Protein AF-A0A9W5MYM7-F1 (afdb_monomer)

Solvent-accessible surface area (backbone atoms only — not comparable to full-atom values): 21883 Å² total; per-residue (Å²): 139,79,84,78,53,65,42,66,72,46,74,65,46,48,57,60,49,35,78,72,44,53,83,53,51,76,63,88,80,29,40,41,29,54,26,36,89,93,35,80,80,45,91,60,67,51,27,56,79,40,36,39,24,23,17,58,93,68,54,67,94,50,44,76,81,45,59,72,65,46,44,34,50,51,46,25,47,47,39,35,25,38,38,31,76,59,70,43,62,42,46,60,54,50,49,53,37,51,76,70,46,23,67,60,90,49,54,49,55,65,67,63,84,78,71,61,56,49,40,66,34,52,75,55,23,41,16,50,48,53,19,43,37,46,43,23,71,77,45,74,94,52,94,39,37,89,49,32,71,61,39,49,61,35,37,42,67,48,72,74,43,57,72,54,55,77,52,45,55,57,100,81,63,78,78,88,73,92,74,83,83,69,86,83,75,84,66,93,82,72,72,85,82,75,95,62,98,62,87,78,68,77,77,80,54,61,58,50,53,52,49,53,49,47,54,56,42,45,61,53,54,54,48,54,78,70,52,57,69,90,81,47,50,69,68,58,41,21,48,51,46,26,48,53,49,49,52,48,53,53,49,51,56,47,37,61,48,48,40,72,74,64,75,68,72,53,62,66,46,66,57,44,46,72,48,44,56,55,48,50,54,48,51,51,42,52,48,35,35,75,64,62,40,44,61,61,68,46,45,50,52,51,50,52,45,56,54,51,54,49,54,52,52,53,54,34,52,76,70,72,53,82,81,69,78,78,59,59,58,63,55,47,56,27,48,54,34,34,55,52,13,53,41,32,34,36,55,30,52,69,49,91,87,33,66,35,23,53,54,13,46,54,30,36,50,53,20,35,53,47,47,51,55,53,46,54,52,53,50,58,56,53,54,68,72,77,108

Secondary structure (DSSP, 8-state):
-----EEPPPHHHHHHHHHHHTTSS-GGG--EEESBTTBTT-SS-B-SSSSEEE-GGG--S-TTTS-HHHHHHHHHHHHHHHHHHTT--HHHHHHHHHHTTTTGGGTTT---SSPPPGGGS-HHHHHHHHHHHHHHHHSSS-TTGGGHHHHHHHTHHHHH-TT-GGGSPPTT----------S-------SS-------------HHHHHHHHHHHHHHHHHHHTTS-TTTS-HHHHHHHHHHHHHHHHHHHHHHHHHHHHH----HHHHHHHHHHHHHHHHHHHHHHHHTTSS-HHHHHHHHHHHHHHHHHHHHHHHTT----TTHHHHHHHHHHHHHHHHHHHHHS-S-TT-HHHHHHHHHHHHHHHHHHHHHHHHHHHHHHHH-

Foldseek 3Di:
DDPFDKDAADPVLVVLLCVQLPPLAPRVPEIETQADVLGQADCDWAQQALYIYHHNVLDDPHLVPDDLVSSLNSQLRVLLSSLVSLPHRNNVLVVVCVVVVCPPVVVLCDADPVHAAQQLHGSNVNSNLSSLLSCLPPNPDDPSVVVNVSSCVNCVVCRVPVNDSSSHHDSDRDPPDDDDDDPDPPDDDDPDDDPDDDDPPPPPLVLLVLLVVLLVLLVVLVVLCVDDCVVPPLLRSLVVSLVSLVSNVVSLVVSVVCCVVPVDDDSVSVVSSLVSVLSSLLSLLVVLVVQLLEDPVLSCLQNVLSVVVVVLCVVCVVVVDDDDPPLVVLVVLLVVLSSQLSSLSSNFHNDPPTPSSVSSHVSSVVSSVSSVVSSVVSVVVVVVVVD

InterPro domains:
  IPR000462 CDP-alcohol phosphatidyltransferase [PF01066] (204-373)
  IPR004570 CDP-diacylglycerol--glycerol-3-phosphate 3-phosphatidyltransferase [TIGR00560] (205-386)
  IPR043130 CDP-alcohol phosphatidyltransferase, transmembrane domain [G3DSA:1.20.120.1760] (201-386)
  IPR048254 CDP-alcohol phosphatidyltransferase, conserved site [PS00379] (255-277)
  IPR050324 CDP-alcohol phosphatidyltransferase class-I [PTHR14269] (189-381)

Radius of gyration: 26.71 Å; Cα contacts (8 Å, |Δi|>4): 403; chains: 1; bounding box: 62×50×68 Å

Sequence (387 aa):
MIFSDWRRLTENEVRMAKQVFADSIDFHHIKIYRGIPLIPNANTAIAPNGNIYFPRKHCPDDFTQAGIAYKIWLIHELTHVWQHQRGHKVWLSGLFIMLKGGYRKRKAYAYPIPLPHINQLNIEQQADLIAHYFAATFLPKNIYTPQQPIFQTALADFLHNPHDKNLCPRYLSAKKQHFKKQSEQISYNEQPDTSSKRSQTMPWNIPILLTWMRVLLIPVFTILFYLPNTWIQPQTVNWTAAIIFALAAITDWFDGFLARRWKQTSDFGAFLDPVADKLMVAVALLLLVSLGRTYAIFAMIIIGREITISALREWMAQMGKRGSVAVATIGKFKTTAQMIAIFLLLIGTDKYNDPFYLIGNILMFIASVLTIWSMCYYLKMAWKEFK

Organism: NCBI:txid546268

Structure (mmCIF, N/CA/C/O backbone):
data_AF-A0A9W5MYM7-F1
#
_entry.id   AF-A0A9W5MYM7-F1
#
loop_
_atom_site.group_PDB
_atom_site.id
_atom_site.type_symbol
_atom_site.label_atom_id
_atom_site.label_alt_id
_atom_site.label_comp_id
_atom_site.label_asym_id
_atom_site.label_entity_id
_atom_site.label_seq_id
_atom_site.pdbx_PDB_ins_code
_atom_site.Cartn_x
_atom_site.Cartn_y
_atom_site.Cartn_z
_atom_site.occupancy
_a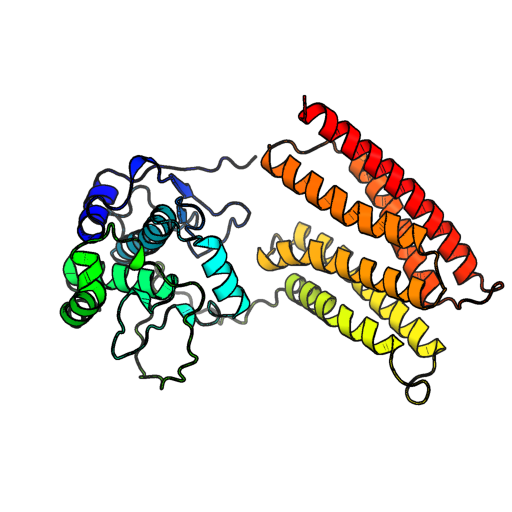tom_site.B_iso_or_equiv
_atom_site.auth_seq_id
_atom_site.auth_comp_id
_atom_site.auth_asym_id
_atom_site.auth_atom_id
_atom_site.pdbx_PDB_model_num
ATOM 1 N N . MET A 1 1 ? -5.716 20.806 7.466 1.00 34.16 1 MET A N 1
ATOM 2 C CA . MET A 1 1 ? -5.906 20.913 8.924 1.00 34.16 1 MET A CA 1
ATOM 3 C C . MET A 1 1 ? -7.094 20.022 9.269 1.00 34.16 1 MET A C 1
ATOM 5 O O . MET A 1 1 ? -8.195 20.335 8.846 1.00 34.16 1 MET A O 1
ATOM 9 N N . ILE A 1 2 ? -6.873 18.842 9.856 1.00 39.00 2 ILE A N 1
ATOM 10 C CA . ILE A 1 2 ? -7.953 17.935 10.280 1.00 39.00 2 ILE A CA 1
ATOM 11 C C . ILE A 1 2 ? -7.723 17.717 11.769 1.00 39.00 2 ILE A C 1
ATOM 13 O O . ILE A 1 2 ? -6.851 16.939 12.141 1.00 39.00 2 ILE A O 1
ATOM 17 N N . PHE A 1 3 ? -8.438 18.459 12.609 1.00 42.66 3 PHE A N 1
ATOM 18 C CA . PHE A 1 3 ? -8.528 18.121 14.023 1.00 42.66 3 PHE A CA 1
ATOM 19 C C . PHE A 1 3 ? -9.206 16.749 14.109 1.00 42.66 3 PHE A C 1
ATOM 21 O O . PHE A 1 3 ? -10.318 16.570 13.611 1.00 42.66 3 PHE A O 1
ATOM 28 N N . SER A 1 4 ? -8.505 15.750 14.643 1.00 54.34 4 SER A N 1
ATOM 29 C CA . SER A 1 4 ? -9.115 14.475 15.005 1.00 54.34 4 SER A CA 1
ATOM 30 C C . SER A 1 4 ? -9.908 14.706 16.286 1.00 54.34 4 SER A C 1
ATOM 32 O O . SER A 1 4 ? -9.319 14.748 17.364 1.00 54.34 4 SER A O 1
ATOM 34 N N . ASP A 1 5 ? -11.212 14.925 16.148 1.00 78.19 5 ASP A N 1
ATOM 35 C CA . ASP A 1 5 ? -12.147 14.988 17.269 1.00 78.19 5 ASP A CA 1
ATOM 36 C C . ASP A 1 5 ? -12.181 13.606 17.942 1.00 78.19 5 ASP A C 1
ATOM 38 O O . ASP A 1 5 ? -12.496 12.595 17.299 1.00 78.19 5 ASP A O 1
ATOM 42 N N . TRP A 1 6 ? -11.737 13.538 19.196 1.00 88.88 6 TRP A N 1
ATOM 43 C CA . TRP A 1 6 ? -11.677 12.304 19.975 1.00 88.88 6 TRP A CA 1
ATOM 44 C C . TRP A 1 6 ? -12.263 12.527 21.361 1.00 88.88 6 TRP A C 1
ATOM 46 O O . TRP A 1 6 ? -12.131 13.604 21.939 1.00 88.88 6 TRP A O 1
ATOM 56 N N . ARG A 1 7 ? -12.875 11.478 21.910 1.00 92.88 7 ARG A N 1
ATOM 57 C CA . ARG A 1 7 ? -13.427 11.460 23.266 1.00 92.88 7 ARG A CA 1
ATOM 58 C C . ARG A 1 7 ? -13.026 10.195 24.013 1.00 92.88 7 ARG A C 1
ATOM 60 O O . ARG A 1 7 ? -12.589 9.216 23.410 1.00 92.88 7 ARG A O 1
ATOM 67 N N . ARG A 1 8 ? -13.180 10.213 25.334 1.00 93.88 8 ARG A N 1
ATOM 68 C CA . ARG A 1 8 ? -13.121 9.002 26.164 1.00 93.88 8 ARG A CA 1
ATOM 69 C C . ARG A 1 8 ? -14.478 8.298 26.172 1.00 93.88 8 ARG A C 1
ATOM 71 O O . ARG A 1 8 ? -15.487 8.891 25.778 1.00 93.88 8 ARG A O 1
ATOM 78 N N . LEU A 1 9 ? -14.480 7.047 26.626 1.00 93.88 9 LEU A N 1
ATOM 79 C CA . LEU A 1 9 ? -15.715 6.361 26.998 1.00 93.88 9 LEU A CA 1
ATOM 80 C C . LEU A 1 9 ? -16.422 7.142 28.113 1.00 93.88 9 LEU A C 1
ATOM 82 O O . LEU A 1 9 ? -15.763 7.642 29.030 1.00 93.88 9 LEU A O 1
ATOM 86 N N . THR A 1 10 ? -17.745 7.245 28.038 1.00 95.56 10 THR A N 1
ATOM 87 C CA . THR A 1 10 ? -18.556 7.799 29.130 1.00 95.56 10 THR A CA 1
ATOM 88 C C . THR A 1 10 ? -18.623 6.805 30.290 1.00 95.56 10 THR A C 1
ATOM 90 O O . THR A 1 10 ? -18.412 5.604 30.114 1.00 95.56 10 THR A O 1
ATOM 93 N N . GLU A 1 11 ? -18.957 7.268 31.495 1.00 94.88 11 GLU A N 1
ATOM 94 C CA . GLU A 1 11 ? -19.130 6.371 32.649 1.00 94.88 11 GLU A CA 1
ATOM 95 C C . GLU A 1 11 ? -20.202 5.298 32.404 1.00 94.88 11 GLU A C 1
ATOM 97 O O . GLU A 1 11 ? -20.064 4.162 32.860 1.00 94.88 11 GLU A O 1
ATOM 102 N N . ASN A 1 12 ? -21.248 5.631 31.641 1.00 95.69 12 ASN A N 1
ATOM 103 C CA . ASN A 1 12 ? -22.295 4.684 31.264 1.00 95.69 12 ASN A CA 1
ATOM 104 C C . ASN A 1 12 ? -21.773 3.627 30.288 1.00 95.69 12 ASN A C 1
ATOM 106 O O . ASN A 1 12 ? -22.063 2.444 30.462 1.00 95.69 12 ASN A O 1
ATOM 110 N N . GLU A 1 13 ? -20.978 4.029 29.293 1.00 96.31 13 GLU A N 1
ATOM 111 C CA . GLU A 1 13 ? -20.344 3.104 28.347 1.00 96.31 13 GLU A CA 1
ATOM 112 C C . GLU A 1 13 ? -19.381 2.154 29.060 1.00 96.31 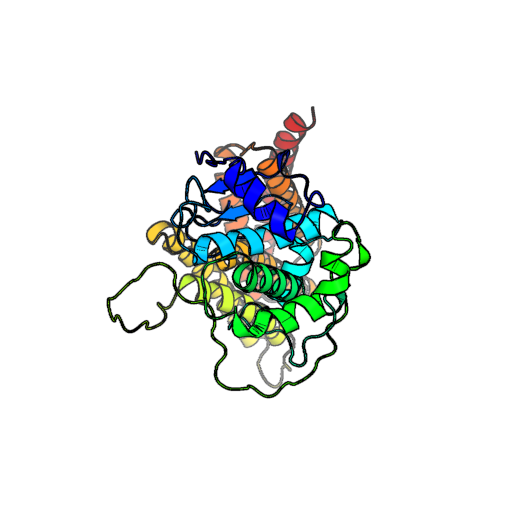13 GLU A C 1
ATOM 114 O O . GLU A 1 13 ? -19.397 0.952 28.793 1.00 96.31 13 GLU A O 1
ATOM 119 N N . VAL A 1 14 ? -18.599 2.666 30.018 1.00 96.19 14 VAL A N 1
ATOM 120 C CA . VAL A 1 14 ? -17.733 1.840 30.869 1.00 96.19 14 VAL A CA 1
ATOM 121 C C . VAL A 1 14 ? -18.570 0.864 31.693 1.00 96.19 14 VAL A C 1
ATOM 123 O O . VAL A 1 14 ? -18.284 -0.330 31.686 1.00 96.19 14 VAL A O 1
ATOM 126 N N . ARG A 1 15 ? -19.635 1.325 32.364 1.00 95.88 15 ARG A N 1
ATOM 127 C CA . ARG A 1 15 ? -20.513 0.455 33.166 1.00 95.88 15 ARG A CA 1
ATOM 128 C C . ARG A 1 15 ? -21.140 -0.658 32.322 1.00 95.88 15 ARG A C 1
ATOM 130 O O . ARG A 1 15 ? -21.176 -1.799 32.769 1.00 95.88 15 ARG A O 1
ATOM 137 N N . MET A 1 16 ? -21.591 -0.336 31.110 1.00 96.06 16 MET A N 1
ATOM 138 C CA . MET A 1 16 ? -22.130 -1.305 30.152 1.00 96.06 16 MET A CA 1
ATOM 139 C C . MET A 1 16 ? -21.065 -2.324 29.729 1.00 96.06 16 MET A C 1
ATOM 141 O O . MET A 1 16 ? -21.308 -3.524 29.776 1.00 96.06 16 MET A O 1
ATOM 145 N N . ALA A 1 17 ? -19.862 -1.869 29.374 1.00 95.56 17 ALA A N 1
ATOM 146 C CA . ALA A 1 17 ? -18.772 -2.755 28.976 1.00 95.56 17 ALA A CA 1
ATOM 147 C C . ALA A 1 17 ? -18.316 -3.690 30.110 1.00 95.56 17 ALA A C 1
ATOM 149 O O . ALA A 1 17 ? -18.042 -4.869 29.873 1.00 95.56 17 ALA A O 1
ATOM 150 N N . LYS A 1 18 ? -18.291 -3.200 31.357 1.00 95.94 18 LYS A N 1
ATOM 151 C CA . LYS A 1 18 ? -17.929 -3.998 32.538 1.00 95.94 18 LYS A CA 1
ATOM 152 C C . LYS A 1 18 ? -18.863 -5.186 32.790 1.00 95.94 18 LYS A C 1
ATOM 154 O O . LYS A 1 18 ? -18.426 -6.149 33.409 1.00 95.94 18 LYS A O 1
ATOM 159 N N . GLN A 1 19 ? -20.095 -5.175 32.272 1.00 94.81 19 GLN A N 1
ATOM 160 C CA . GLN A 1 19 ? -21.006 -6.329 32.365 1.00 94.81 19 GLN A CA 1
ATOM 161 C C . GLN A 1 19 ? -20.466 -7.575 31.647 1.00 94.81 19 GLN A C 1
ATOM 163 O O . GLN A 1 19 ? -20.861 -8.691 31.972 1.00 94.81 19 GLN A O 1
ATOM 168 N N . VAL A 1 20 ? -19.571 -7.385 30.674 1.00 93.50 20 VAL A N 1
ATOM 169 C CA . VAL A 1 20 ? -19.010 -8.456 29.840 1.00 93.50 20 VAL A CA 1
ATOM 170 C C . VAL A 1 20 ? -17.528 -8.649 30.119 1.00 93.50 20 VAL A C 1
ATOM 172 O O . VAL A 1 20 ? -17.067 -9.772 30.280 1.00 93.50 20 VAL A O 1
ATOM 175 N N . PHE A 1 21 ? -16.776 -7.550 30.177 1.00 95.19 21 PHE A N 1
ATOM 176 C CA . PHE A 1 21 ? -15.321 -7.590 30.287 1.00 95.19 21 PHE A CA 1
ATOM 177 C C . PHE A 1 21 ? -14.814 -7.506 31.730 1.00 95.19 21 PHE A C 1
ATOM 179 O O . PHE A 1 21 ? -13.605 -7.621 31.935 1.00 95.19 21 PHE A O 1
ATOM 186 N N . ALA A 1 22 ? -15.689 -7.289 32.720 1.00 92.62 22 ALA A N 1
ATOM 187 C CA . ALA A 1 22 ? -15.294 -6.968 34.093 1.00 92.62 22 ALA A CA 1
ATOM 188 C C . ALA A 1 22 ? -14.197 -5.877 34.098 1.00 92.62 22 ALA A C 1
ATOM 190 O O . ALA A 1 22 ? -14.321 -4.880 33.385 1.00 92.62 22 ALA A O 1
ATOM 191 N N . ASP A 1 23 ? -13.103 -6.079 34.832 1.00 91.75 23 ASP A N 1
ATOM 192 C CA . ASP A 1 23 ? -11.947 -5.172 34.865 1.00 91.75 23 ASP A CA 1
ATOM 193 C C . ASP A 1 23 ? -10.790 -5.626 33.944 1.00 91.75 23 ASP A C 1
ATOM 195 O O . ASP A 1 23 ? -9.646 -5.196 34.093 1.00 91.75 23 ASP A O 1
ATOM 199 N N . SER A 1 24 ? -11.063 -6.494 32.961 1.00 91.75 24 SER A N 1
ATOM 200 C CA . SER A 1 24 ? -10.033 -7.012 32.037 1.00 91.75 24 SER A CA 1
ATOM 201 C C . SER A 1 24 ? -9.533 -6.004 31.001 1.00 91.75 24 SER A C 1
ATOM 203 O O . SER A 1 24 ? -8.465 -6.213 30.405 1.00 91.75 24 SER A O 1
ATOM 205 N N . ILE A 1 25 ? -10.278 -4.913 30.816 1.00 93.69 25 ILE A N 1
ATOM 206 C CA . ILE A 1 25 ? -9.935 -3.788 29.954 1.00 93.69 25 ILE A CA 1
ATOM 207 C C . ILE A 1 25 ? -9.585 -2.577 30.824 1.00 93.69 25 ILE A C 1
ATOM 209 O O . ILE A 1 25 ? -10.361 -2.155 31.678 1.00 93.69 25 ILE A O 1
ATOM 213 N N . ASP A 1 26 ? -8.446 -1.954 30.543 1.00 92.88 26 ASP A N 1
ATOM 214 C CA . ASP A 1 26 ? -8.134 -0.612 31.017 1.00 92.88 26 ASP A CA 1
ATOM 215 C C . ASP A 1 26 ? -8.878 0.421 30.160 1.00 92.88 26 ASP A C 1
ATOM 217 O O . ASP A 1 26 ? -8.439 0.790 29.065 1.00 92.88 26 ASP A O 1
ATOM 221 N N . PHE A 1 27 ? -10.042 0.850 30.648 1.00 92.50 27 PHE A N 1
ATOM 222 C CA . PHE A 1 27 ? -10.930 1.771 29.941 1.00 92.50 27 PHE A CA 1
ATOM 223 C C . PHE A 1 27 ? -10.423 3.222 29.912 1.00 92.50 27 PHE A C 1
ATOM 225 O O . PHE A 1 27 ? -10.822 3.986 29.032 1.00 92.50 27 PHE A O 1
ATOM 232 N N . HIS A 1 28 ? -9.536 3.624 30.832 1.00 89.25 28 HIS A N 1
ATOM 233 C CA . HIS A 1 28 ? -9.092 5.020 30.958 1.00 89.25 28 HIS A CA 1
ATOM 234 C C . HIS A 1 28 ? -8.198 5.475 29.800 1.00 89.25 28 HIS A C 1
ATOM 236 O O . HIS A 1 28 ? -8.163 6.665 29.459 1.00 89.25 28 HIS A O 1
ATOM 242 N N . HIS A 1 29 ? -7.493 4.527 29.184 1.00 87.94 29 HIS A N 1
ATOM 243 C CA . HIS A 1 29 ? -6.564 4.781 28.087 1.00 87.94 29 HIS A CA 1
ATOM 244 C C . HIS A 1 29 ? -7.208 4.677 26.697 1.00 87.94 29 HIS A C 1
ATOM 246 O O . HIS A 1 29 ? -6.557 5.011 25.706 1.00 87.94 29 HIS A O 1
ATOM 252 N N . ILE A 1 30 ? -8.481 4.276 26.611 1.00 93.25 30 ILE A N 1
ATOM 253 C CA . ILE A 1 30 ? -9.193 4.122 25.338 1.00 93.25 30 ILE A CA 1
ATOM 254 C C . ILE A 1 30 ? -9.628 5.487 24.815 1.00 93.25 30 ILE A C 1
ATOM 256 O O . ILE A 1 30 ? -10.337 6.243 25.486 1.00 93.25 30 ILE A O 1
ATOM 260 N N . LYS A 1 31 ? -9.249 5.782 23.571 1.00 93.56 31 LYS A N 1
ATOM 261 C CA . LYS A 1 31 ? -9.763 6.930 22.823 1.00 93.56 31 LYS A CA 1
ATOM 262 C C . LYS A 1 31 ? -10.730 6.461 21.745 1.00 93.56 31 LYS A C 1
ATOM 264 O O . LYS A 1 31 ? -10.431 5.533 20.993 1.00 93.56 31 LYS A O 1
ATOM 269 N N . ILE A 1 32 ? -11.866 7.140 21.660 1.00 92.06 32 ILE A N 1
ATOM 270 C CA . ILE A 1 32 ? -12.852 7.000 20.594 1.00 92.06 32 ILE A CA 1
ATOM 271 C C . ILE A 1 32 ? -12.673 8.172 19.638 1.00 92.06 32 ILE A C 1
ATOM 273 O O . ILE A 1 32 ? -12.848 9.327 20.021 1.00 92.06 32 ILE A O 1
ATOM 277 N N . TYR A 1 33 ? -12.328 7.876 18.393 1.00 89.69 33 TYR A N 1
ATOM 278 C CA . TYR A 1 33 ? -12.119 8.859 17.340 1.00 89.69 33 TYR A CA 1
ATOM 279 C C . TYR A 1 33 ? -13.339 8.959 16.427 1.00 89.69 33 TYR A C 1
ATOM 281 O O . TYR A 1 33 ? -13.876 7.950 15.960 1.00 89.69 33 TYR A O 1
ATOM 289 N N . ARG A 1 34 ? -13.732 10.199 16.118 1.00 87.25 34 ARG A N 1
ATOM 290 C CA . ARG A 1 34 ? -14.772 10.513 15.134 1.00 87.25 34 ARG A CA 1
ATOM 291 C C . ARG A 1 34 ? -14.184 10.596 13.734 1.00 87.25 34 ARG A C 1
ATOM 293 O O . ARG A 1 34 ? -13.727 11.639 13.259 1.00 87.25 34 ARG A O 1
ATOM 300 N N . GLY A 1 35 ? -14.269 9.478 13.036 1.00 79.44 35 GLY A N 1
ATOM 301 C CA . GLY A 1 35 ? -13.691 9.269 11.721 1.00 79.44 35 GLY A CA 1
ATOM 302 C C . GLY A 1 35 ? -12.383 8.498 11.800 1.00 79.44 35 GLY A C 1
ATOM 303 O O . GLY A 1 35 ? -11.630 8.575 12.771 1.00 79.44 35 GLY A O 1
ATOM 304 N N . ILE A 1 36 ? -12.107 7.769 10.728 1.00 75.56 36 ILE A N 1
ATOM 305 C CA . ILE A 1 36 ? -10.883 6.996 10.587 1.00 75.56 36 ILE A CA 1
ATOM 306 C C . ILE A 1 36 ? -9.829 7.900 9.924 1.00 75.56 36 ILE A C 1
ATOM 308 O O . ILE A 1 36 ? -10.099 8.476 8.862 1.00 75.56 36 ILE A O 1
ATOM 312 N N . PRO A 1 37 ? -8.636 8.080 10.523 1.00 59.78 37 PRO A N 1
ATOM 313 C CA . PRO A 1 37 ? -7.534 8.782 9.876 1.00 59.78 37 PRO A CA 1
ATOM 314 C C . PRO A 1 37 ? -7.262 8.174 8.499 1.00 59.78 37 PRO A C 1
ATOM 316 O O . PRO A 1 37 ? -7.216 6.957 8.370 1.00 59.78 37 PRO A O 1
ATOM 319 N N . LEU A 1 38 ? -7.095 9.021 7.479 1.00 58.34 38 LEU A N 1
ATOM 320 C CA . LEU A 1 38 ? -6.927 8.640 6.064 1.00 58.34 38 LEU A CA 1
ATOM 321 C C . LEU A 1 38 ? -8.193 8.105 5.361 1.00 58.34 38 LEU A C 1
ATOM 323 O O . LEU A 1 38 ? -8.171 8.046 4.139 1.00 58.34 38 LEU A O 1
ATOM 327 N N . ILE A 1 39 ? -9.291 7.830 6.086 1.00 65.50 39 ILE A N 1
ATOM 328 C CA . ILE A 1 39 ? -10.551 7.288 5.543 1.00 65.50 39 ILE A CA 1
ATOM 329 C C . ILE A 1 39 ? -11.775 8.075 6.067 1.00 65.50 39 ILE A C 1
ATOM 331 O O . ILE A 1 39 ? -12.484 7.647 6.984 1.00 65.50 39 ILE A O 1
ATOM 335 N N . PRO A 1 40 ? -12.077 9.263 5.515 1.00 54.91 40 PRO A N 1
ATOM 336 C CA . PRO A 1 40 ? -13.143 10.119 6.041 1.00 54.91 40 PRO A CA 1
ATOM 337 C C . PRO A 1 40 ? -14.569 9.588 5.794 1.00 54.91 40 PRO A C 1
ATOM 339 O O . PRO A 1 40 ? -15.491 10.027 6.480 1.00 54.91 40 PRO A O 1
ATOM 342 N N . ASN A 1 41 ? -14.748 8.655 4.847 1.00 61.56 41 ASN A N 1
ATOM 343 C CA . ASN A 1 41 ? -16.049 8.131 4.401 1.00 61.56 41 ASN A CA 1
ATOM 344 C C . ASN A 1 41 ? -16.241 6.627 4.682 1.00 61.56 41 ASN A C 1
ATOM 346 O O . ASN A 1 41 ? -17.076 5.989 4.041 1.00 61.56 41 ASN A O 1
ATOM 350 N N . ALA A 1 42 ? -15.474 6.039 5.604 1.00 66.94 42 ALA A N 1
ATOM 351 C CA . ALA A 1 42 ? -15.730 4.664 6.025 1.00 66.94 42 ALA A CA 1
ATOM 352 C C . ALA A 1 42 ? -17.120 4.553 6.655 1.00 66.94 42 ALA A C 1
ATOM 354 O O . ALA A 1 42 ? -17.497 5.396 7.464 1.00 66.94 42 ALA A O 1
ATOM 355 N N . ASN A 1 43 ? -17.836 3.477 6.329 1.00 72.69 43 ASN A N 1
ATOM 356 C CA . ASN A 1 4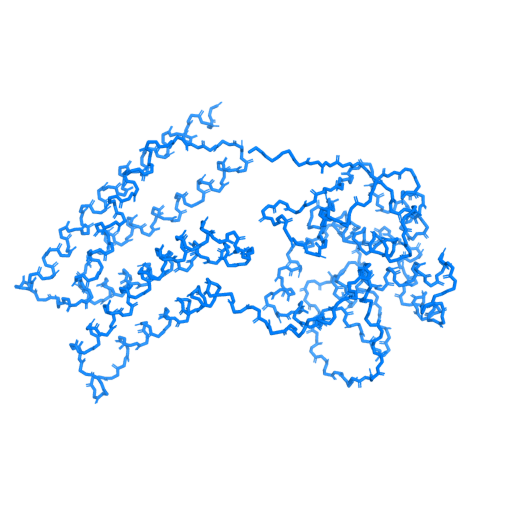3 ? -19.063 3.067 7.019 1.00 72.69 43 ASN A CA 1
ATOM 357 C C . ASN A 1 43 ? -18.805 1.973 8.072 1.00 72.69 43 ASN A C 1
ATOM 359 O O . ASN A 1 43 ? -19.748 1.465 8.668 1.00 72.69 43 ASN A O 1
ATOM 363 N N . THR A 1 44 ? -17.540 1.625 8.309 1.00 78.56 44 THR A N 1
ATOM 364 C CA . THR A 1 44 ? -17.107 0.576 9.241 1.00 78.56 44 THR A CA 1
ATOM 365 C C . THR A 1 44 ? -16.245 1.196 10.334 1.00 78.5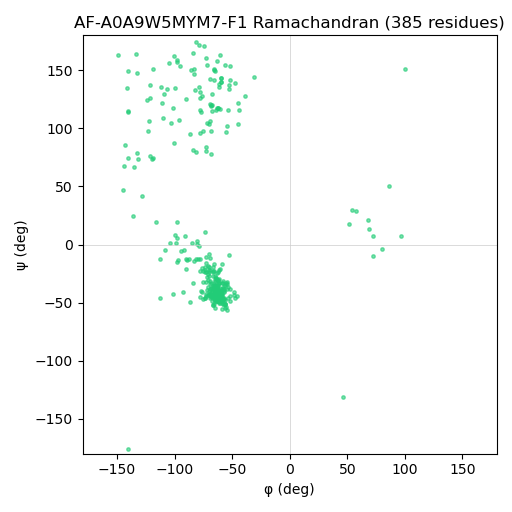6 44 THR A C 1
ATOM 367 O O . THR A 1 44 ? -15.600 2.215 10.087 1.00 78.56 44 THR A O 1
ATOM 370 N N . ALA A 1 45 ? -16.239 0.603 11.525 1.00 84.44 45 ALA A N 1
ATOM 371 C CA . ALA A 1 45 ? -15.354 0.982 12.616 1.00 84.44 45 ALA A CA 1
ATOM 372 C C . ALA A 1 45 ? -14.141 0.047 12.656 1.00 84.44 45 ALA A C 1
ATOM 374 O O . ALA A 1 45 ? -14.174 -1.041 12.084 1.00 84.44 45 ALA A O 1
ATOM 375 N N . ILE A 1 46 ? -13.048 0.512 13.256 1.00 85.06 46 ILE A N 1
ATOM 376 C CA . ILE A 1 46 ? -11.839 -0.291 13.450 1.00 85.06 46 ILE A CA 1
ATOM 377 C C . ILE A 1 46 ? -11.237 -0.020 14.827 1.00 85.06 46 ILE A C 1
ATOM 379 O O . ILE A 1 46 ? -11.274 1.115 15.310 1.00 85.06 46 ILE A O 1
ATOM 383 N N . ALA A 1 47 ? -10.583 -1.027 15.405 1.00 89.00 47 ALA A N 1
ATOM 384 C CA . ALA A 1 47 ? -9.847 -0.900 16.662 1.00 89.00 47 ALA A CA 1
ATOM 385 C C . ALA A 1 47 ? -8.455 -1.579 16.618 1.00 89.00 47 ALA A C 1
ATOM 387 O O . ALA A 1 47 ? -8.207 -2.577 17.296 1.00 89.00 47 ALA A O 1
ATOM 388 N N . PRO A 1 48 ? -7.507 -1.072 15.801 1.00 83.81 48 PRO A N 1
ATOM 389 C CA . PRO A 1 48 ? -6.254 -1.775 15.504 1.00 83.81 48 PRO A CA 1
ATOM 390 C C . PRO A 1 48 ? -5.188 -1.704 16.612 1.00 83.81 48 PRO A C 1
ATOM 392 O O . PRO A 1 48 ? -4.281 -2.538 16.636 1.00 83.81 48 PRO A O 1
ATOM 395 N N . ASN A 1 49 ? -5.253 -0.692 17.483 1.00 84.81 49 ASN A N 1
ATOM 396 C CA . ASN A 1 49 ? -4.165 -0.286 18.387 1.00 84.81 49 ASN A CA 1
ATOM 397 C C . ASN A 1 49 ? -4.646 0.026 19.819 1.00 84.81 49 ASN A C 1
ATOM 399 O O . ASN A 1 49 ? -4.036 0.832 20.520 1.00 84.81 49 ASN A O 1
ATOM 403 N N . GLY A 1 50 ? -5.782 -0.544 20.229 1.00 87.06 50 GLY A N 1
ATOM 404 C CA . GLY A 1 50 ? -6.401 -0.272 21.531 1.00 87.06 50 GLY A CA 1
ATOM 405 C C . GLY A 1 50 ? -7.222 1.023 21.600 1.00 87.06 50 GLY A C 1
ATOM 406 O O . GLY A 1 50 ? -7.867 1.270 22.614 1.00 87.06 50 GLY A O 1
ATOM 407 N N . ASN A 1 51 ? -7.249 1.820 20.528 1.00 92.94 51 ASN A N 1
ATOM 408 C CA . ASN A 1 51 ? -8.215 2.902 20.335 1.00 92.94 51 ASN A CA 1
ATOM 409 C C . ASN A 1 51 ? -9.261 2.494 19.302 1.00 92.94 51 ASN A C 1
ATOM 411 O O . ASN A 1 51 ? -8.976 1.663 18.440 1.00 92.94 51 ASN A O 1
ATOM 415 N N . ILE A 1 52 ? -10.438 3.113 19.362 1.00 91.81 52 ILE A N 1
ATOM 416 C CA . ILE A 1 52 ? -11.565 2.806 18.480 1.00 91.81 52 ILE A CA 1
ATOM 417 C C . ILE A 1 52 ? -11.806 3.985 17.542 1.00 91.81 52 ILE A C 1
ATOM 419 O O . ILE A 1 52 ? -11.824 5.140 17.966 1.00 91.81 52 ILE A O 1
ATOM 423 N N . TYR A 1 53 ? -12.017 3.699 16.264 1.00 90.75 53 TYR A N 1
ATOM 424 C CA . TYR A 1 53 ? -12.274 4.698 15.236 1.00 90.75 53 TYR A CA 1
ATOM 425 C C . TYR A 1 53 ? -13.618 4.396 14.580 1.00 90.75 53 TYR A C 1
ATOM 427 O O . TYR A 1 53 ? -13.726 3.452 13.800 1.00 90.75 53 TYR A O 1
ATOM 435 N N . PHE A 1 54 ? -14.640 5.198 14.883 1.00 87.56 54 PHE A N 1
ATOM 436 C CA . PHE A 1 54 ? -15.969 5.053 14.286 1.00 87.56 54 PHE A CA 1
ATOM 437 C C . PHE A 1 54 ? -16.139 5.971 13.071 1.00 87.56 54 PHE A C 1
ATOM 439 O O . PHE A 1 54 ? -15.533 7.044 13.015 1.00 87.56 54 PHE A O 1
ATOM 446 N N . PRO A 1 55 ? -17.014 5.628 12.111 1.00 84.44 55 PRO A N 1
ATOM 447 C CA . PRO A 1 55 ? -17.475 6.568 11.094 1.00 84.44 55 PRO A CA 1
ATOM 448 C C . PRO A 1 55 ? -18.011 7.860 11.712 1.00 84.44 55 PRO A C 1
ATOM 450 O O . PRO A 1 55 ? -18.749 7.823 12.694 1.00 84.44 55 PRO A O 1
ATOM 453 N N . ARG A 1 56 ? -17.739 9.014 11.090 1.00 79.38 56 ARG A N 1
ATOM 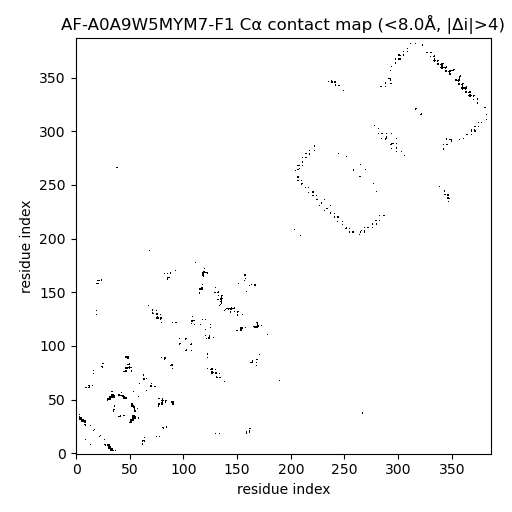454 C CA . ARG A 1 56 ? -18.204 10.321 11.605 1.00 79.38 56 ARG A CA 1
ATOM 455 C C . ARG A 1 56 ? -19.714 10.380 11.834 1.00 79.38 56 ARG A C 1
ATOM 457 O O . ARG A 1 56 ? -20.161 10.971 12.806 1.00 79.38 56 ARG A O 1
ATOM 464 N N . LYS A 1 57 ? -20.489 9.761 10.940 1.00 80.88 57 LYS A N 1
ATOM 465 C CA . LYS A 1 57 ? -21.958 9.720 11.014 1.00 80.88 57 LYS A CA 1
ATOM 466 C C . LYS A 1 57 ? -22.492 8.707 12.035 1.00 80.88 57 LYS A C 1
ATOM 468 O O . LYS A 1 57 ? -23.676 8.742 12.341 1.00 80.88 57 LYS A O 1
ATOM 473 N N . HIS A 1 58 ? -21.640 7.819 12.548 1.00 84.12 58 HIS A N 1
ATOM 474 C CA . HIS A 1 58 ? -22.013 6.708 13.424 1.00 84.12 58 HIS A CA 1
ATOM 475 C C . HIS A 1 58 ? -21.162 6.680 14.700 1.00 84.12 58 HIS A C 1
ATOM 477 O O . HIS A 1 58 ? -20.715 5.625 15.136 1.00 84.12 58 HIS A O 1
ATOM 483 N N . CYS A 1 59 ? -20.925 7.853 15.291 1.00 86.31 59 CYS A N 1
ATOM 484 C CA . CYS A 1 59 ? -20.168 7.995 16.532 1.00 86.31 59 CYS A CA 1
ATOM 485 C C . CYS A 1 59 ? -20.922 8.898 17.528 1.00 86.31 59 CYS A C 1
ATOM 487 O O . CYS A 1 59 ? -20.532 10.062 17.714 1.00 86.31 59 CYS A O 1
ATOM 489 N N . PRO A 1 60 ? -22.013 8.394 18.142 1.00 88.69 60 PRO A N 1
ATOM 490 C CA . PRO A 1 60 ? -22.775 9.144 19.139 1.00 88.69 60 PRO A CA 1
ATOM 491 C C . PRO A 1 60 ? -21.889 9.605 20.308 1.00 88.69 60 PRO A C 1
ATOM 493 O O . PRO A 1 60 ? -20.844 9.008 20.597 1.00 88.69 60 PRO A O 1
ATOM 496 N N . ASP A 1 61 ? -22.295 10.689 20.973 1.00 89.94 61 ASP A N 1
ATOM 497 C CA . ASP A 1 61 ? -21.631 11.179 22.191 1.00 89.94 61 ASP A CA 1
ATOM 498 C C . ASP A 1 61 ? -21.692 10.151 23.329 1.00 89.94 61 ASP A C 1
ATOM 500 O O . ASP A 1 61 ? -20.723 10.016 24.071 1.00 89.94 61 ASP A O 1
ATOM 504 N N . ASP A 1 62 ? -22.777 9.371 23.398 1.00 91.38 62 ASP A N 1
ATOM 505 C CA . ASP A 1 62 ? -22.932 8.229 24.301 1.00 91.38 62 ASP A CA 1
ATOM 506 C C . ASP A 1 62 ? -23.660 7.069 23.584 1.00 91.38 62 ASP A C 1
ATOM 508 O O . ASP A 1 62 ? -24.830 7.176 23.206 1.00 91.38 62 ASP A O 1
ATOM 512 N N . PHE A 1 63 ? -22.973 5.941 23.383 1.00 92.19 63 PHE A N 1
ATOM 513 C CA . PHE A 1 63 ? -23.528 4.741 22.742 1.00 92.19 63 PHE A CA 1
ATOM 514 C C . PHE A 1 63 ? -24.628 4.075 23.584 1.00 92.19 63 PHE A C 1
ATOM 516 O O . PHE A 1 63 ? -25.476 3.376 23.028 1.00 92.19 63 PHE A O 1
ATOM 523 N N . THR A 1 64 ? -24.668 4.293 24.903 1.00 91.56 64 THR A N 1
ATOM 524 C CA . THR A 1 64 ? -25.712 3.731 25.780 1.00 91.56 64 THR A CA 1
ATOM 525 C C . THR A 1 64 ? -27.068 4.410 25.600 1.00 91.56 64 THR A C 1
ATOM 527 O O . THR A 1 64 ? -28.103 3.784 25.852 1.00 91.56 64 THR A O 1
ATOM 530 N N . GLN A 1 65 ? -27.072 5.653 25.114 1.00 90.19 65 GLN A N 1
ATOM 531 C CA . GLN A 1 65 ? -28.280 6.409 24.775 1.00 90.19 65 GLN A CA 1
ATOM 532 C C . GLN A 1 65 ? -28.732 6.173 23.327 1.00 90.19 65 GLN A C 1
ATOM 534 O O . GLN A 1 65 ? -29.852 6.515 22.957 1.00 90.19 65 GLN A O 1
ATOM 539 N N . ALA A 1 66 ? -27.874 5.565 22.507 1.00 89.25 66 ALA A N 1
ATOM 540 C CA . ALA A 1 66 ? -28.193 5.194 21.139 1.00 89.25 66 ALA A CA 1
ATOM 541 C C . ALA A 1 66 ? -28.976 3.865 21.065 1.00 89.25 66 ALA A C 1
ATOM 543 O O . ALA A 1 66 ? -29.198 3.168 22.061 1.00 89.25 66 ALA A O 1
ATOM 544 N N . GLY A 1 67 ? -29.410 3.507 19.853 1.00 86.50 67 GLY A N 1
ATOM 545 C CA . GLY A 1 67 ? -30.150 2.269 19.601 1.00 86.50 67 GLY A CA 1
ATOM 546 C C . GLY A 1 67 ? -29.368 0.998 19.962 1.00 86.50 67 GLY A C 1
ATOM 547 O O . GLY A 1 67 ? -28.143 1.007 20.067 1.00 86.50 67 GLY A O 1
ATOM 548 N N . ILE A 1 68 ? -30.084 -0.125 20.095 1.00 86.56 68 ILE A N 1
ATOM 549 C CA . ILE A 1 68 ? -29.526 -1.452 20.430 1.00 86.56 68 ILE A CA 1
ATOM 550 C C . ILE A 1 68 ? -28.310 -1.798 19.557 1.00 86.56 68 ILE A C 1
ATOM 552 O O . ILE A 1 68 ? -27.282 -2.217 20.083 1.00 86.56 68 ILE A O 1
ATOM 556 N N . ALA A 1 69 ? -28.387 -1.536 18.250 1.00 82.44 69 ALA A N 1
ATOM 557 C CA . ALA A 1 69 ? -27.300 -1.802 17.308 1.00 82.44 69 ALA A CA 1
ATOM 558 C C . ALA A 1 69 ? -25.989 -1.079 17.670 1.00 82.44 69 ALA A C 1
ATOM 560 O O . ALA A 1 69 ? -24.917 -1.669 17.575 1.00 82.44 69 ALA A O 1
ATOM 561 N N . TYR A 1 70 ? -26.062 0.168 18.146 1.00 87.50 70 TYR A N 1
ATOM 562 C CA . TYR A 1 70 ? -24.884 0.931 18.564 1.00 87.50 70 TYR A CA 1
ATOM 563 C C . TYR A 1 70 ? -24.242 0.335 19.819 1.00 87.50 70 TYR A C 1
ATOM 565 O O . TYR A 1 70 ? -23.020 0.236 19.891 1.00 87.50 70 TYR A O 1
ATOM 573 N N . LYS A 1 71 ? -25.050 -0.130 20.779 1.00 91.62 71 LYS A N 1
ATOM 574 C CA . LYS A 1 71 ? -24.547 -0.788 21.997 1.00 91.62 71 LYS A CA 1
ATOM 575 C C . LYS A 1 71 ? -23.778 -2.062 21.658 1.00 91.62 71 LYS A C 1
ATOM 577 O O . LYS A 1 71 ? -22.670 -2.255 22.143 1.00 91.62 71 LYS A O 1
ATOM 582 N N . ILE A 1 72 ? -24.343 -2.890 20.779 1.00 90.25 72 ILE A N 1
ATOM 583 C CA . ILE A 1 72 ? -23.713 -4.129 20.299 1.00 90.25 72 ILE A CA 1
ATOM 584 C C . ILE A 1 72 ? -22.414 -3.814 19.556 1.00 90.25 72 ILE A C 1
ATOM 586 O O . ILE A 1 72 ? -21.388 -4.436 19.819 1.00 90.25 72 ILE A O 1
ATOM 590 N N . TRP A 1 73 ? -22.437 -2.812 18.676 1.00 91.38 73 TRP A N 1
ATOM 591 C CA . TRP A 1 73 ? -21.262 -2.415 17.910 1.00 91.38 73 TRP A CA 1
ATOM 592 C C . TRP A 1 73 ? -20.128 -1.901 18.804 1.00 91.38 73 TRP A C 1
ATOM 594 O O . TRP A 1 73 ? -18.973 -2.258 18.595 1.00 91.38 73 TRP A O 1
ATOM 604 N N . LEU A 1 74 ? -20.437 -1.137 19.855 1.00 94.44 74 LEU A N 1
ATOM 605 C CA . LEU A 1 74 ? -19.418 -0.720 20.815 1.00 94.44 74 LEU A CA 1
ATOM 606 C C . LEU A 1 74 ? -18.766 -1.923 21.518 1.00 94.44 74 LEU A C 1
ATOM 608 O O . LEU A 1 74 ? -17.546 -1.952 21.657 1.00 94.44 74 LEU A O 1
ATOM 612 N N . ILE A 1 75 ? -19.549 -2.927 21.928 1.00 96.06 75 ILE A N 1
ATOM 613 C CA . ILE A 1 75 ? -19.017 -4.150 22.558 1.00 96.06 75 ILE A CA 1
ATOM 614 C C . ILE A 1 75 ? -18.151 -4.961 21.585 1.00 96.06 75 ILE A C 1
ATOM 616 O O . ILE A 1 75 ? -17.106 -5.483 21.984 1.00 96.06 75 ILE A O 1
ATOM 620 N N . HIS A 1 76 ? -18.530 -5.014 20.305 1.00 94.56 76 HIS A N 1
ATOM 621 C CA . HIS A 1 76 ? -17.703 -5.607 19.251 1.00 94.56 76 HIS A CA 1
ATOM 622 C C . HIS A 1 76 ? -16.323 -4.943 19.194 1.00 94.56 76 HIS A C 1
ATOM 624 O O . HIS A 1 76 ? -15.303 -5.610 19.361 1.00 94.56 76 HIS A O 1
ATOM 630 N N . GLU A 1 77 ? -16.274 -3.616 19.054 1.00 94.44 77 GLU A N 1
ATOM 631 C CA . GLU A 1 77 ? -15.003 -2.885 18.959 1.00 94.44 77 GLU A CA 1
ATOM 632 C C . GLU A 1 77 ? -14.179 -2.960 20.255 1.00 94.44 77 GLU A C 1
ATOM 634 O O . GLU A 1 77 ? -12.951 -3.065 20.219 1.00 94.44 77 GLU A O 1
ATOM 639 N N . LEU A 1 78 ? -14.831 -2.976 21.422 1.00 95.81 78 LEU A N 1
ATOM 640 C CA . LEU A 1 78 ? -14.153 -3.179 22.705 1.00 95.81 78 LEU A CA 1
ATOM 641 C C . LEU A 1 78 ? -13.531 -4.572 22.829 1.00 95.81 78 LEU A C 1
ATOM 643 O O . LEU A 1 78 ? -12.507 -4.712 23.497 1.00 95.81 78 LEU A O 1
ATOM 647 N N . THR A 1 79 ? -14.064 -5.582 22.136 1.00 95.50 79 THR A N 1
ATOM 648 C CA . THR A 1 79 ? -13.432 -6.908 22.080 1.00 95.50 79 THR A CA 1
ATOM 649 C C . THR A 1 79 ? -12.060 -6.839 21.411 1.00 95.50 79 THR A C 1
ATOM 651 O O . THR A 1 79 ? -11.106 -7.464 21.875 1.00 95.50 79 THR A O 1
ATOM 654 N N . HIS A 1 80 ? -11.911 -6.035 20.360 1.00 93.50 80 HIS A N 1
ATOM 655 C CA . HIS A 1 80 ? -10.611 -5.805 19.733 1.00 93.50 80 HIS A CA 1
ATOM 656 C C . HIS A 1 80 ? -9.657 -5.037 20.653 1.00 93.50 80 HIS A C 1
ATOM 658 O O . HIS A 1 80 ? -8.469 -5.360 20.725 1.00 93.50 80 HIS A O 1
ATOM 664 N N . VAL A 1 81 ? -10.160 -4.072 21.427 1.00 93.88 81 VAL A N 1
ATOM 665 C CA . VAL A 1 81 ? -9.347 -3.405 22.455 1.00 93.88 81 VAL A CA 1
ATOM 666 C C . VAL A 1 81 ? -8.879 -4.400 23.520 1.00 93.88 81 VAL A C 1
ATOM 668 O O . VAL A 1 81 ? -7.698 -4.405 23.868 1.00 93.88 81 VAL A O 1
ATOM 671 N N . TRP A 1 82 ? -9.761 -5.286 23.986 1.00 94.69 82 TRP A N 1
ATOM 672 C CA . TRP A 1 82 ? -9.417 -6.368 24.908 1.00 94.69 82 TRP A CA 1
ATOM 673 C C . TRP A 1 82 ? -8.328 -7.283 24.329 1.00 94.69 82 TRP A C 1
ATOM 675 O O . TRP A 1 82 ? -7.284 -7.461 24.960 1.00 94.69 82 TRP A O 1
ATOM 685 N N . GLN A 1 83 ? -8.501 -7.774 23.095 1.00 92.88 83 GLN A N 1
ATOM 686 C CA . GLN A 1 83 ? -7.497 -8.578 22.381 1.00 92.88 83 GLN A CA 1
ATOM 687 C C . GLN A 1 83 ? -6.140 -7.854 22.337 1.00 92.88 83 GLN A C 1
ATOM 689 O O . GLN A 1 83 ? -5.100 -8.440 22.653 1.00 92.88 83 GLN A O 1
ATOM 694 N N . HIS A 1 84 ? -6.146 -6.561 22.000 1.00 90.81 84 HIS A N 1
ATOM 695 C CA . HIS A 1 84 ? -4.944 -5.734 21.955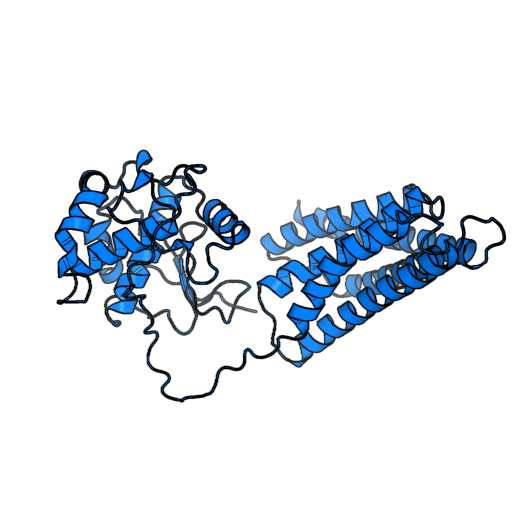 1.00 90.81 84 HIS A CA 1
ATOM 696 C C . HIS A 1 84 ? -4.253 -5.630 23.322 1.00 90.81 84 HIS A C 1
ATOM 698 O O . HIS A 1 84 ? -3.048 -5.864 23.425 1.00 90.81 84 HIS A O 1
ATOM 704 N N . GLN A 1 85 ? -5.000 -5.342 24.392 1.00 91.88 85 GLN A N 1
ATOM 705 C CA . GLN A 1 85 ? -4.450 -5.228 25.748 1.00 91.88 85 GLN A CA 1
ATOM 706 C C . GLN A 1 85 ? -3.932 -6.564 26.308 1.00 91.88 85 GLN A C 1
ATOM 708 O O . GLN A 1 85 ? -3.035 -6.574 27.151 1.00 91.88 85 GLN A O 1
ATOM 713 N N . ARG A 1 86 ? -4.427 -7.706 25.812 1.00 90.69 86 ARG A N 1
ATOM 714 C CA . ARG A 1 86 ? -3.875 -9.037 26.124 1.00 90.69 86 ARG A CA 1
ATOM 715 C C . ARG A 1 86 ? -2.605 -9.380 25.324 1.00 90.69 86 ARG A C 1
ATOM 717 O O . ARG A 1 86 ? -2.005 -10.429 25.562 1.00 90.69 86 ARG A O 1
ATOM 724 N N . GLY A 1 87 ? -2.151 -8.493 24.434 1.00 84.00 87 GLY A N 1
ATOM 725 C CA . GLY A 1 87 ? -0.926 -8.640 23.640 1.00 84.00 87 GLY A CA 1
ATOM 726 C C . GLY A 1 87 ? -1.144 -9.187 22.225 1.00 84.00 87 GLY A C 1
ATOM 727 O O . GLY A 1 87 ? -0.172 -9.468 21.519 1.00 84.00 87 GLY A O 1
ATOM 728 N N . HIS A 1 88 ? -2.396 -9.339 21.781 1.00 86.25 88 HIS A N 1
ATOM 729 C CA . HIS A 1 88 ? -2.700 -9.735 20.409 1.00 86.25 88 HIS A CA 1
ATOM 730 C C . HIS A 1 88 ? -2.548 -8.536 19.457 1.00 86.25 88 HIS A C 1
ATOM 732 O O . HIS A 1 88 ? -3.083 -7.455 19.689 1.00 86.25 88 HIS A O 1
ATOM 738 N N . LYS A 1 89 ? -1.843 -8.706 18.336 1.00 87.06 89 LYS A N 1
ATOM 739 C CA . LYS A 1 89 ? -1.657 -7.657 17.323 1.00 87.06 89 LYS A CA 1
ATOM 740 C C . LYS A 1 89 ? -2.868 -7.670 16.393 1.00 87.06 89 LYS A C 1
ATOM 742 O O . LYS A 1 89 ? -2.823 -8.246 15.308 1.00 87.06 89 LYS A O 1
ATOM 747 N N . VAL A 1 90 ? -3.954 -7.037 16.832 1.00 84.88 90 VAL A N 1
ATOM 748 C CA . VAL A 1 90 ? -5.237 -6.981 16.108 1.00 84.88 90 VAL A CA 1
ATOM 749 C C . VAL A 1 90 ? -5.056 -6.506 14.668 1.00 84.88 90 VAL A C 1
ATOM 751 O O . VAL A 1 90 ? -5.567 -7.140 13.749 1.00 84.88 90 VAL A O 1
ATOM 754 N N . TRP A 1 91 ? -4.253 -5.460 14.448 1.00 82.31 91 TRP A N 1
ATOM 755 C CA . TRP A 1 91 ? -3.964 -4.952 13.103 1.00 82.31 91 TRP A CA 1
ATOM 756 C C . TRP A 1 91 ? -3.349 -6.015 12.173 1.00 82.31 91 TRP A C 1
ATOM 758 O O . TRP A 1 91 ? -3.685 -6.067 10.992 1.00 82.31 91 TRP A O 1
ATOM 768 N N . LEU A 1 92 ? -2.482 -6.889 12.700 1.00 78.06 92 LEU A N 1
ATOM 769 C CA . LEU A 1 92 ? -1.817 -7.939 11.929 1.00 78.06 92 LEU A CA 1
ATOM 770 C C . LEU A 1 92 ? -2.805 -9.058 11.577 1.00 78.06 92 LEU A C 1
ATOM 772 O O . LEU A 1 92 ? -2.833 -9.527 10.442 1.00 78.06 92 LEU A O 1
ATOM 776 N N . SER A 1 93 ? -3.651 -9.456 12.527 1.00 77.44 93 SER A N 1
ATOM 777 C CA . SER A 1 93 ? -4.713 -10.441 12.289 1.00 77.44 93 SER A CA 1
ATOM 778 C C . SER A 1 93 ? -5.767 -9.927 11.307 1.00 77.44 93 SER A C 1
ATOM 780 O O . SER A 1 93 ? -6.142 -10.654 10.385 1.00 77.44 93 SER A O 1
ATOM 782 N N . GLY A 1 94 ? -6.171 -8.659 11.425 1.00 75.88 94 GLY A N 1
ATOM 783 C CA . GLY A 1 94 ? -7.048 -7.997 10.458 1.00 75.88 94 GLY A CA 1
ATOM 784 C C . GLY A 1 94 ? -6.423 -7.948 9.062 1.00 75.88 94 GLY A C 1
ATOM 785 O O . GLY A 1 94 ? -7.070 -8.307 8.078 1.00 75.88 94 GLY A O 1
ATOM 786 N N . LEU A 1 95 ? -5.126 -7.635 8.965 1.00 74.62 95 LEU A N 1
ATOM 787 C CA . LEU A 1 95 ? -4.382 -7.685 7.703 1.00 74.62 95 LEU A CA 1
ATOM 788 C C . LEU A 1 95 ? -4.404 -9.092 7.082 1.00 74.62 95 LEU A C 1
ATOM 790 O O . LEU A 1 95 ? -4.679 -9.230 5.892 1.00 74.62 95 LEU A O 1
ATOM 794 N N . PHE A 1 96 ? -4.185 -10.153 7.865 1.00 73.88 96 PHE A N 1
ATOM 795 C CA . PHE A 1 96 ? -4.261 -11.529 7.360 1.00 73.88 96 PHE A CA 1
ATOM 796 C C . PHE A 1 96 ? -5.666 -11.921 6.885 1.00 73.88 96 PHE A C 1
ATOM 798 O O . PHE A 1 96 ? -5.797 -12.598 5.860 1.00 73.88 96 PHE A O 1
ATOM 805 N N . ILE A 1 97 ? -6.720 -11.500 7.591 1.00 70.88 97 ILE A N 1
ATOM 806 C CA . ILE A 1 97 ? -8.110 -11.711 7.159 1.00 70.88 97 ILE A CA 1
ATOM 807 C C . ILE A 1 97 ? -8.366 -10.975 5.841 1.00 70.88 97 ILE A C 1
ATOM 809 O O . ILE A 1 97 ? -8.943 -11.555 4.917 1.00 70.88 97 ILE A O 1
ATOM 813 N N . MET A 1 98 ? -7.888 -9.737 5.719 1.00 68.56 98 MET A N 1
ATOM 814 C CA . MET A 1 98 ? -7.994 -8.938 4.501 1.00 68.56 98 MET A CA 1
ATOM 815 C C . MET A 1 98 ? -7.280 -9.601 3.321 1.00 68.56 98 MET A C 1
ATOM 817 O O . MET A 1 98 ? -7.894 -9.772 2.268 1.00 68.56 98 MET A O 1
ATOM 821 N N . LEU A 1 99 ? -6.035 -10.052 3.504 1.00 66.56 99 LEU A N 1
ATOM 822 C CA . LEU A 1 99 ? -5.251 -10.741 2.471 1.00 66.56 99 LEU A CA 1
ATOM 823 C C . LEU A 1 99 ? -5.912 -12.047 2.007 1.00 66.56 99 LEU A C 1
ATOM 825 O O . LEU A 1 99 ? -5.840 -12.398 0.832 1.00 66.56 99 LEU A O 1
ATOM 829 N N . LYS A 1 100 ? -6.619 -12.749 2.901 1.00 68.56 100 LYS A N 1
ATOM 830 C CA . LYS A 1 100 ? -7.417 -13.942 2.565 1.00 68.56 100 LYS A CA 1
ATOM 831 C C . LYS A 1 100 ? -8.796 -13.613 1.973 1.00 68.56 100 LYS A C 1
ATOM 833 O O . LYS A 1 100 ? -9.571 -14.525 1.680 1.00 68.56 100 LYS A O 1
ATOM 838 N N . GLY A 1 101 ? -9.135 -12.332 1.818 1.00 65.88 101 GLY A N 1
ATOM 839 C CA . GLY A 1 101 ? -10.439 -11.874 1.341 1.00 65.88 101 GLY A CA 1
ATOM 840 C C . GLY A 1 101 ? -11.590 -12.152 2.314 1.00 65.88 101 GLY A C 1
ATOM 841 O O . GLY A 1 101 ? -12.744 -12.195 1.889 1.00 65.88 101 GLY A O 1
ATOM 842 N N . GLY A 1 102 ? -11.306 -12.355 3.604 1.00 60.22 102 GLY A N 1
ATOM 843 C CA . GLY A 1 102 ? -12.291 -12.727 4.625 1.00 60.22 102 GLY A CA 1
ATOM 844 C C . GLY A 1 102 ? -13.361 -11.659 4.875 1.00 60.22 102 GLY A C 1
ATOM 845 O O . GLY A 1 102 ? -14.508 -11.997 5.162 1.00 60.22 102 GLY A O 1
ATOM 846 N N . TYR A 1 103 ? -13.041 -10.381 4.662 1.00 67.62 103 TYR A N 1
ATOM 847 C CA . TYR A 1 103 ? -14.019 -9.290 4.743 1.00 67.62 103 TYR A CA 1
ATOM 848 C C . TYR A 1 103 ? -14.992 -9.260 3.549 1.00 67.62 103 TYR A C 1
ATOM 850 O O . TYR A 1 103 ? -16.095 -8.717 3.647 1.00 67.62 103 TYR A O 1
ATOM 858 N N . ARG A 1 104 ? -14.653 -9.904 2.419 1.00 61.09 104 ARG A N 1
ATOM 859 C CA . ARG A 1 104 ? -15.531 -9.965 1.241 1.00 61.09 104 ARG A CA 1
ATOM 860 C C . ARG A 1 104 ? -16.744 -10.843 1.552 1.00 61.09 104 ARG A C 1
ATOM 862 O O . ARG A 1 104 ? -16.601 -12.029 1.843 1.00 61.09 104 ARG A O 1
ATOM 869 N N . LYS A 1 105 ? -17.948 -10.268 1.445 1.00 57.75 105 LYS A N 1
ATOM 870 C CA . LYS A 1 105 ? -19.222 -10.911 1.833 1.00 57.75 105 LYS A CA 1
ATOM 871 C C . LYS A 1 105 ? -19.260 -11.363 3.308 1.00 57.75 105 LYS A C 1
ATOM 873 O O . LYS A 1 105 ? -19.918 -12.353 3.605 1.00 57.75 105 LYS A O 1
ATOM 878 N N . ARG A 1 106 ? -18.533 -10.682 4.208 1.00 64.00 106 ARG A N 1
ATOM 879 C CA . ARG A 1 106 ? -18.494 -10.977 5.657 1.00 64.00 106 ARG A CA 1
ATOM 880 C C . ARG A 1 106 ? -18.142 -12.435 6.011 1.00 64.00 106 ARG A C 1
ATOM 882 O O . ARG A 1 106 ? -18.548 -12.936 7.054 1.00 64.00 106 ARG A O 1
ATOM 889 N N . LYS A 1 107 ? -17.357 -13.129 5.180 1.00 66.50 107 LYS A N 1
ATOM 890 C CA . LYS A 1 107 ? -16.966 -14.531 5.430 1.00 66.50 107 LYS A CA 1
ATOM 891 C C . LYS A 1 107 ? -16.231 -14.725 6.759 1.00 66.50 107 LYS A C 1
ATOM 893 O O . LYS A 1 107 ? -16.359 -15.783 7.359 1.00 66.50 107 LYS A O 1
ATOM 898 N N . ALA A 1 108 ? -15.479 -13.721 7.203 1.00 66.69 108 ALA A N 1
ATOM 899 C CA . ALA A 1 108 ? -14.743 -13.747 8.461 1.00 66.69 108 ALA A CA 1
ATOM 900 C C . ALA A 1 108 ? -15.639 -13.692 9.705 1.00 66.69 108 ALA A C 1
ATOM 902 O O . ALA A 1 108 ? -15.169 -14.104 10.751 1.00 66.69 108 ALA A O 1
ATOM 903 N N . TYR A 1 109 ? -16.893 -13.243 9.584 1.00 67.69 109 TYR A N 1
ATOM 904 C CA . TYR A 1 109 ? -17.847 -13.087 10.693 1.00 67.69 109 TYR A CA 1
ATOM 905 C C . TYR A 1 109 ? -18.689 -14.348 10.932 1.00 67.69 109 TYR A C 1
ATOM 907 O O . TYR A 1 109 ? -19.224 -14.567 12.012 1.00 67.69 109 TYR A O 1
ATOM 915 N N . ALA A 1 110 ? -18.795 -15.226 9.931 1.00 72.12 110 ALA A N 1
ATOM 916 C CA . ALA A 1 110 ? -19.531 -16.476 10.070 1.00 72.12 110 ALA A CA 1
ATOM 917 C C . ALA A 1 110 ? -18.757 -17.447 10.978 1.00 72.12 110 ALA A C 1
ATOM 919 O O . ALA A 1 110 ? -17.754 -18.021 10.549 1.00 72.12 110 ALA A O 1
ATOM 920 N N . TYR A 1 111 ? -19.196 -17.627 12.225 1.00 72.19 111 TYR A N 1
ATOM 921 C CA . TYR A 1 111 ? -18.659 -18.649 13.129 1.00 72.19 111 TYR A CA 1
ATOM 922 C C . TYR A 1 111 ? -19.317 -20.022 12.882 1.00 72.19 111 TYR A C 1
ATOM 924 O O . TYR A 1 111 ? -20.476 -20.085 12.460 1.00 72.19 111 TYR A O 1
ATOM 932 N N . PRO A 1 112 ? -18.571 -21.130 13.066 1.00 70.06 112 PRO A N 1
ATOM 933 C CA . PRO A 1 112 ? -19.071 -22.467 12.772 1.00 70.06 112 PRO A CA 1
ATOM 934 C C . PRO A 1 112 ? -20.112 -22.924 13.800 1.00 70.06 112 PRO A C 1
ATOM 936 O O . PRO A 1 112 ? -20.125 -22.465 14.940 1.00 70.06 112 PRO A O 1
ATOM 939 N N . ILE A 1 113 ? -20.981 -23.838 13.366 1.00 70.31 113 ILE A N 1
ATOM 940 C CA . ILE A 1 113 ? -21.980 -24.516 14.196 1.00 70.31 113 ILE A CA 1
ATOM 941 C C . ILE A 1 113 ? -21.683 -26.025 14.093 1.00 70.31 113 ILE A C 1
ATOM 943 O O . ILE A 1 113 ? -21.596 -26.523 12.966 1.00 70.31 113 ILE A O 1
ATOM 947 N N . PRO A 1 114 ? -21.508 -26.762 15.207 1.00 78.06 114 PRO A N 1
ATOM 948 C CA . PRO A 1 114 ? -21.604 -26.310 16.597 1.00 78.06 114 PRO A CA 1
ATOM 949 C C . PRO A 1 114 ? -20.515 -25.292 16.961 1.00 78.06 114 PRO A C 1
ATOM 951 O O . PRO A 1 114 ? -19.425 -25.305 16.388 1.00 78.06 114 PRO A O 1
ATOM 954 N N . LEU A 1 115 ? -20.852 -24.389 17.884 1.00 79.06 115 LEU A N 1
ATOM 955 C CA . LEU A 1 115 ? -19.994 -23.271 18.253 1.00 79.06 115 LEU A CA 1
ATOM 956 C C . LEU A 1 115 ? -18.743 -23.797 18.982 1.00 79.06 115 LEU A C 1
ATOM 958 O O . LEU A 1 115 ? -18.882 -24.458 20.013 1.00 79.06 115 LEU A O 1
ATOM 962 N N . PRO A 1 116 ? -17.532 -23.560 18.450 1.00 79.25 116 PRO A N 1
ATOM 963 C CA . PRO A 1 116 ? -16.307 -24.056 19.047 1.00 79.25 116 PRO A CA 1
ATOM 964 C C . PRO A 1 116 ? -15.898 -23.178 20.229 1.00 79.25 116 PRO A C 1
ATOM 966 O O . PRO A 1 116 ? -16.431 -22.089 20.447 1.00 79.25 116 PRO A O 1
ATOM 969 N N . HIS A 1 117 ? -14.886 -23.638 20.956 1.00 80.31 117 HIS A N 1
ATOM 970 C CA . HIS A 1 117 ? -14.277 -22.861 22.023 1.00 80.31 117 HIS A CA 1
ATOM 971 C C . HIS A 1 117 ? -13.700 -21.530 21.501 1.00 80.31 117 HIS A C 1
ATOM 973 O O . HIS A 1 117 ? -13.134 -21.486 20.403 1.00 80.31 117 HIS A O 1
ATOM 979 N N . ILE A 1 118 ? -13.800 -20.454 22.292 1.00 84.06 118 ILE A N 1
ATOM 980 C CA . ILE A 1 118 ? -13.466 -19.081 21.869 1.00 84.06 118 ILE A CA 1
ATOM 981 C C . ILE A 1 118 ? -12.065 -18.955 21.241 1.00 84.06 118 ILE A C 1
ATOM 983 O O . ILE A 1 118 ? -11.896 -18.274 20.232 1.00 84.06 118 ILE A O 1
ATOM 987 N N . ASN A 1 119 ? -11.060 -19.662 21.762 1.00 82.12 119 ASN A N 1
ATOM 988 C CA . ASN A 1 119 ? -9.673 -19.602 21.272 1.00 82.12 119 ASN A CA 1
ATOM 989 C C . ASN A 1 119 ? -9.455 -20.217 19.870 1.00 82.12 119 ASN A C 1
ATOM 991 O O . ASN A 1 119 ? -8.389 -20.032 19.276 1.00 82.12 119 ASN A O 1
ATOM 995 N N . GLN A 1 120 ? -10.443 -20.945 19.337 1.00 80.75 120 GLN A N 1
ATOM 996 C CA . GLN A 1 120 ? -10.429 -21.504 17.981 1.00 80.75 120 GLN A CA 1
ATOM 997 C C . GLN A 1 120 ? -11.025 -20.543 16.946 1.00 80.75 120 GLN A C 1
ATOM 999 O O . GLN A 1 120 ? -10.889 -20.772 15.743 1.00 80.75 120 GLN A O 1
ATOM 1004 N N . LEU A 1 121 ? -11.688 -19.480 17.401 1.00 84.31 121 LEU A N 1
ATOM 1005 C CA . LEU A 1 121 ? -12.292 -18.466 16.552 1.00 84.31 121 LEU A CA 1
ATOM 1006 C C . LEU A 1 121 ? -11.259 -17.419 16.125 1.00 84.31 121 LEU A C 1
ATOM 1008 O O . LEU A 1 121 ? -10.286 -17.137 16.826 1.00 84.31 121 LEU A O 1
ATOM 1012 N N . ASN A 1 122 ? -11.480 -16.822 14.954 1.00 85.81 122 ASN A N 1
ATOM 1013 C CA . ASN A 1 122 ? -10.693 -15.675 14.507 1.00 85.81 122 ASN A CA 1
ATOM 1014 C C . ASN A 1 122 ? -11.085 -14.389 15.269 1.00 85.81 122 ASN A C 1
ATOM 1016 O O . ASN A 1 122 ? -12.088 -14.368 15.981 1.00 85.81 122 ASN A O 1
ATOM 1020 N N . ILE A 1 123 ? -10.315 -13.306 15.094 1.00 88.06 123 ILE A N 1
ATOM 1021 C CA . ILE A 1 123 ? -10.538 -12.049 15.832 1.00 88.06 123 ILE A CA 1
ATOM 1022 C C . ILE A 1 123 ? -11.951 -11.461 15.659 1.00 88.06 123 ILE A C 1
ATOM 1024 O O . ILE A 1 123 ? -12.500 -10.964 16.637 1.00 88.06 123 ILE A O 1
ATOM 1028 N N . GLU A 1 124 ? -12.541 -11.544 14.461 1.00 86.38 124 GLU A N 1
ATOM 1029 C CA . GLU A 1 124 ? -13.878 -11.013 14.144 1.00 86.38 124 GLU A CA 1
ATOM 1030 C C . GLU A 1 124 ? -14.976 -11.925 14.693 1.00 86.38 124 GLU A C 1
ATOM 1032 O O . GLU A 1 124 ? -15.957 -11.449 15.247 1.00 86.38 124 GLU A O 1
ATOM 1037 N N . GLN A 1 125 ? -14.794 -13.246 14.593 1.00 87.75 125 GLN A N 1
ATOM 1038 C CA . GLN A 1 125 ? -15.728 -14.225 15.162 1.00 87.75 125 GLN A CA 1
ATOM 1039 C C . GLN A 1 125 ? -15.805 -14.120 16.685 1.00 87.75 125 GLN A C 1
ATOM 1041 O O . GLN A 1 125 ? -16.888 -14.255 17.243 1.00 87.75 125 GLN A O 1
ATOM 1046 N N . GLN A 1 126 ? -14.671 -13.898 17.359 1.00 91.31 126 GLN A N 1
ATOM 1047 C CA . GLN A 1 126 ? -14.661 -13.663 18.804 1.00 91.31 126 GLN A CA 1
ATOM 1048 C C . GLN A 1 126 ? -15.421 -12.385 19.170 1.00 91.31 126 GLN A C 1
ATOM 1050 O O . GLN A 1 126 ? -16.211 -12.403 20.111 1.00 91.31 126 GLN A O 1
ATOM 1055 N N . ALA A 1 127 ? -15.198 -11.300 18.423 1.00 90.50 127 ALA A N 1
ATOM 1056 C CA . ALA A 1 127 ? -15.872 -10.023 18.640 1.00 90.50 127 ALA A CA 1
ATOM 1057 C C . ALA A 1 127 ? -17.391 -10.127 18.439 1.00 90.50 127 ALA A C 1
ATOM 1059 O O . ALA A 1 127 ? -18.142 -9.742 19.336 1.00 90.50 127 ALA A O 1
ATOM 1060 N N . ASP A 1 128 ? -17.837 -10.763 17.352 1.00 89.25 128 ASP A N 1
ATOM 1061 C CA . ASP A 1 128 ? -19.257 -11.043 17.115 1.00 89.25 128 ASP A CA 1
ATOM 1062 C C . ASP A 1 128 ? -19.841 -11.919 18.231 1.00 89.25 128 ASP A C 1
ATOM 1064 O O . ASP A 1 128 ? -20.908 -11.622 18.760 1.00 89.25 128 ASP A O 1
ATOM 1068 N N . LEU A 1 129 ? -19.150 -12.995 18.626 1.00 90.50 129 LEU A N 1
ATOM 1069 C CA . LEU A 1 129 ? -19.635 -13.904 19.665 1.00 90.50 129 LEU A CA 1
ATOM 1070 C C . LEU A 1 129 ? -19.852 -13.182 21.005 1.00 90.50 129 LEU A C 1
ATOM 1072 O O . LEU A 1 129 ? -20.904 -13.340 21.628 1.00 90.50 129 LEU A O 1
ATOM 1076 N N . ILE A 1 130 ? -18.887 -12.366 21.431 1.00 94.38 130 ILE A N 1
ATOM 1077 C CA . ILE A 1 130 ? -18.977 -11.590 22.674 1.00 94.38 130 ILE A CA 1
ATOM 1078 C C . ILE A 1 130 ? -20.087 -10.529 22.575 1.00 94.38 130 ILE A C 1
ATOM 1080 O O . ILE A 1 130 ? -20.885 -10.379 23.505 1.00 94.38 130 ILE A O 1
ATOM 1084 N N . ALA A 1 131 ? -20.203 -9.836 21.440 1.00 92.31 131 ALA A N 1
ATOM 1085 C CA . ALA A 1 131 ? -21.249 -8.841 21.215 1.00 92.31 131 ALA A CA 1
ATOM 1086 C C . ALA A 1 131 ? -22.661 -9.459 21.177 1.00 92.31 131 ALA A C 1
ATOM 1088 O O . ALA A 1 131 ? -23.611 -8.884 21.716 1.00 92.31 131 ALA A O 1
ATOM 1089 N N . HIS A 1 132 ? -22.812 -10.652 20.596 1.00 92.19 132 HIS A N 1
ATOM 1090 C CA . HIS A 1 132 ? -24.077 -11.389 20.575 1.00 92.19 132 HIS A CA 1
ATOM 1091 C C . HIS A 1 132 ? -24.452 -11.922 21.960 1.00 92.19 132 HIS A C 1
ATOM 1093 O O . HIS A 1 132 ? -25.615 -11.817 22.345 1.00 92.19 132 HIS A O 1
ATOM 1099 N N . TYR A 1 133 ? -23.487 -12.420 22.742 1.00 93.69 133 TYR A N 1
ATOM 1100 C CA . TYR A 1 133 ? -23.715 -12.794 24.141 1.00 93.69 133 TYR A CA 1
ATOM 1101 C C . TYR A 1 133 ? -24.203 -11.605 24.975 1.00 93.69 133 TYR A C 1
ATOM 1103 O O . TYR A 1 133 ? -25.190 -11.722 25.707 1.00 93.69 133 TYR A O 1
ATOM 1111 N N . PHE A 1 134 ? -23.548 -10.448 24.826 1.00 95.50 134 PHE A N 1
ATOM 1112 C CA . PHE A 1 134 ? -23.955 -9.211 25.488 1.00 95.50 134 PHE A CA 1
ATOM 1113 C C . PHE A 1 134 ? -25.401 -8.847 25.155 1.00 95.50 134 PHE A C 1
ATOM 1115 O O . PHE A 1 134 ? -26.218 -8.624 26.049 1.00 95.50 134 PHE A O 1
ATOM 1122 N N . ALA A 1 135 ? -25.729 -8.835 23.864 1.00 91.44 135 ALA A N 1
ATOM 1123 C CA . ALA A 1 135 ? -27.068 -8.536 23.393 1.00 91.44 135 ALA A CA 1
ATOM 1124 C C . ALA A 1 135 ? -28.103 -9.525 23.941 1.00 91.44 135 ALA A C 1
ATOM 1126 O O . ALA A 1 135 ? -29.152 -9.109 24.423 1.00 91.44 135 ALA A O 1
ATOM 1127 N N . ALA A 1 136 ? -27.803 -10.823 23.903 1.00 91.31 136 ALA A N 1
ATOM 1128 C CA . ALA A 1 136 ? -28.704 -11.870 24.361 1.00 91.31 136 ALA A CA 1
ATOM 1129 C C . ALA A 1 136 ? -29.014 -11.784 25.865 1.00 91.31 136 ALA A C 1
ATOM 1131 O O . ALA A 1 136 ? -30.104 -12.179 26.276 1.00 91.31 136 ALA A O 1
ATOM 1132 N N . THR A 1 137 ? -28.064 -11.272 26.657 1.00 94.06 137 THR A N 1
ATOM 1133 C CA . THR A 1 137 ? -28.098 -11.312 28.127 1.00 94.06 137 THR A CA 1
ATOM 1134 C C . THR A 1 137 ? -28.543 -9.991 28.758 1.00 94.06 137 THR A C 1
ATOM 1136 O O . THR A 1 137 ? -29.326 -10.002 29.704 1.00 94.06 137 THR A O 1
ATOM 1139 N N . PHE A 1 138 ? -28.054 -8.850 28.261 1.00 93.88 138 PHE A N 1
ATOM 1140 C CA . PHE A 1 138 ? -28.177 -7.556 28.952 1.00 93.88 138 PHE A CA 1
ATOM 1141 C C . PHE A 1 138 ? -29.086 -6.544 28.251 1.00 93.88 138 PHE A C 1
ATOM 1143 O O . PHE A 1 138 ? -29.432 -5.520 28.841 1.00 93.88 138 PHE A O 1
ATOM 1150 N N . LEU A 1 139 ? -29.470 -6.793 26.998 1.00 91.69 139 LEU A N 1
ATOM 1151 C CA . LEU A 1 139 ? -30.373 -5.911 26.260 1.00 91.69 139 LEU A CA 1
ATOM 1152 C C . LEU A 1 139 ? -31.815 -6.438 26.304 1.00 91.69 139 LEU A C 1
ATOM 1154 O O . LEU A 1 139 ? -32.029 -7.634 26.511 1.00 91.69 139 LEU A O 1
ATOM 1158 N N . PRO A 1 140 ? -32.824 -5.571 26.075 1.00 88.50 140 PRO A N 1
ATOM 1159 C CA . PRO A 1 140 ? -34.205 -6.012 25.903 1.00 88.50 140 PRO A CA 1
ATOM 1160 C C . PRO A 1 140 ? -34.314 -7.113 24.844 1.00 88.50 140 PRO A C 1
ATOM 1162 O O . PRO A 1 140 ? -33.487 -7.180 23.928 1.00 88.50 140 PRO A O 1
ATOM 1165 N N . LYS A 1 141 ? -35.347 -7.958 24.968 1.00 84.94 141 LYS A N 1
ATOM 1166 C CA . LYS A 1 141 ? -35.550 -9.148 24.129 1.00 84.94 141 LYS A CA 1
ATOM 1167 C C . LYS A 1 141 ? -35.303 -8.838 22.650 1.00 84.94 141 LYS A C 1
ATOM 1169 O O . LYS A 1 141 ? -35.951 -7.971 22.068 1.00 84.94 141 LYS A O 1
ATOM 1174 N N . ASN A 1 142 ? -34.362 -9.564 22.062 1.00 86.81 142 ASN A N 1
ATOM 1175 C CA . ASN A 1 142 ? -33.882 -9.365 20.701 1.00 86.81 142 ASN A CA 1
ATOM 1176 C C . ASN A 1 142 ? -33.637 -10.717 20.016 1.00 86.81 142 ASN A C 1
ATOM 1178 O O . ASN A 1 142 ? -33.918 -11.780 20.571 1.00 86.81 142 ASN A O 1
ATOM 1182 N N . ILE A 1 143 ? -33.111 -10.668 18.793 1.00 82.50 143 ILE A N 1
ATOM 1183 C CA . ILE A 1 143 ? -32.887 -11.844 17.944 1.00 82.50 143 ILE A CA 1
ATOM 1184 C C . ILE A 1 143 ? -31.926 -12.882 18.548 1.00 82.50 143 ILE A C 1
ATOM 1186 O O . ILE A 1 143 ? -31.986 -14.046 18.164 1.00 82.50 143 ILE A O 1
ATOM 1190 N N . TYR A 1 144 ? -31.072 -12.493 19.498 1.00 84.88 144 TYR A N 1
ATOM 1191 C CA . TYR A 1 144 ? -30.083 -13.382 20.113 1.00 84.88 144 TYR A CA 1
ATOM 1192 C C . TYR A 1 144 ? -30.496 -13.961 21.448 1.00 84.88 144 TYR A C 1
ATOM 1194 O O . TYR A 1 144 ? -29.895 -14.936 21.891 1.00 84.88 144 TYR A O 1
ATOM 1202 N N . THR A 1 145 ? -31.524 -13.401 22.083 1.00 84.56 145 THR A N 1
ATOM 1203 C CA . THR A 1 145 ? -32.038 -13.895 23.363 1.00 84.56 145 THR A CA 1
ATOM 1204 C C . THR A 1 145 ? -32.272 -15.418 23.367 1.00 84.56 145 THR A C 1
ATOM 1206 O O . THR A 1 145 ? -31.877 -16.057 24.338 1.00 84.56 145 THR A O 1
ATOM 1209 N N . PRO A 1 146 ? -32.804 -16.058 22.299 1.00 85.56 146 PRO A N 1
ATOM 1210 C CA . PRO A 1 146 ? -32.977 -17.517 22.274 1.00 85.56 146 PRO A CA 1
ATOM 1211 C C . PRO A 1 146 ? -31.668 -18.326 22.281 1.00 85.56 146 PRO A C 1
ATOM 1213 O O . PRO A 1 146 ? -31.671 -19.497 22.643 1.00 85.56 146 PRO A O 1
ATOM 1216 N N . GLN A 1 147 ? -30.554 -17.729 21.853 1.00 86.19 147 GLN A N 1
ATOM 1217 C CA . GLN A 1 147 ? -29.253 -18.392 21.682 1.00 86.19 147 GLN A CA 1
ATOM 1218 C C . GLN A 1 147 ? -28.314 -18.157 22.875 1.00 86.19 147 GLN A C 1
ATOM 1220 O O . GLN A 1 147 ? -27.191 -18.665 22.880 1.00 86.19 147 GLN A O 1
ATOM 1225 N N . GLN A 1 148 ? -28.775 -17.429 23.899 1.00 90.12 148 GLN A N 1
ATOM 1226 C CA . GLN A 1 148 ? -28.000 -17.084 25.092 1.00 90.12 148 GLN A CA 1
ATOM 1227 C C . GLN A 1 148 ? -27.265 -18.292 25.719 1.00 90.12 148 GLN A C 1
ATOM 1229 O O . GLN A 1 148 ? -26.058 -18.162 25.943 1.00 90.12 148 GLN A O 1
ATOM 1234 N N . PRO A 1 149 ? -27.887 -19.479 25.907 1.00 89.31 149 PRO A N 1
ATOM 1235 C CA . PRO A 1 149 ? -27.208 -20.610 26.550 1.00 89.31 149 PRO A CA 1
ATOM 1236 C C . PRO A 1 149 ? -26.030 -21.159 25.732 1.00 89.31 149 PRO A C 1
ATOM 1238 O O . PRO A 1 149 ? -25.021 -21.609 26.279 1.00 89.31 149 PRO A O 1
ATOM 1241 N N . ILE A 1 150 ? -26.139 -21.101 24.401 1.00 87.69 150 ILE A N 1
ATOM 1242 C CA . ILE A 1 150 ? -25.093 -21.554 23.475 1.00 87.69 150 ILE A CA 1
ATOM 1243 C C . ILE A 1 150 ? -23.890 -20.613 23.566 1.00 87.69 150 ILE A C 1
ATOM 1245 O O . ILE A 1 150 ? -22.753 -21.069 23.689 1.00 87.69 150 ILE A O 1
ATOM 1249 N N . PHE A 1 151 ? -24.140 -19.300 23.556 1.00 90.06 151 PHE A N 1
ATOM 1250 C CA . PHE A 1 151 ? -23.083 -18.303 23.703 1.00 90.06 151 PHE A CA 1
ATOM 1251 C C . PHE A 1 151 ? -22.404 -18.387 25.069 1.00 90.06 151 PHE A C 1
ATOM 1253 O O . PHE A 1 151 ? -21.178 -18.353 25.137 1.00 90.06 151 PHE A O 1
ATOM 1260 N N . GLN A 1 152 ? -23.182 -18.564 26.141 1.00 90.12 152 GLN A N 1
ATOM 1261 C CA . GLN A 1 152 ? -22.653 -18.712 27.496 1.00 90.12 152 GLN A CA 1
ATOM 1262 C C . GLN A 1 152 ? -21.717 -19.919 27.611 1.00 90.12 152 GLN A C 1
ATOM 1264 O O . GLN A 1 152 ? -20.667 -19.825 28.239 1.00 90.12 152 GLN A O 1
ATOM 1269 N N . THR A 1 153 ? -22.065 -21.031 26.961 1.00 88.06 153 THR A N 1
ATOM 1270 C CA . THR A 1 153 ? -21.248 -22.250 26.967 1.00 88.06 153 THR A CA 1
ATOM 1271 C C . THR A 1 153 ? -19.932 -22.047 26.212 1.00 88.06 153 THR A C 1
ATOM 1273 O O . THR A 1 153 ? -18.871 -22.410 26.711 1.00 88.06 153 THR A O 1
ATOM 1276 N N . ALA A 1 154 ? -19.964 -21.429 25.028 1.00 87.56 154 ALA A N 1
ATOM 1277 C CA . ALA A 1 154 ? -18.750 -21.179 24.244 1.00 87.56 154 ALA A CA 1
ATOM 1278 C C . ALA A 1 154 ? -17.825 -20.112 24.855 1.00 87.56 154 ALA A C 1
ATOM 1280 O O . ALA A 1 154 ? -16.624 -20.108 24.574 1.00 87.56 154 ALA A O 1
ATOM 1281 N N . LEU A 1 155 ? -18.380 -19.216 25.676 1.00 91.12 155 LEU A N 1
ATOM 1282 C CA . LEU A 1 155 ? -17.654 -18.171 26.396 1.00 91.12 155 LEU A CA 1
ATOM 1283 C C . LEU A 1 155 ? -17.365 -18.532 27.859 1.00 91.12 155 LEU A C 1
ATOM 1285 O O . LEU A 1 155 ? -16.892 -17.664 28.583 1.00 91.12 155 LEU A O 1
ATOM 1289 N N . ALA A 1 156 ? -17.616 -19.765 28.312 1.00 90.12 156 ALA A N 1
ATOM 1290 C CA . ALA A 1 156 ? -17.509 -20.134 29.727 1.00 90.12 156 ALA A CA 1
ATOM 1291 C C . ALA A 1 156 ? -16.156 -19.736 30.352 1.00 90.12 156 ALA A C 1
ATOM 1293 O O . ALA A 1 156 ? -16.133 -19.046 31.371 1.00 90.12 156 ALA A O 1
ATOM 1294 N N . ASP A 1 157 ? -15.042 -20.063 29.690 1.00 88.31 157 ASP A N 1
ATOM 1295 C CA . ASP A 1 157 ? -13.692 -19.715 30.157 1.00 88.31 157 ASP A CA 1
ATOM 1296 C C . ASP A 1 157 ? -13.448 -18.198 30.171 1.00 88.31 157 ASP A C 1
ATOM 1298 O O . ASP A 1 157 ? -12.820 -17.668 31.090 1.00 88.31 157 ASP A O 1
ATOM 1302 N N . PHE A 1 158 ? -13.984 -17.481 29.178 1.00 91.94 158 PHE A N 1
ATOM 1303 C CA . PHE A 1 158 ? -13.907 -16.021 29.107 1.00 91.94 158 PHE A CA 1
ATOM 1304 C C . PHE A 1 158 ? -14.709 -15.353 30.225 1.00 91.94 158 PHE A C 1
ATOM 1306 O O . PHE A 1 158 ? -14.218 -14.422 30.854 1.00 91.94 158 PHE A O 1
ATOM 1313 N N . LEU A 1 159 ? -15.918 -15.841 30.501 1.00 91.50 159 LEU A N 1
ATOM 1314 C CA . LEU A 1 159 ? -16.776 -15.320 31.564 1.00 91.50 159 LEU A CA 1
ATOM 1315 C C . LEU A 1 159 ? -16.213 -15.638 32.953 1.00 91.50 159 LEU A C 1
ATOM 1317 O O . LEU A 1 159 ? -16.400 -14.851 33.877 1.00 91.50 159 LEU A O 1
ATOM 1321 N N . HIS A 1 160 ? -15.507 -16.761 33.098 1.00 91.19 160 HIS A N 1
ATOM 1322 C CA . HIS A 1 160 ? -14.828 -17.125 34.337 1.00 91.19 160 HIS A CA 1
ATOM 1323 C C . HIS A 1 160 ? -13.563 -16.285 34.577 1.00 91.19 160 HIS A C 1
ATOM 1325 O O . HIS A 1 160 ? -13.346 -15.797 35.684 1.00 91.19 160 HIS A O 1
ATOM 1331 N N . ASN A 1 161 ? -12.711 -16.113 33.560 1.00 91.31 161 ASN A N 1
ATOM 1332 C CA . ASN A 1 161 ? -11.479 -15.334 33.677 1.00 91.31 161 ASN A CA 1
ATOM 1333 C C . ASN A 1 161 ? -11.172 -14.530 32.399 1.00 91.31 161 ASN A C 1
ATOM 1335 O O . ASN A 1 161 ? -10.338 -14.941 31.584 1.00 91.31 161 ASN A O 1
ATOM 1339 N N . PRO A 1 162 ? -11.741 -13.320 32.253 1.00 90.19 162 PRO A N 1
ATOM 1340 C CA . PRO A 1 162 ? -11.509 -12.493 31.072 1.00 90.19 162 PRO A CA 1
ATOM 1341 C C . PRO A 1 162 ? -10.076 -11.933 31.004 1.00 90.19 162 PRO A C 1
ATOM 1343 O O . PRO A 1 162 ? -9.682 -11.356 29.991 1.00 90.19 162 PRO A O 1
ATOM 1346 N N . HIS A 1 163 ? -9.253 -12.094 32.049 1.00 89.06 163 HIS A N 1
ATOM 1347 C CA . HIS A 1 163 ? -7.846 -11.683 32.026 1.00 89.06 163 HIS A CA 1
ATOM 1348 C C . HIS A 1 163 ? -6.921 -12.700 31.339 1.00 89.06 163 HIS A C 1
ATOM 1350 O O . HIS A 1 163 ? -5.770 -12.342 31.048 1.00 89.06 163 HIS A O 1
ATOM 1356 N N . ASP A 1 164 ? -7.393 -13.925 31.069 1.00 87.44 164 ASP A N 1
ATOM 1357 C CA . ASP A 1 164 ? -6.583 -14.988 30.473 1.00 87.44 164 ASP A CA 1
ATOM 1358 C C . ASP A 1 164 ? -6.185 -14.662 29.023 1.00 87.44 164 ASP A C 1
ATOM 1360 O O . ASP A 1 164 ? -7.005 -14.505 28.116 1.00 87.44 164 ASP A O 1
ATOM 1364 N N . LYS A 1 165 ? -4.871 -14.588 28.790 1.00 84.62 165 LYS A N 1
ATOM 1365 C CA . LYS A 1 165 ? -4.284 -14.304 27.476 1.00 84.62 165 LYS A CA 1
ATOM 1366 C C . LYS A 1 165 ? -4.456 -15.467 26.494 1.00 84.62 165 LYS A C 1
ATOM 1368 O O . LYS A 1 165 ? -4.418 -15.239 25.286 1.00 84.62 165 LYS A O 1
ATOM 1373 N N . ASN A 1 166 ? -4.661 -16.693 26.979 1.00 84.19 166 ASN A N 1
ATOM 1374 C CA . ASN A 1 166 ? -4.809 -17.885 26.138 1.00 84.19 166 ASN A CA 1
ATOM 1375 C C . ASN A 1 166 ? -6.148 -17.941 25.387 1.00 84.19 166 ASN A C 1
ATOM 1377 O O . ASN A 1 166 ? -6.307 -18.752 24.473 1.00 84.19 166 ASN A O 1
ATOM 1381 N N . LEU A 1 167 ? -7.088 -17.063 25.745 1.00 85.56 167 LEU A N 1
ATOM 1382 C CA . LEU A 1 167 ? -8.374 -16.907 25.070 1.00 85.56 167 LEU A CA 1
ATOM 1383 C C . LEU A 1 167 ? -8.251 -16.149 23.740 1.00 85.56 167 LEU A C 1
ATOM 1385 O O . LEU A 1 167 ? -9.121 -16.273 22.877 1.00 85.56 167 LEU A O 1
ATOM 1389 N N . CYS A 1 168 ? -7.170 -15.386 23.542 1.00 82.50 168 CYS A N 1
ATOM 1390 C CA . CYS A 1 168 ? -6.916 -14.695 22.281 1.00 82.50 168 CYS A CA 1
ATOM 1391 C C . CYS A 1 168 ? -6.660 -15.690 21.131 1.00 82.50 168 CYS A C 1
ATOM 1393 O O . CYS A 1 168 ? -6.100 -16.768 21.355 1.00 82.50 168 CYS A O 1
ATOM 1395 N N . PRO A 1 169 ? -6.983 -15.330 19.875 1.00 77.56 169 PRO A N 1
ATOM 1396 C CA . PRO A 1 169 ? -6.793 -16.224 18.740 1.00 77.56 169 PRO A CA 1
ATOM 1397 C C . PRO A 1 169 ? -5.321 -16.595 18.561 1.00 77.56 169 PRO A C 1
ATOM 1399 O O . PRO A 1 169 ? -4.435 -15.731 18.566 1.00 77.56 169 PRO A O 1
ATOM 1402 N N . ARG A 1 170 ? -5.044 -17.878 18.315 1.00 70.31 170 ARG A N 1
ATOM 1403 C CA . ARG A 1 170 ? -3.717 -18.314 17.859 1.00 70.31 170 ARG A CA 1
ATOM 1404 C C . ARG A 1 170 ? -3.560 -17.965 16.378 1.00 70.31 170 ARG A C 1
ATOM 1406 O O . ARG A 1 170 ? -4.385 -18.365 15.562 1.00 70.31 170 ARG A O 1
ATOM 1413 N N . TYR A 1 171 ? -2.474 -17.268 16.024 1.00 53.06 171 TYR A N 1
ATOM 1414 C CA . TYR A 1 171 ? -2.195 -16.697 14.688 1.00 53.06 171 TYR A CA 1
ATOM 1415 C C . TYR A 1 171 ? -2.290 -17.665 13.491 1.00 53.06 171 TYR A C 1
ATOM 1417 O O . TYR A 1 171 ? -2.254 -17.224 12.344 1.00 53.06 171 TYR A O 1
ATOM 1425 N N . LEU A 1 172 ? -2.424 -18.974 13.718 1.00 44.19 172 LEU A N 1
ATOM 1426 C CA . LEU A 1 172 ? -2.388 -20.007 12.687 1.00 44.19 172 LEU A CA 1
ATOM 1427 C C . LEU A 1 172 ? -3.337 -21.185 12.973 1.00 44.19 172 LEU A C 1
ATOM 1429 O O . LEU A 1 172 ? -2.950 -22.336 12.812 1.00 44.19 172 LEU A O 1
ATOM 1433 N N . SER A 1 173 ? -4.594 -20.937 13.349 1.00 38.19 173 SER A N 1
ATOM 1434 C CA . SER A 1 173 ? -5.612 -22.001 13.313 1.00 38.19 173 SER A CA 1
ATOM 1435 C C . SER A 1 173 ? -6.780 -21.622 12.413 1.00 38.19 173 SER A C 1
ATOM 1437 O O . SER A 1 173 ? -7.853 -21.245 12.855 1.00 38.19 173 SER A O 1
ATOM 1439 N N . ALA A 1 174 ? -6.563 -21.711 11.104 1.00 38.38 174 ALA A N 1
ATOM 1440 C CA . ALA A 1 174 ? -7.661 -21.801 10.150 1.00 38.38 174 ALA A CA 1
ATOM 1441 C C . ALA A 1 174 ? -7.521 -23.132 9.414 1.00 38.38 174 ALA A C 1
ATOM 1443 O O . ALA A 1 174 ? -7.082 -23.181 8.263 1.00 38.38 174 ALA A O 1
ATOM 1444 N N . LYS A 1 175 ? -7.857 -24.233 10.099 1.00 34.47 175 LYS A N 1
ATOM 1445 C CA . LYS A 1 175 ? -8.110 -25.501 9.416 1.00 34.47 175 LYS A CA 1
ATOM 1446 C C . LYS A 1 175 ? -9.324 -25.259 8.516 1.00 34.47 175 LYS A C 1
ATOM 1448 O O . LYS A 1 175 ? -10.388 -24.857 8.978 1.00 34.47 175 LYS A O 1
ATOM 1453 N N . LYS A 1 176 ? -9.118 -25.386 7.207 1.00 35.84 176 LYS A N 1
ATOM 1454 C CA . LYS A 1 176 ? -10.104 -25.081 6.167 1.00 35.84 176 LYS A CA 1
ATOM 1455 C C . LYS A 1 176 ? -11.230 -26.108 6.259 1.00 35.84 176 LYS A C 1
ATOM 1457 O O . LYS A 1 176 ? -11.089 -27.225 5.776 1.00 35.84 176 LYS A O 1
ATOM 1462 N N . GLN A 1 177 ? -12.321 -25.747 6.914 1.00 34.22 177 GLN A N 1
ATOM 1463 C CA . GLN A 1 177 ? -13.469 -26.623 7.074 1.00 34.22 177 GLN A CA 1
ATOM 1464 C C . GLN A 1 177 ? -14.607 -26.050 6.220 1.00 34.22 177 GLN A C 1
ATOM 1466 O O . GLN A 1 177 ? -15.110 -24.951 6.453 1.00 34.22 177 GLN A O 1
ATOM 1471 N N . HIS A 1 178 ? -14.909 -26.748 5.123 1.00 32.22 178 HIS A N 1
ATOM 1472 C CA . HIS A 1 178 ? -16.033 -26.437 4.246 1.00 32.22 178 HIS A CA 1
ATOM 1473 C C . HIS A 1 178 ? -17.325 -26.714 5.013 1.00 32.22 178 HIS A C 1
ATOM 1475 O O . HIS A 1 178 ? -17.598 -27.868 5.331 1.00 32.22 178 HIS A O 1
ATOM 1481 N N . PHE A 1 179 ? -18.121 -25.680 5.288 1.00 36.00 179 PHE A N 1
ATOM 1482 C CA . PHE A 1 179 ? -19.390 -25.849 5.989 1.00 36.00 179 PHE A CA 1
ATOM 1483 C C . PHE A 1 179 ? -20.587 -25.356 5.186 1.00 36.00 179 PHE A C 1
ATOM 1485 O O . PHE A 1 179 ? -20.558 -24.332 4.499 1.00 36.00 179 PHE A O 1
ATOM 1492 N N . LYS A 1 180 ? -21.627 -26.186 5.262 1.00 26.56 180 LYS A N 1
ATOM 1493 C CA . LYS A 1 180 ? -22.902 -26.092 4.567 1.00 26.56 180 LYS A CA 1
ATOM 1494 C C . LYS A 1 180 ? -23.669 -24.883 5.103 1.00 26.56 180 LYS A C 1
ATOM 1496 O O . LYS A 1 180 ? -23.804 -24.702 6.307 1.00 26.56 180 LYS A O 1
ATOM 1501 N N . LYS A 1 181 ? -24.144 -24.049 4.184 1.00 29.73 181 LYS A N 1
ATOM 1502 C CA . LYS A 1 181 ? -24.913 -22.839 4.468 1.00 29.73 181 LYS A CA 1
ATOM 1503 C C . LYS A 1 181 ? -26.287 -23.254 4.999 1.00 29.73 181 LYS A C 1
ATOM 1505 O O . LYS A 1 181 ? -27.109 -23.718 4.213 1.00 29.73 181 LYS A O 1
ATOM 1510 N N . GLN A 1 182 ? -26.532 -23.106 6.298 1.00 27.30 182 GLN A N 1
ATOM 1511 C CA . GLN A 1 182 ? -27.902 -23.054 6.792 1.00 27.30 182 GLN A CA 1
ATOM 1512 C C . GLN A 1 182 ? -28.425 -21.653 6.464 1.00 27.30 182 GLN A C 1
ATOM 1514 O O . GLN A 1 182 ? -27.855 -20.635 6.859 1.00 27.30 182 GLN A O 1
ATOM 1519 N N . SER A 1 183 ? -29.415 -21.632 5.576 1.00 32.53 183 SER A N 1
ATOM 1520 C CA . SER A 1 183 ? -30.275 -20.494 5.277 1.00 32.53 183 SER A CA 1
ATOM 1521 C C . SER A 1 183 ? -30.781 -19.870 6.578 1.00 32.53 183 SER A C 1
ATOM 1523 O O . SER A 1 183 ? -31.129 -20.610 7.489 1.00 32.53 183 SER A O 1
ATOM 1525 N N . GLU A 1 184 ? -30.811 -18.533 6.611 1.00 31.52 184 GLU A N 1
ATOM 1526 C CA . GLU A 1 184 ? -31.123 -17.660 7.762 1.00 31.52 184 GLU A CA 1
ATOM 1527 C C . GLU A 1 184 ? -29.942 -17.315 8.689 1.00 31.52 184 GLU A C 1
ATOM 1529 O O . GLU A 1 184 ? -30.024 -17.340 9.912 1.00 31.52 184 GLU A O 1
ATOM 1534 N N . GLN A 1 185 ? -28.831 -16.860 8.099 1.00 29.48 185 GLN A N 1
ATOM 1535 C CA . GLN A 1 185 ? -27.947 -15.920 8.796 1.00 29.48 185 GLN A CA 1
ATOM 1536 C C . GLN A 1 185 ? -28.650 -14.560 8.898 1.00 29.48 185 GLN A C 1
ATOM 1538 O O . GLN A 1 185 ? -28.684 -13.808 7.920 1.00 29.48 185 GLN A O 1
ATOM 1543 N N . ILE A 1 186 ? -29.170 -14.222 10.079 1.00 32.53 186 ILE A N 1
ATOM 1544 C CA . ILE A 1 186 ? -29.549 -12.844 10.413 1.00 32.53 186 ILE A CA 1
ATOM 1545 C C . ILE A 1 186 ? -28.249 -12.058 10.625 1.00 32.53 186 ILE A C 1
ATOM 1547 O O . ILE A 1 186 ? -27.710 -11.942 11.721 1.00 32.53 186 ILE A O 1
ATOM 1551 N N . SER A 1 187 ? -27.696 -11.585 9.511 1.00 31.88 187 SER A N 1
ATOM 1552 C CA . SER A 1 187 ? -26.655 -10.565 9.477 1.00 31.88 187 SER A CA 1
ATOM 1553 C C . SER A 1 187 ? -27.281 -9.253 9.933 1.00 31.88 187 SER A C 1
ATOM 1555 O O . SER A 1 187 ? -28.176 -8.759 9.250 1.00 31.88 187 SER A O 1
ATOM 1557 N N . TYR A 1 188 ? -26.788 -8.648 11.017 1.00 36.38 188 TYR A N 1
ATOM 1558 C CA . TYR A 1 188 ? -27.122 -7.258 11.323 1.00 36.38 188 TYR A CA 1
ATOM 1559 C C . TYR A 1 188 ? -26.820 -6.374 10.126 1.00 36.38 188 TYR A C 1
ATOM 1561 O O . TYR A 1 188 ? -25.667 -6.244 9.703 1.00 36.38 188 TYR A O 1
ATOM 1569 N N . ASN A 1 189 ? -27.884 -5.801 9.586 1.00 31.22 189 ASN A N 1
ATOM 1570 C CA . ASN A 1 189 ? -27.858 -4.829 8.520 1.00 31.22 189 ASN A CA 1
ATOM 1571 C C . ASN A 1 189 ? -28.981 -3.826 8.797 1.00 31.22 189 ASN A C 1
ATOM 1573 O O . ASN A 1 189 ? -29.973 -3.790 8.089 1.00 31.22 189 ASN A O 1
ATOM 1577 N N . GLU A 1 190 ? -28.828 -3.050 9.866 1.00 32.41 190 GLU A N 1
ATOM 1578 C CA . GLU A 1 190 ? -29.629 -1.850 10.114 1.00 32.41 190 GLU A CA 1
ATOM 1579 C C . GLU A 1 190 ? -28.701 -0.769 10.690 1.00 32.41 190 GLU A C 1
ATOM 1581 O O . GLU A 1 190 ? -28.673 -0.461 11.880 1.00 32.41 190 GLU A O 1
ATOM 1586 N N . GLN A 1 191 ? -27.879 -0.198 9.801 1.00 38.91 191 GLN A N 1
ATOM 1587 C CA . GLN A 1 191 ? -27.642 1.245 9.859 1.00 38.91 191 GLN A CA 1
ATOM 1588 C C . GLN A 1 191 ? -29.014 1.932 9.681 1.00 38.91 191 GLN A C 1
ATOM 1590 O O . GLN A 1 191 ? -29.830 1.402 8.925 1.00 38.91 191 GLN A O 1
ATOM 1595 N N . PRO A 1 192 ? -29.299 3.062 10.358 1.00 29.88 192 PRO A N 1
ATOM 1596 C CA . PRO A 1 192 ? -30.614 3.700 10.300 1.00 29.88 192 PRO A CA 1
ATOM 1597 C C . PRO A 1 192 ? -31.073 3.959 8.855 1.00 29.88 192 PRO A C 1
ATOM 1599 O O . PRO A 1 192 ? -30.280 4.366 8.004 1.00 29.88 192 PRO A O 1
ATOM 1602 N N . ASP A 1 193 ? -32.357 3.666 8.637 1.00 27.42 193 ASP A N 1
ATOM 1603 C CA . ASP A 1 193 ? -33.091 3.521 7.378 1.00 27.42 193 ASP A CA 1
ATOM 1604 C C . ASP A 1 193 ? -32.712 4.520 6.266 1.00 27.42 193 ASP A C 1
ATOM 1606 O O . ASP A 1 193 ? -32.746 5.740 6.433 1.00 27.42 193 ASP A O 1
ATOM 1610 N N . THR A 1 194 ? -32.399 3.978 5.086 1.00 31.05 194 THR A N 1
ATOM 1611 C CA . THR A 1 194 ? -32.420 4.714 3.815 1.00 31.05 194 THR A CA 1
ATOM 1612 C C . THR A 1 194 ? -33.423 4.040 2.891 1.00 31.05 194 THR A C 1
ATOM 1614 O O . THR A 1 194 ? -33.077 3.376 1.913 1.00 31.05 194 THR A O 1
ATOM 1617 N N . SER A 1 195 ? -34.703 4.238 3.183 1.00 32.41 195 SER A N 1
ATOM 1618 C CA . SER A 1 195 ? -35.797 3.967 2.265 1.00 32.41 195 SER A CA 1
ATOM 1619 C C . SER A 1 195 ? -35.749 4.955 1.090 1.00 32.41 195 SER A C 1
ATOM 1621 O O . SER A 1 195 ? -36.511 5.904 0.967 1.00 32.41 195 SER A O 1
ATOM 1623 N N . SER A 1 196 ? -34.843 4.691 0.149 1.00 29.55 196 SER A N 1
ATOM 1624 C CA . SER A 1 196 ? -35.106 4.947 -1.263 1.00 29.55 196 SER A CA 1
ATOM 1625 C C . SER A 1 196 ? -34.517 3.794 -2.068 1.00 29.55 196 SER A C 1
ATOM 1627 O O . SER A 1 196 ? -33.303 3.581 -2.100 1.00 29.55 196 SER A O 1
ATOM 1629 N N . LYS A 1 197 ? -35.395 3.019 -2.712 1.00 40.19 197 LYS A N 1
ATOM 1630 C CA . LYS A 1 197 ? -35.018 2.094 -3.780 1.00 40.19 197 LYS A CA 1
ATOM 1631 C C . LYS A 1 197 ? -34.270 2.892 -4.853 1.00 40.19 197 LYS A C 1
ATOM 1633 O O . LYS A 1 197 ? -34.885 3.491 -5.729 1.00 40.19 197 LYS A O 1
ATOM 1638 N N . ARG A 1 198 ? -32.942 2.872 -4.818 1.00 31.59 198 ARG A N 1
ATOM 1639 C CA . ARG A 1 198 ? -32.121 3.022 -6.018 1.00 31.59 198 ARG A CA 1
ATOM 1640 C C . ARG A 1 198 ? -31.452 1.690 -6.265 1.00 31.59 198 ARG A C 1
ATOM 1642 O O . ARG A 1 198 ? -30.732 1.185 -5.409 1.00 31.59 198 ARG A O 1
ATOM 1649 N N . SER A 1 199 ? -31.706 1.135 -7.443 1.00 32.41 199 SER A N 1
ATOM 1650 C CA . SER A 1 199 ? -30.891 0.088 -8.040 1.00 32.41 199 SER A CA 1
ATOM 1651 C C . SER A 1 199 ? -29.416 0.466 -7.883 1.00 32.41 199 SER A C 1
ATOM 1653 O O . SER A 1 199 ? -28.925 1.357 -8.577 1.00 32.41 199 SER A O 1
ATOM 1655 N N . GLN A 1 200 ? -28.712 -0.172 -6.947 1.00 33.81 200 GLN A N 1
ATOM 1656 C CA . GLN A 1 200 ? -27.262 -0.065 -6.862 1.00 33.81 200 GLN A CA 1
ATOM 1657 C C . GLN A 1 200 ? -26.669 -0.872 -8.016 1.00 33.81 200 GLN A C 1
ATOM 1659 O O . GLN A 1 200 ? -26.227 -2.006 -7.864 1.00 33.81 200 GLN A O 1
ATOM 1664 N N . THR A 1 201 ? -26.649 -0.271 -9.201 1.00 33.69 201 THR A N 1
ATOM 1665 C CA . THR A 1 201 ? -25.542 -0.514 -10.117 1.00 33.69 201 THR A CA 1
ATOM 1666 C C . THR A 1 201 ? -24.293 -0.052 -9.377 1.00 33.69 201 THR A C 1
ATOM 1668 O O . THR A 1 201 ? -24.214 1.123 -9.011 1.00 33.69 201 THR A O 1
ATOM 1671 N N . MET A 1 202 ? -23.362 -0.968 -9.089 1.00 34.06 202 MET A N 1
ATOM 1672 C CA . MET A 1 202 ? -22.041 -0.626 -8.552 1.00 34.06 202 MET A CA 1
ATOM 1673 C C . MET A 1 202 ? -21.518 0.571 -9.358 1.00 34.06 202 MET A C 1
ATOM 1675 O O . MET A 1 202 ? -21.375 0.420 -10.576 1.00 34.06 202 MET A O 1
ATOM 1679 N N . PRO A 1 203 ? -21.300 1.761 -8.763 1.00 37.81 203 PRO A N 1
ATOM 1680 C CA . PRO A 1 203 ? -20.738 2.857 -9.524 1.00 37.81 203 PRO A CA 1
ATOM 1681 C C . PRO A 1 203 ? -19.360 2.372 -9.952 1.00 37.81 203 PRO A C 1
ATOM 1683 O O . PRO A 1 203 ? -18.533 2.009 -9.113 1.00 37.81 203 PRO A O 1
ATOM 1686 N N . TRP A 1 204 ? -19.161 2.256 -11.260 1.00 46.66 204 TRP A N 1
ATOM 1687 C CA . TRP A 1 204 ? -17.876 1.922 -11.843 1.00 46.66 204 TRP A CA 1
ATOM 1688 C C . TRP A 1 204 ? -16.864 2.936 -11.320 1.00 46.66 204 TRP A C 1
ATOM 1690 O O . TRP A 1 204 ? -16.848 4.087 -11.748 1.00 46.66 204 TRP A O 1
ATOM 1700 N N . ASN A 1 205 ? -16.059 2.531 -10.339 1.00 62.22 205 ASN A N 1
ATOM 1701 C CA . ASN A 1 205 ? -15.018 3.381 -9.793 1.00 62.22 205 ASN A CA 1
ATOM 1702 C C . ASN A 1 205 ? -13.827 3.282 -10.746 1.00 62.22 205 ASN A C 1
ATOM 1704 O O . ASN A 1 205 ? -12.913 2.484 -10.540 1.00 62.22 205 ASN A O 1
ATOM 1708 N N . ILE A 1 206 ? -13.927 4.031 -11.846 1.00 64.50 206 ILE A N 1
ATOM 1709 C CA . ILE A 1 206 ? -12.960 4.075 -12.948 1.00 64.50 206 ILE A CA 1
ATOM 1710 C C . ILE A 1 206 ? -11.512 4.182 -12.423 1.00 64.50 206 ILE A C 1
ATOM 1712 O O . ILE A 1 206 ? -10.700 3.371 -12.862 1.00 64.50 206 ILE A O 1
ATOM 1716 N N . PRO A 1 207 ? -11.193 5.036 -11.423 1.00 58.78 207 PRO A N 1
ATOM 1717 C CA . PRO A 1 207 ? -9.854 5.083 -10.826 1.00 58.78 207 PRO A CA 1
ATOM 1718 C C . PRO A 1 207 ? -9.373 3.743 -10.251 1.00 58.78 207 PRO A C 1
ATOM 1720 O O . PRO A 1 207 ? -8.271 3.299 -10.541 1.00 58.78 207 PRO A O 1
ATOM 1723 N N . ILE A 1 208 ? -10.215 3.036 -9.487 1.00 65.19 208 ILE A N 1
ATOM 1724 C CA . ILE A 1 208 ? -9.844 1.734 -8.900 1.00 65.19 208 ILE A CA 1
ATOM 1725 C C . ILE A 1 208 ? -9.582 0.702 -9.996 1.00 65.19 208 ILE A C 1
ATOM 1727 O O . ILE A 1 208 ? -8.643 -0.086 -9.897 1.00 65.19 208 ILE A O 1
ATOM 1731 N N . LEU A 1 209 ? -10.430 0.680 -11.026 1.00 69.81 209 LEU A N 1
ATOM 1732 C CA . LEU A 1 209 ? -10.268 -0.237 -12.148 1.00 69.81 209 LEU A CA 1
ATOM 1733 C C . LEU A 1 209 ? -8.928 -0.007 -12.861 1.00 69.81 209 LEU A C 1
ATOM 1735 O O . LEU A 1 209 ? -8.255 -0.978 -13.199 1.00 69.81 209 LEU A O 1
ATOM 1739 N N . LEU A 1 210 ? -8.533 1.255 -13.040 1.00 68.25 210 LEU A N 1
ATOM 1740 C CA . LEU A 1 210 ? -7.271 1.632 -13.673 1.00 68.25 210 LEU A CA 1
ATOM 1741 C C . LEU A 1 210 ? -6.058 1.229 -12.819 1.00 68.25 210 LEU A C 1
ATOM 1743 O O . LEU A 1 210 ? -5.122 0.633 -13.360 1.00 68.25 210 LEU A O 1
ATOM 1747 N N . THR A 1 211 ? -6.106 1.396 -11.491 1.00 69.00 211 THR A N 1
ATOM 1748 C CA . THR A 1 211 ? -5.056 0.881 -10.590 1.00 69.00 211 THR A CA 1
ATOM 1749 C C . THR A 1 211 ? -4.918 -0.643 -10.683 1.00 69.00 211 THR A C 1
ATOM 1751 O O . THR A 1 211 ? -3.810 -1.168 -10.816 1.00 69.00 211 THR A O 1
ATOM 1754 N N . TRP A 1 212 ? -6.030 -1.387 -10.651 1.00 73.38 212 TRP A N 1
ATOM 1755 C CA . TRP A 1 212 ? -6.006 -2.853 -10.766 1.00 73.38 212 TRP A CA 1
ATOM 1756 C C . TRP A 1 212 ? -5.503 -3.326 -12.127 1.00 73.38 212 TRP A C 1
ATOM 1758 O O . TRP A 1 212 ? -4.744 -4.295 -12.195 1.00 73.38 212 TRP A O 1
ATOM 1768 N N . MET A 1 213 ? -5.882 -2.627 -13.198 1.00 78.38 213 MET A N 1
ATOM 1769 C CA . MET A 1 213 ? -5.348 -2.874 -14.531 1.00 78.38 213 MET A CA 1
ATOM 1770 C C . MET A 1 213 ? -3.828 -2.687 -14.539 1.00 78.38 213 MET A C 1
ATOM 1772 O O . MET A 1 213 ? -3.125 -3.552 -15.048 1.00 78.38 213 MET A O 1
ATOM 1776 N N . ARG A 1 214 ? -3.300 -1.623 -13.915 1.00 76.12 214 ARG A N 1
ATOM 1777 C CA . ARG A 1 214 ? -1.852 -1.358 -13.836 1.00 76.12 214 ARG A CA 1
ATOM 1778 C C . ARG A 1 214 ? -1.105 -2.467 -13.097 1.00 76.12 214 ARG A C 1
ATOM 1780 O O . ARG A 1 214 ? -0.076 -2.927 -13.581 1.00 76.12 214 ARG A O 1
ATOM 1787 N N . VAL A 1 215 ? -1.645 -2.951 -11.978 1.00 78.38 215 VAL A N 1
ATOM 1788 C CA . VAL A 1 215 ? -1.058 -4.081 -11.235 1.00 78.38 215 VAL A CA 1
ATOM 1789 C C . VAL A 1 215 ? -1.067 -5.366 -12.066 1.00 78.38 215 VAL A C 1
ATOM 1791 O O . VAL A 1 215 ? -0.080 -6.097 -12.057 1.00 78.38 215 VAL A O 1
ATOM 1794 N N . LEU A 1 216 ? -2.141 -5.630 -12.817 1.00 82.06 216 LEU A N 1
ATOM 1795 C CA . LEU A 1 216 ? -2.231 -6.788 -13.712 1.00 82.06 216 LEU A CA 1
ATOM 1796 C C . LEU A 1 216 ? -1.317 -6.658 -14.941 1.00 82.06 216 LEU A C 1
ATOM 1798 O O . LEU A 1 216 ? -0.822 -7.663 -15.446 1.00 82.06 216 LEU A O 1
ATOM 1802 N N . LEU A 1 217 ? -1.057 -5.436 -15.411 1.00 81.56 217 LEU A N 1
ATOM 1803 C CA . LEU A 1 217 ? -0.158 -5.187 -16.534 1.00 81.56 217 LEU A CA 1
ATOM 1804 C C . LEU A 1 217 ? 1.298 -5.521 -16.210 1.00 81.56 217 LEU A C 1
ATOM 1806 O O . LEU A 1 217 ? 2.023 -5.878 -17.127 1.00 81.56 217 LEU A O 1
ATOM 1810 N N . ILE A 1 218 ? 1.732 -5.451 -14.948 1.00 83.62 218 ILE A N 1
ATOM 1811 C CA . ILE A 1 218 ? 3.117 -5.766 -14.556 1.00 83.62 218 ILE A CA 1
ATOM 1812 C C . ILE A 1 218 ? 3.516 -7.206 -14.941 1.00 83.62 218 ILE A C 1
ATOM 1814 O O . ILE A 1 218 ? 4.498 -7.366 -15.663 1.00 83.62 218 ILE A O 1
ATOM 1818 N N . PRO A 1 219 ? 2.797 -8.273 -14.526 1.00 83.88 219 PRO A N 1
ATOM 1819 C CA . PRO A 1 219 ? 3.146 -9.631 -14.937 1.00 83.88 219 PRO A CA 1
ATOM 1820 C C . PRO A 1 219 ? 2.984 -9.847 -16.445 1.00 83.88 219 PRO A C 1
ATOM 1822 O O . PRO A 1 219 ? 3.802 -10.548 -17.030 1.00 83.88 219 PRO A O 1
ATOM 1825 N N . VAL A 1 220 ? 1.990 -9.224 -17.089 1.00 84.81 220 VAL A N 1
ATOM 1826 C CA . VAL A 1 220 ? 1.817 -9.297 -18.554 1.00 84.81 220 VAL A CA 1
ATOM 1827 C C . VAL A 1 220 ? 3.025 -8.696 -19.277 1.00 84.81 220 VAL A C 1
ATOM 1829 O O . VAL A 1 220 ? 3.578 -9.320 -20.178 1.00 84.81 220 VAL A O 1
ATOM 1832 N N . PHE A 1 221 ? 3.463 -7.517 -18.839 1.00 84.81 221 PHE A N 1
ATOM 1833 C CA . PHE A 1 221 ? 4.636 -6.812 -19.344 1.00 84.81 221 PHE A CA 1
ATOM 1834 C C . PHE A 1 221 ? 5.906 -7.651 -19.185 1.00 84.81 221 PHE A C 1
ATOM 1836 O O . PHE A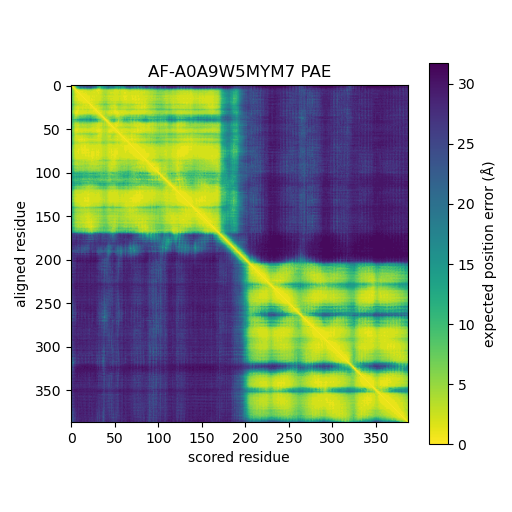 1 221 ? 6.681 -7.760 -20.128 1.00 84.81 221 PHE A O 1
ATOM 1843 N N . THR A 1 222 ? 6.091 -8.302 -18.034 1.00 85.50 222 THR A N 1
ATOM 1844 C CA . THR A 1 222 ? 7.234 -9.191 -17.805 1.00 85.50 222 THR A CA 1
ATOM 1845 C C . THR A 1 222 ? 7.180 -10.423 -18.701 1.00 85.50 222 THR A C 1
ATOM 1847 O O . THR A 1 222 ? 8.152 -10.698 -19.395 1.00 85.50 222 THR A O 1
ATOM 1850 N N . ILE A 1 223 ? 6.055 -11.148 -18.727 1.00 87.75 223 ILE A N 1
ATOM 1851 C CA . ILE A 1 223 ? 5.897 -12.390 -19.505 1.00 87.75 223 ILE A CA 1
ATOM 1852 C C . ILE A 1 223 ? 6.171 -12.153 -20.990 1.00 87.75 223 ILE A C 1
ATOM 1854 O O . ILE A 1 223 ? 6.771 -13.009 -21.633 1.00 87.75 223 ILE A O 1
ATOM 1858 N N . LEU A 1 224 ? 5.794 -10.986 -21.518 1.00 88.62 224 LEU A N 1
ATOM 1859 C CA . LEU A 1 224 ? 6.012 -10.617 -22.914 1.00 88.62 224 LEU A CA 1
ATOM 1860 C C . LEU A 1 224 ? 7.484 -10.758 -23.352 1.00 88.62 224 LEU A C 1
ATOM 1862 O O . LEU A 1 224 ? 7.735 -11.199 -24.469 1.00 88.62 224 LEU A O 1
ATOM 1866 N N . PHE A 1 225 ? 8.447 -10.450 -22.476 1.00 85.50 225 PHE A N 1
ATOM 1867 C CA . PHE A 1 225 ? 9.885 -10.584 -22.762 1.00 85.50 225 PHE A CA 1
ATOM 1868 C C . PHE A 1 225 ? 10.424 -12.016 -22.638 1.00 85.50 225 PHE A C 1
ATOM 1870 O O . PHE A 1 225 ? 11.535 -12.282 -23.086 1.00 85.50 225 PHE A O 1
ATOM 1877 N N . TYR A 1 226 ? 9.649 -12.935 -22.057 1.00 86.25 226 TYR A N 1
ATOM 1878 C CA . TYR A 1 226 ? 9.998 -14.354 -21.931 1.00 86.25 226 TYR A CA 1
ATOM 1879 C C . TYR A 1 226 ? 9.243 -15.242 -22.931 1.00 86.25 226 TYR A C 1
ATOM 1881 O O . TYR A 1 226 ? 9.405 -16.464 -22.909 1.00 86.25 226 TYR A O 1
ATOM 1889 N N . LEU A 1 227 ? 8.409 -14.661 -23.801 1.00 86.69 227 LEU A N 1
ATOM 1890 C CA . LEU A 1 227 ? 7.728 -15.419 -24.845 1.00 86.69 227 LEU A CA 1
ATOM 1891 C C . LEU A 1 227 ? 8.727 -15.911 -25.907 1.00 86.69 227 LEU A C 1
ATOM 1893 O O . LEU A 1 227 ? 9.651 -15.179 -26.266 1.00 86.69 227 LEU A O 1
ATOM 1897 N N . PRO A 1 228 ? 8.541 -17.127 -26.452 1.00 82.50 228 PRO A N 1
ATOM 1898 C CA . PRO A 1 228 ? 9.399 -17.640 -27.510 1.00 82.50 228 PRO A CA 1
ATOM 1899 C C . PRO A 1 228 ? 9.375 -16.744 -28.754 1.00 82.50 228 PRO A C 1
ATOM 1901 O O . PRO A 1 228 ? 8.306 -16.338 -29.214 1.00 82.50 228 PRO A O 1
ATOM 1904 N N . ASN A 1 229 ? 10.541 -16.541 -29.375 1.00 82.62 229 ASN A N 1
ATOM 1905 C CA . ASN A 1 229 ? 10.681 -15.772 -30.623 1.00 82.62 229 ASN A CA 1
ATOM 1906 C C . ASN A 1 229 ? 9.856 -16.342 -31.795 1.00 82.62 229 ASN A C 1
ATOM 1908 O O . ASN A 1 229 ? 9.641 -15.662 -32.794 1.00 82.62 229 ASN A O 1
ATOM 1912 N N . THR A 1 230 ? 9.407 -17.596 -31.691 1.00 82.94 230 THR A N 1
ATOM 1913 C CA . THR A 1 230 ? 8.514 -18.241 -32.662 1.00 82.94 230 THR A CA 1
ATOM 1914 C C . THR A 1 230 ? 7.076 -17.733 -32.583 1.00 82.94 230 THR A C 1
ATOM 1916 O O . THR A 1 230 ? 6.344 -17.857 -33.559 1.00 82.94 230 THR A O 1
ATOM 1919 N N . TRP A 1 231 ? 6.653 -17.191 -31.437 1.00 85.81 231 TRP A N 1
ATOM 1920 C CA . TRP A 1 231 ? 5.287 -16.712 -31.221 1.00 85.81 231 TRP A CA 1
ATOM 1921 C C . TRP A 1 231 ? 5.165 -15.225 -31.537 1.00 85.81 231 TRP A C 1
ATOM 1923 O O . TRP A 1 231 ? 4.176 -14.800 -32.129 1.00 85.81 231 TRP A O 1
ATOM 1933 N N . ILE A 1 232 ? 6.161 -14.430 -31.141 1.00 86.19 232 ILE A N 1
ATOM 1934 C CA . ILE A 1 232 ? 6.185 -12.983 -31.358 1.00 86.19 232 ILE A CA 1
ATOM 1935 C C . ILE A 1 232 ? 7.611 -12.563 -31.711 1.00 86.19 232 ILE A C 1
ATOM 1937 O O . ILE A 1 232 ? 8.574 -12.962 -31.058 1.00 86.19 232 ILE A O 1
ATOM 1941 N N . GLN A 1 233 ? 7.746 -11.720 -32.735 1.00 87.56 233 GLN A N 1
ATOM 1942 C CA . GLN A 1 233 ? 9.041 -11.166 -33.114 1.00 87.56 233 GLN A CA 1
ATOM 1943 C C . GLN A 1 233 ? 9.585 -10.232 -32.011 1.00 87.56 233 GLN A C 1
ATOM 1945 O O . GLN A 1 233 ? 8.821 -9.428 -31.468 1.00 87.56 233 GLN A O 1
ATOM 1950 N N . PRO A 1 234 ? 10.902 -10.235 -31.724 1.00 84.12 234 PRO A N 1
ATOM 1951 C CA . PRO A 1 234 ? 11.497 -9.398 -30.673 1.00 84.12 234 PRO A CA 1
ATOM 1952 C C . PRO A 1 234 ? 11.188 -7.901 -30.807 1.00 84.12 234 PRO A C 1
ATOM 1954 O O . PRO A 1 234 ? 10.997 -7.195 -29.818 1.00 84.12 234 PRO A O 1
ATOM 1957 N N . GLN A 1 235 ? 11.082 -7.403 -32.039 1.00 85.25 235 GLN A N 1
ATOM 1958 C CA . GLN A 1 235 ? 10.752 -6.002 -32.285 1.00 85.25 235 GLN A CA 1
ATOM 1959 C C . GLN A 1 235 ? 9.288 -5.687 -31.948 1.00 85.25 235 GLN A C 1
ATOM 1961 O O . GLN A 1 235 ? 8.996 -4.633 -31.386 1.00 85.25 235 GLN A O 1
ATOM 1966 N N . THR A 1 236 ? 8.373 -6.622 -32.208 1.00 87.56 236 THR A N 1
ATOM 1967 C CA . THR A 1 236 ? 6.971 -6.519 -31.786 1.00 87.56 236 THR A CA 1
ATOM 1968 C C . THR A 1 236 ? 6.849 -6.558 -30.263 1.00 87.56 236 THR A C 1
ATOM 1970 O O . THR A 1 236 ? 6.063 -5.790 -29.712 1.00 87.56 236 THR A O 1
ATOM 1973 N N . VAL A 1 237 ? 7.655 -7.380 -29.575 1.00 89.50 237 VAL A N 1
ATOM 1974 C CA . VAL A 1 237 ? 7.754 -7.384 -28.103 1.00 89.50 237 VAL A CA 1
ATOM 1975 C C . VAL A 1 237 ? 8.164 -6.005 -27.585 1.00 89.50 237 VAL A C 1
ATOM 1977 O O . VAL A 1 237 ? 7.457 -5.446 -26.752 1.00 89.50 237 VAL A O 1
ATOM 1980 N N . ASN A 1 238 ? 9.239 -5.419 -28.123 1.00 90.94 238 ASN A N 1
ATOM 1981 C CA . ASN A 1 238 ? 9.729 -4.093 -27.727 1.00 90.94 238 ASN A CA 1
ATOM 1982 C C . ASN A 1 238 ? 8.657 -3.000 -27.860 1.00 90.94 238 ASN A C 1
ATOM 1984 O O . ASN A 1 238 ? 8.387 -2.265 -26.909 1.00 90.94 238 ASN A O 1
ATOM 1988 N N . TRP A 1 239 ? 8.012 -2.913 -29.027 1.00 90.12 239 TRP A N 1
ATOM 1989 C CA . TRP A 1 239 ? 6.957 -1.928 -29.275 1.00 90.12 239 TRP A CA 1
ATOM 1990 C C . TRP A 1 239 ? 5.740 -2.146 -28.378 1.00 90.12 239 TRP A C 1
ATOM 1992 O O . TRP A 1 239 ? 5.216 -1.193 -27.802 1.00 90.12 239 TRP A O 1
ATOM 2002 N N . THR A 1 240 ? 5.315 -3.397 -28.209 1.00 90.19 240 THR A N 1
ATOM 2003 C CA . THR A 1 240 ? 4.173 -3.740 -27.352 1.00 90.19 240 THR A CA 1
ATOM 2004 C C . THR A 1 240 ? 4.470 -3.403 -25.890 1.00 90.19 240 THR A C 1
ATOM 2006 O O . THR A 1 240 ? 3.639 -2.792 -25.221 1.00 90.19 240 THR A O 1
ATOM 2009 N N . ALA A 1 241 ? 5.674 -3.716 -25.405 1.00 90.38 241 ALA A N 1
ATOM 2010 C CA . ALA A 1 241 ? 6.127 -3.362 -24.065 1.00 90.38 241 ALA A CA 1
ATOM 2011 C C . ALA A 1 241 ? 6.141 -1.842 -23.854 1.00 90.38 241 ALA A C 1
ATOM 2013 O O . ALA A 1 241 ? 5.612 -1.351 -22.856 1.00 90.38 241 ALA A O 1
ATOM 2014 N N . ALA A 1 242 ? 6.689 -1.086 -24.808 1.00 91.00 242 ALA A N 1
ATOM 2015 C CA . ALA A 1 242 ? 6.724 0.371 -24.746 1.00 91.00 242 ALA A CA 1
ATOM 2016 C C . ALA A 1 242 ? 5.315 0.987 -24.719 1.00 91.00 242 ALA A C 1
ATOM 2018 O O . ALA A 1 242 ? 5.063 1.901 -23.935 1.00 91.00 242 ALA A O 1
ATOM 2019 N N . ILE A 1 243 ? 4.379 0.456 -25.514 1.00 90.56 243 ILE A N 1
ATOM 2020 C CA . ILE A 1 243 ? 2.973 0.889 -25.518 1.00 90.56 243 ILE A CA 1
ATOM 2021 C C . ILE A 1 243 ? 2.306 0.580 -24.176 1.00 90.56 243 ILE A C 1
ATOM 2023 O O . ILE A 1 243 ? 1.669 1.461 -23.602 1.00 90.56 243 ILE A O 1
ATOM 2027 N N . ILE A 1 244 ? 2.473 -0.635 -23.644 1.00 90.06 244 ILE A N 1
ATOM 2028 C CA . ILE A 1 244 ? 1.930 -1.016 -22.330 1.00 90.06 244 ILE A CA 1
ATOM 2029 C C . ILE A 1 244 ? 2.461 -0.078 -21.241 1.00 90.06 244 ILE A C 1
ATOM 2031 O O . ILE A 1 244 ? 1.683 0.436 -20.437 1.00 90.06 244 ILE A O 1
ATOM 2035 N N . PHE A 1 245 ? 3.769 0.186 -21.240 1.00 90.75 245 PHE A N 1
ATOM 2036 C CA . PHE A 1 245 ? 4.400 1.094 -20.290 1.00 90.75 245 PHE A CA 1
ATOM 2037 C C . PHE A 1 245 ? 3.871 2.531 -20.428 1.00 90.75 245 PHE A C 1
ATOM 2039 O O . PHE A 1 245 ? 3.511 3.156 -19.431 1.00 90.75 245 PHE A O 1
ATOM 2046 N N . ALA A 1 246 ? 3.753 3.047 -21.655 1.00 89.94 246 ALA A N 1
ATOM 2047 C CA . ALA A 1 246 ? 3.210 4.379 -21.914 1.00 89.94 246 ALA A CA 1
ATOM 2048 C C . ALA A 1 246 ? 1.746 4.508 -21.471 1.00 89.94 246 ALA A C 1
ATOM 2050 O O . ALA A 1 246 ? 1.389 5.483 -20.812 1.00 89.94 246 ALA A O 1
ATOM 2051 N N . LEU A 1 247 ? 0.903 3.516 -21.767 1.00 86.56 247 LEU A N 1
ATOM 2052 C CA . LEU A 1 247 ? -0.487 3.486 -21.307 1.00 86.56 247 LEU A CA 1
ATOM 2053 C C . LEU A 1 247 ? -0.568 3.425 -19.778 1.00 86.56 247 LEU A C 1
ATOM 2055 O O . LEU A 1 247 ? -1.377 4.131 -19.174 1.00 86.56 247 LEU A O 1
ATOM 2059 N N . ALA A 1 248 ? 0.294 2.640 -19.129 1.00 84.56 248 ALA A N 1
ATOM 2060 C CA . ALA A 1 248 ? 0.366 2.583 -17.672 1.00 84.56 248 ALA A CA 1
ATOM 2061 C C . ALA A 1 248 ? 0.748 3.943 -17.060 1.00 84.56 248 ALA A C 1
ATOM 2063 O O . ALA A 1 248 ? 0.135 4.356 -16.077 1.00 84.56 248 ALA A O 1
ATOM 2064 N N . ALA A 1 249 ? 1.696 4.660 -17.670 1.00 83.81 249 ALA A N 1
ATOM 2065 C CA . ALA A 1 249 ? 2.137 5.984 -17.232 1.00 83.81 249 ALA A CA 1
ATOM 2066 C C . ALA A 1 249 ? 1.074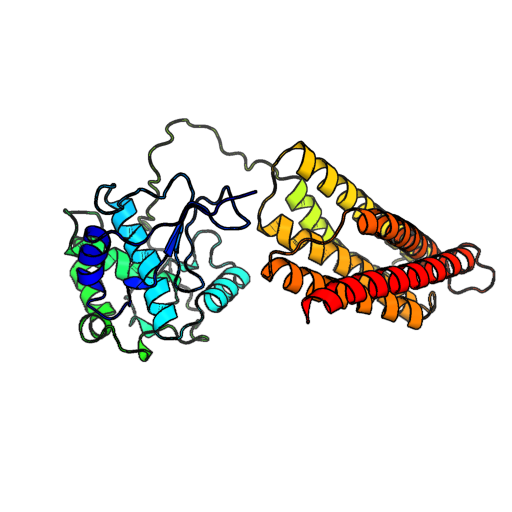 7.076 -17.456 1.00 83.81 249 ALA A C 1
ATOM 2068 O O . ALA A 1 249 ? 0.833 7.911 -16.585 1.00 83.81 249 ALA A O 1
ATOM 2069 N N . ILE A 1 250 ? 0.413 7.069 -18.618 1.00 83.88 250 ILE A N 1
ATOM 2070 C CA . ILE A 1 250 ? -0.642 8.037 -18.952 1.00 83.88 250 ILE A CA 1
ATOM 2071 C C . ILE A 1 250 ? -1.863 7.829 -18.055 1.00 83.88 250 ILE A C 1
ATOM 2073 O O . ILE A 1 250 ? -2.428 8.805 -17.558 1.00 83.88 250 ILE A O 1
ATOM 2077 N N . THR A 1 251 ? -2.261 6.574 -17.821 1.00 77.25 251 THR A N 1
ATOM 2078 C CA . THR A 1 251 ? -3.389 6.271 -16.929 1.00 77.25 251 THR A CA 1
ATOM 2079 C C . THR A 1 251 ? -3.102 6.707 -15.497 1.00 77.25 251 THR A C 1
ATOM 2081 O O . THR A 1 251 ? -4.005 7.231 -14.864 1.00 77.25 251 THR A O 1
ATOM 2084 N N . ASP A 1 252 ? -1.858 6.609 -15.013 1.00 74.75 252 ASP A N 1
ATOM 2085 C CA . ASP A 1 252 ? -1.473 7.081 -13.671 1.00 74.75 252 ASP A CA 1
ATOM 2086 C C . ASP A 1 252 ? -1.650 8.594 -13.519 1.00 74.75 252 ASP A C 1
ATOM 2088 O O . ASP A 1 252 ? -2.290 9.091 -12.586 1.00 74.75 252 ASP A O 1
ATOM 2092 N N . TRP A 1 253 ? -1.159 9.339 -14.510 1.00 73.81 253 TRP A N 1
ATOM 2093 C CA . TRP A 1 253 ? -1.336 10.783 -14.544 1.00 73.81 253 TRP A CA 1
ATOM 2094 C C . TRP A 1 253 ? -2.820 11.175 -14.607 1.00 73.81 253 TRP A C 1
ATOM 2096 O O . TRP A 1 253 ? -3.246 12.120 -13.928 1.00 73.81 253 TRP A O 1
ATOM 2106 N N . PHE A 1 254 ? -3.610 10.433 -15.389 1.00 71.62 254 PHE A N 1
ATOM 2107 C CA . PHE A 1 254 ? -5.045 10.653 -15.537 1.00 71.62 254 PHE A CA 1
ATOM 2108 C C . PHE A 1 254 ? -5.823 10.311 -14.258 1.00 71.62 254 PHE A C 1
ATOM 2110 O O . PHE A 1 254 ? -6.669 11.102 -13.846 1.00 71.62 254 PHE A O 1
ATOM 2117 N N . ASP A 1 255 ? -5.486 9.218 -13.571 1.00 65.44 255 ASP A N 1
ATOM 2118 C CA . ASP A 1 255 ? -6.059 8.830 -12.277 1.00 65.44 255 ASP A CA 1
ATOM 2119 C C . ASP A 1 255 ? -5.796 9.901 -11.221 1.00 65.44 255 ASP A C 1
ATOM 2121 O O . ASP A 1 255 ? -6.718 10.370 -10.550 1.00 65.44 255 ASP A O 1
ATOM 2125 N N . GLY A 1 256 ? -4.556 10.391 -11.139 1.00 64.12 256 GLY A N 1
ATOM 2126 C CA . GLY A 1 256 ? -4.200 11.490 -10.249 1.00 64.12 256 GLY A CA 1
ATOM 2127 C C . GLY A 1 256 ? -4.946 12.789 -10.576 1.00 64.12 256 GLY A C 1
ATOM 2128 O O . GLY A 1 256 ? -5.202 13.605 -9.685 1.00 64.12 256 GLY A O 1
ATOM 2129 N N . PHE A 1 257 ? -5.303 13.027 -11.840 1.00 67.12 257 PHE A N 1
ATOM 2130 C CA . PHE A 1 257 ? -6.128 14.165 -12.259 1.00 67.12 257 PHE A CA 1
ATOM 2131 C C . PHE A 1 257 ? -7.615 13.971 -11.904 1.00 67.12 257 PHE A C 1
ATOM 2133 O O . PHE A 1 257 ? -8.218 14.864 -11.299 1.00 67.12 257 PHE A O 1
ATOM 2140 N N . LEU A 1 258 ? -8.192 12.801 -12.194 1.00 61.62 258 LEU A N 1
ATOM 2141 C CA . LEU A 1 258 ? -9.586 12.453 -11.888 1.00 61.62 258 LEU A CA 1
ATOM 2142 C C . LEU A 1 258 ? -9.848 12.394 -10.381 1.00 61.62 258 LEU A C 1
ATOM 2144 O O . LEU A 1 258 ? -10.839 12.957 -9.915 1.00 61.62 258 LEU A O 1
ATOM 2148 N N . ALA A 1 259 ? -8.938 11.807 -9.602 1.00 59.66 259 ALA A N 1
ATOM 2149 C CA . ALA A 1 259 ? -9.027 11.738 -8.144 1.00 59.66 259 ALA A CA 1
ATOM 2150 C C . ALA A 1 259 ? -9.135 13.137 -7.509 1.00 59.66 259 ALA A C 1
ATOM 2152 O O . ALA A 1 259 ? -9.955 13.364 -6.614 1.00 59.66 259 ALA A O 1
ATOM 2153 N N . ARG A 1 260 ? -8.368 14.111 -8.024 1.00 65.38 260 ARG A N 1
ATOM 2154 C CA . ARG A 1 260 ? -8.424 15.516 -7.582 1.00 65.38 260 ARG A CA 1
ATOM 2155 C C . ARG A 1 260 ? -9.723 16.213 -7.986 1.00 65.38 260 ARG A C 1
ATOM 2157 O O . ARG A 1 260 ? -10.205 17.061 -7.238 1.00 65.38 260 ARG A O 1
ATOM 2164 N N . ARG A 1 261 ? -10.292 15.861 -9.142 1.00 60.03 261 ARG A N 1
ATOM 2165 C CA . ARG A 1 261 ? -11.502 16.497 -9.686 1.00 60.03 261 ARG A CA 1
ATOM 2166 C C . ARG A 1 261 ? -12.800 15.923 -9.113 1.00 60.03 261 ARG A C 1
ATOM 2168 O O . ARG A 1 261 ? -13.760 16.672 -8.959 1.00 60.03 261 ARG A O 1
ATOM 2175 N N . TRP A 1 262 ? -12.847 14.629 -8.791 1.00 58.34 262 TRP A N 1
ATOM 2176 C CA . TRP A 1 262 ? -14.096 13.931 -8.451 1.00 58.34 262 TRP A CA 1
ATOM 2177 C C . TRP A 1 262 ? -14.256 13.552 -6.976 1.00 58.34 262 TRP A C 1
ATOM 2179 O O . TRP A 1 262 ? -15.329 13.084 -6.606 1.00 58.34 262 TRP A O 1
ATOM 2189 N N . LYS A 1 263 ? -13.251 13.774 -6.110 1.00 56.53 263 LYS A N 1
ATOM 2190 C CA . LYS A 1 263 ? -13.284 13.405 -4.671 1.00 56.53 263 LYS A CA 1
ATOM 2191 C C . LYS A 1 263 ? -13.688 11.937 -4.408 1.00 56.53 263 LYS A C 1
ATOM 2193 O O . LYS A 1 263 ? -14.065 11.586 -3.293 1.00 56.53 263 LYS A O 1
ATOM 2198 N N . GLN A 1 264 ? -13.613 11.085 -5.429 1.00 50.62 264 GLN A N 1
ATOM 2199 C CA . GLN A 1 264 ? -13.894 9.658 -5.365 1.00 50.62 264 GLN A CA 1
ATOM 2200 C C . GLN A 1 264 ? -12.561 8.926 -5.295 1.00 50.62 264 GLN A C 1
ATOM 2202 O O . GLN A 1 264 ? -11.973 8.562 -6.306 1.00 50.62 264 GLN A O 1
ATOM 2207 N N . THR A 1 265 ? -12.063 8.750 -4.079 1.00 54.84 265 THR A N 1
ATOM 2208 C CA . THR A 1 265 ? -10.869 7.953 -3.800 1.00 54.84 265 THR A CA 1
ATOM 2209 C C . THR A 1 265 ? -11.260 6.898 -2.782 1.00 54.84 265 THR A C 1
ATOM 2211 O O . THR A 1 265 ? -11.806 7.240 -1.734 1.00 54.84 265 THR A O 1
ATOM 2214 N N . SER A 1 266 ? -11.028 5.623 -3.090 1.00 61.72 266 SER A N 1
ATOM 2215 C CA . SER A 1 266 ? -11.083 4.582 -2.058 1.00 61.72 266 SER A CA 1
ATOM 2216 C C . SER A 1 266 ? -9.741 4.489 -1.357 1.00 61.72 266 SER A C 1
ATOM 2218 O O . SER A 1 266 ? -8.704 4.713 -1.980 1.00 61.72 266 SER A O 1
ATOM 2220 N N . ASP A 1 267 ? -9.754 4.101 -0.091 1.00 59.94 267 ASP A N 1
ATOM 2221 C CA . ASP A 1 267 ? -8.542 4.060 0.733 1.00 59.94 267 ASP A CA 1
ATOM 2222 C C . ASP A 1 267 ? -7.582 2.969 0.265 1.00 59.94 267 ASP A C 1
ATOM 2224 O O . ASP A 1 267 ? -6.367 3.142 0.281 1.00 59.94 267 ASP A O 1
ATOM 2228 N N . PHE A 1 268 ? -8.138 1.866 -0.240 1.00 60.59 268 PHE A N 1
ATOM 2229 C CA . PHE A 1 268 ? -7.353 0.796 -0.839 1.00 60.59 268 PHE A CA 1
ATOM 2230 C C . PHE A 1 268 ? -6.702 1.230 -2.159 1.00 60.59 268 PHE A C 1
ATOM 2232 O O . PHE A 1 268 ? -5.520 0.973 -2.359 1.00 60.59 268 PHE A O 1
ATOM 2239 N N . GLY A 1 269 ? -7.436 1.926 -3.036 1.00 63.28 269 GLY A N 1
ATOM 2240 C CA . GLY A 1 269 ? -6.870 2.486 -4.270 1.00 63.28 269 GLY A CA 1
ATOM 2241 C C . GLY A 1 269 ? -5.774 3.513 -3.981 1.00 63.28 269 GLY A C 1
ATOM 2242 O O . GLY A 1 269 ? -4.693 3.427 -4.548 1.00 63.28 269 GLY A O 1
ATOM 2243 N N . ALA A 1 270 ? -5.998 4.400 -3.006 1.00 65.75 270 ALA A N 1
ATOM 2244 C CA . ALA A 1 270 ? -5.018 5.404 -2.589 1.00 65.75 270 ALA A CA 1
ATOM 2245 C C . ALA A 1 270 ? -3.742 4.801 -1.972 1.00 65.75 270 ALA A C 1
ATOM 2247 O O . ALA A 1 270 ? -2.669 5.392 -2.080 1.00 65.75 270 ALA A O 1
ATOM 2248 N N . PHE A 1 271 ? -3.841 3.636 -1.326 1.00 66.88 271 PHE A N 1
ATOM 2249 C CA . PHE A 1 271 ? -2.682 2.876 -0.857 1.00 66.88 271 PHE A CA 1
ATOM 2250 C C . PHE A 1 271 ? -1.964 2.143 -1.999 1.00 66.88 271 PHE A C 1
ATOM 2252 O O . PHE A 1 271 ? -0.734 2.104 -2.029 1.00 66.88 271 PHE A O 1
ATOM 2259 N N . LEU A 1 272 ? -2.722 1.551 -2.925 1.00 67.62 272 LEU A N 1
ATOM 2260 C CA . LEU A 1 272 ? -2.182 0.725 -4.001 1.00 67.62 272 LEU A CA 1
ATOM 2261 C C . LEU A 1 272 ? -1.527 1.563 -5.110 1.00 67.62 272 LEU A C 1
ATOM 2263 O O . LEU A 1 272 ? -0.530 1.119 -5.674 1.00 67.62 272 LEU A O 1
ATOM 2267 N N . ASP A 1 273 ? -2.021 2.775 -5.373 1.00 68.19 273 ASP A N 1
ATOM 2268 C CA . ASP A 1 273 ? -1.503 3.688 -6.403 1.00 68.19 273 ASP A CA 1
ATOM 2269 C C . ASP A 1 273 ? 0.013 3.960 -6.249 1.00 68.19 273 ASP A C 1
ATOM 2271 O O . ASP A 1 273 ? 0.773 3.624 -7.161 1.00 68.19 273 ASP A O 1
ATOM 2275 N N . PRO A 1 274 ? 0.525 4.444 -5.092 1.00 68.94 274 PRO A N 1
ATOM 2276 C CA . PRO A 1 274 ? 1.962 4.684 -4.909 1.00 68.94 274 PRO A CA 1
ATOM 2277 C C . PRO A 1 274 ? 2.833 3.423 -4.931 1.00 68.94 274 PRO A C 1
ATOM 2279 O O . PRO A 1 274 ? 4.061 3.533 -5.003 1.00 68.94 274 PRO A O 1
ATOM 2282 N N . VAL A 1 275 ? 2.227 2.244 -4.768 1.00 71.69 275 VAL A N 1
ATOM 2283 C CA . VAL A 1 275 ? 2.917 0.949 -4.796 1.00 71.69 275 VAL A CA 1
ATOM 2284 C C . VAL A 1 275 ? 3.022 0.453 -6.236 1.00 71.69 275 VAL A C 1
ATOM 2286 O O . VAL A 1 275 ? 4.115 0.103 -6.677 1.00 71.69 275 VAL A O 1
ATOM 2289 N N . ALA A 1 276 ? 1.913 0.466 -6.979 1.00 75.56 276 ALA A N 1
ATOM 2290 C CA . ALA A 1 276 ? 1.852 0.029 -8.370 1.00 75.56 276 ALA A CA 1
ATOM 2291 C C . ALA A 1 276 ? 2.758 0.873 -9.281 1.00 75.56 276 ALA A C 1
ATOM 2293 O O . ALA A 1 276 ? 3.472 0.307 -10.110 1.00 75.56 276 ALA A O 1
ATOM 2294 N N . ASP A 1 277 ? 2.786 2.194 -9.077 1.00 73.19 277 ASP A N 1
ATOM 2295 C CA . ASP A 1 277 ? 3.658 3.130 -9.802 1.00 73.19 277 ASP A CA 1
ATOM 2296 C C . ASP A 1 277 ? 5.144 2.737 -9.688 1.00 73.19 277 ASP A C 1
ATOM 2298 O O . ASP A 1 277 ? 5.831 2.469 -10.680 1.00 73.19 277 ASP A O 1
ATOM 2302 N N . LYS A 1 278 ? 5.633 2.569 -8.455 1.00 83.75 278 LYS A N 1
ATOM 2303 C CA . LYS A 1 278 ? 7.039 2.219 -8.200 1.00 83.75 278 LYS A CA 1
ATOM 2304 C C . LYS A 1 278 ? 7.399 0.825 -8.692 1.00 83.75 278 LYS A C 1
ATOM 2306 O O . LYS A 1 278 ? 8.525 0.617 -9.141 1.00 83.75 278 LYS A O 1
ATOM 2311 N N . LEU A 1 279 ? 6.468 -0.125 -8.598 1.00 86.56 279 LEU A N 1
ATOM 2312 C CA . LEU A 1 279 ? 6.699 -1.493 -9.054 1.00 86.56 279 LEU A CA 1
ATOM 2313 C C . LEU A 1 279 ? 6.823 -1.571 -10.576 1.00 86.56 279 LEU A C 1
ATOM 2315 O O . LEU A 1 279 ? 7.750 -2.219 -11.052 1.00 86.56 279 LEU A O 1
ATOM 2319 N N . MET A 1 280 ? 5.954 -0.892 -11.333 1.00 88.50 280 MET A N 1
ATOM 2320 C CA . MET A 1 280 ? 6.029 -0.884 -12.800 1.00 88.50 280 MET A CA 1
ATOM 2321 C C . MET A 1 280 ? 7.385 -0.352 -13.280 1.00 88.50 280 MET A C 1
ATOM 2323 O O . MET A 1 280 ? 8.060 -0.976 -14.097 1.00 88.50 280 MET A O 1
ATOM 2327 N N . VAL A 1 281 ? 7.822 0.773 -12.714 1.00 92.06 281 VAL A N 1
ATOM 2328 C CA . VAL A 1 281 ? 9.118 1.386 -13.022 1.00 92.06 281 VAL A CA 1
ATOM 2329 C C . VAL A 1 281 ? 10.290 0.483 -12.627 1.00 92.06 281 VAL A C 1
ATOM 2331 O O . VAL A 1 281 ? 11.223 0.315 -13.412 1.00 92.06 281 VAL A O 1
ATOM 2334 N N . ALA A 1 282 ? 10.260 -0.107 -11.429 1.00 93.25 282 ALA A N 1
ATOM 2335 C CA . ALA A 1 282 ? 11.327 -0.989 -10.964 1.00 93.25 282 ALA A CA 1
ATOM 2336 C C . ALA A 1 282 ? 11.457 -2.237 -11.848 1.00 93.25 282 ALA A C 1
ATOM 2338 O O . ALA A 1 282 ? 12.565 -2.602 -12.232 1.00 93.25 282 ALA A O 1
ATOM 2339 N N . VAL A 1 283 ? 10.332 -2.854 -12.223 1.00 93.38 283 VAL A N 1
ATOM 2340 C CA . VAL A 1 283 ? 10.304 -4.017 -13.120 1.00 93.38 283 VAL A CA 1
ATOM 2341 C C . VAL A 1 283 ? 10.831 -3.654 -14.507 1.00 93.38 283 VAL A C 1
ATOM 2343 O O . VAL A 1 283 ? 11.661 -4.385 -15.044 1.00 93.38 283 VAL A O 1
ATOM 2346 N N . ALA A 1 284 ? 10.427 -2.508 -15.064 1.00 94.38 284 ALA A N 1
ATOM 2347 C CA . ALA A 1 284 ? 10.947 -2.037 -16.345 1.00 94.38 284 ALA A CA 1
ATOM 2348 C C . ALA A 1 284 ? 12.468 -1.819 -16.308 1.00 94.38 284 ALA A C 1
ATOM 2350 O O . ALA A 1 284 ? 13.169 -2.271 -17.209 1.00 94.38 284 ALA A O 1
ATOM 2351 N N . LEU A 1 285 ? 13.000 -1.197 -15.251 1.00 95.38 285 LEU A N 1
ATOM 2352 C CA . LEU A 1 285 ? 14.445 -1.002 -15.094 1.00 95.38 285 LEU A CA 1
ATOM 2353 C C . LEU A 1 285 ? 15.201 -2.327 -14.952 1.00 95.38 285 LEU A C 1
ATOM 2355 O O . LEU A 1 285 ? 16.234 -2.501 -15.592 1.00 95.38 285 LEU A O 1
ATOM 2359 N N . LEU A 1 286 ? 14.688 -3.270 -14.156 1.00 94.94 286 LEU A N 1
ATOM 2360 C CA . LEU A 1 286 ? 15.299 -4.595 -14.010 1.00 94.94 286 LEU A CA 1
ATOM 2361 C C . LEU A 1 286 ? 15.339 -5.347 -15.344 1.00 94.94 286 LEU A C 1
ATOM 2363 O O . LEU A 1 286 ? 16.370 -5.924 -15.686 1.00 94.94 286 LEU A O 1
ATOM 2367 N N . LEU A 1 287 ? 14.255 -5.290 -16.122 1.00 93.44 287 LEU A N 1
ATOM 2368 C CA . LEU A 1 287 ? 14.210 -5.889 -17.454 1.00 93.44 287 LEU A CA 1
ATOM 2369 C C . LEU A 1 287 ? 15.202 -5.217 -18.404 1.00 93.44 287 LEU A C 1
ATOM 2371 O O . LEU A 1 287 ? 15.989 -5.910 -19.040 1.00 93.44 287 LEU A O 1
ATOM 2375 N N . LEU A 1 288 ? 15.247 -3.884 -18.451 1.00 95.12 288 LEU A N 1
ATOM 2376 C CA . LEU A 1 288 ? 16.200 -3.156 -19.294 1.00 95.12 288 LEU A CA 1
ATOM 2377 C C . LEU A 1 288 ? 17.660 -3.472 -18.945 1.00 95.12 288 LEU A C 1
ATOM 2379 O O . LEU A 1 288 ? 18.479 -3.601 -19.852 1.00 95.12 288 LEU A O 1
ATOM 2383 N N . VAL A 1 289 ? 17.985 -3.638 -17.659 1.00 95.75 289 VAL A N 1
ATOM 2384 C CA . VAL A 1 289 ? 19.317 -4.089 -17.224 1.00 95.75 289 VAL A CA 1
ATOM 2385 C C . VAL A 1 289 ? 19.574 -5.526 -17.676 1.00 95.75 289 VAL A C 1
ATOM 2387 O O . VAL A 1 289 ? 20.637 -5.802 -18.223 1.00 95.75 289 VAL A O 1
ATOM 2390 N N . SER A 1 290 ? 18.605 -6.433 -17.504 1.00 92.81 290 SER A N 1
ATOM 2391 C CA . SER A 1 290 ? 18.747 -7.834 -17.932 1.00 92.81 290 SER A CA 1
ATOM 2392 C C . SER A 1 290 ? 18.932 -7.986 -19.446 1.00 92.81 290 SER A C 1
ATOM 2394 O O . SER A 1 290 ? 19.630 -8.888 -19.893 1.00 92.81 290 SER A O 1
ATOM 2396 N N . LEU A 1 291 ? 18.356 -7.066 -20.225 1.00 90.06 291 LEU A N 1
ATOM 2397 C CA . LEU A 1 291 ? 18.476 -6.997 -21.681 1.00 90.06 291 LEU A CA 1
ATOM 2398 C C . LEU A 1 291 ? 19.739 -6.251 -22.146 1.00 90.06 291 LEU A C 1
ATOM 2400 O O . LEU A 1 291 ? 19.902 -6.048 -23.344 1.00 90.06 291 LEU A O 1
ATOM 2404 N N . GLY A 1 292 ? 20.590 -5.772 -21.230 1.00 91.81 292 GLY A N 1
ATOM 2405 C CA . GLY A 1 292 ? 21.789 -4.996 -21.566 1.00 91.81 292 GLY A CA 1
ATOM 2406 C C . GLY A 1 292 ? 21.507 -3.598 -22.132 1.00 91.81 292 GLY A C 1
ATOM 2407 O O . GLY A 1 292 ? 22.404 -2.954 -22.664 1.00 91.81 292 GLY A O 1
ATOM 2408 N N . ARG A 1 293 ? 20.271 -3.099 -22.018 1.00 93.25 293 ARG A N 1
ATOM 2409 C CA . ARG A 1 293 ? 19.842 -1.819 -22.611 1.00 93.25 293 ARG A CA 1
ATOM 2410 C C . ARG A 1 293 ? 20.097 -0.614 -21.710 1.00 93.25 293 ARG A C 1
ATOM 2412 O O . ARG A 1 293 ? 20.004 0.526 -22.158 1.00 93.25 293 ARG A O 1
ATOM 2419 N N . THR A 1 294 ? 20.417 -0.842 -20.439 1.00 94.94 294 THR A N 1
ATOM 2420 C CA . THR A 1 294 ? 20.849 0.214 -19.520 1.00 94.94 294 THR A CA 1
ATOM 2421 C C . THR A 1 294 ? 21.825 -0.304 -18.474 1.00 94.94 294 THR A C 1
ATOM 2423 O O . THR A 1 294 ? 21.926 -1.505 -18.227 1.00 94.94 294 THR A O 1
ATOM 2426 N N . TYR A 1 295 ? 22.533 0.616 -17.827 1.00 94.81 295 TYR A N 1
ATOM 2427 C CA . TYR A 1 295 ? 23.536 0.293 -16.822 1.00 94.81 295 TYR A CA 1
ATOM 2428 C C . TYR A 1 295 ? 22.894 0.030 -15.458 1.00 94.81 295 TYR A C 1
ATOM 2430 O O . TYR A 1 295 ? 22.103 0.834 -14.956 1.00 94.81 295 TYR A O 1
ATOM 2438 N N . ALA A 1 296 ? 23.313 -1.057 -14.803 1.00 95.75 296 ALA A N 1
ATOM 2439 C CA . ALA A 1 296 ? 22.818 -1.445 -13.481 1.00 95.75 296 ALA A CA 1
ATOM 2440 C C . ALA A 1 296 ? 22.962 -0.328 -12.430 1.00 95.75 296 ALA A C 1
ATOM 2442 O O . ALA A 1 296 ? 22.111 -0.197 -11.552 1.00 95.75 296 ALA A O 1
ATOM 2443 N N . ILE A 1 297 ? 23.998 0.514 -12.541 1.00 96.25 297 ILE A N 1
ATOM 2444 C CA . ILE A 1 297 ? 24.222 1.636 -11.620 1.00 96.25 297 ILE A CA 1
ATOM 2445 C C . ILE A 1 297 ? 23.053 2.629 -11.615 1.00 96.25 297 ILE A C 1
ATOM 2447 O O . ILE A 1 297 ? 22.629 3.063 -10.545 1.00 96.25 297 ILE A O 1
ATOM 2451 N N . PHE A 1 298 ? 22.469 2.929 -12.779 1.00 95.56 298 PHE A N 1
ATOM 2452 C CA . PHE A 1 298 ? 21.328 3.838 -12.874 1.00 95.56 298 PHE A CA 1
ATOM 2453 C C . PHE A 1 298 ? 20.078 3.228 -12.240 1.00 95.56 298 PHE A C 1
ATOM 2455 O O . PHE A 1 298 ? 19.410 3.877 -11.434 1.00 95.56 298 PHE A O 1
ATOM 2462 N N . ALA A 1 299 ? 19.804 1.953 -12.531 1.00 95.50 299 ALA A N 1
ATOM 2463 C CA . ALA A 1 299 ? 18.684 1.234 -11.935 1.00 95.50 299 ALA A CA 1
ATOM 2464 C C . ALA A 1 299 ? 18.798 1.167 -10.402 1.00 95.50 299 ALA A C 1
ATOM 2466 O O . ALA A 1 299 ? 17.830 1.462 -9.702 1.00 95.50 299 ALA A O 1
ATOM 2467 N N . MET A 1 300 ? 19.987 0.856 -9.870 1.00 95.38 300 MET A N 1
ATOM 2468 C CA . MET A 1 300 ? 20.237 0.815 -8.425 1.00 95.38 300 MET A CA 1
ATOM 2469 C C . MET A 1 300 ? 20.020 2.176 -7.757 1.00 95.38 300 MET A C 1
ATOM 2471 O O . MET A 1 300 ? 19.360 2.241 -6.720 1.00 95.38 300 MET A O 1
ATOM 2475 N N . ILE A 1 301 ? 20.521 3.264 -8.356 1.00 94.88 301 ILE A N 1
ATOM 2476 C CA . ILE A 1 301 ? 20.325 4.629 -7.841 1.00 94.88 301 ILE A CA 1
ATOM 2477 C C . ILE A 1 301 ? 18.833 4.970 -7.776 1.00 94.88 301 ILE A C 1
ATOM 2479 O O . ILE A 1 301 ? 18.348 5.444 -6.747 1.00 94.88 301 ILE A O 1
ATOM 2483 N N . ILE A 1 302 ? 18.096 4.718 -8.860 1.00 93.44 302 ILE A N 1
ATOM 2484 C CA . ILE A 1 302 ? 16.677 5.069 -8.965 1.00 93.44 302 ILE A CA 1
ATOM 2485 C C . ILE A 1 302 ? 15.835 4.240 -7.988 1.00 93.44 302 ILE A C 1
ATOM 2487 O O . ILE A 1 302 ? 15.099 4.812 -7.180 1.00 93.44 302 ILE A O 1
ATOM 2491 N N . ILE A 1 303 ? 15.974 2.910 -8.006 1.00 93.06 303 ILE A N 1
ATOM 2492 C CA . ILE A 1 303 ? 15.206 2.003 -7.139 1.00 93.06 303 ILE A CA 1
ATOM 2493 C C . ILE A 1 303 ? 15.552 2.248 -5.665 1.00 93.06 303 ILE A C 1
ATOM 2495 O O . ILE A 1 303 ? 14.656 2.429 -4.836 1.00 93.06 303 ILE A O 1
ATOM 2499 N N . GLY A 1 304 ? 16.845 2.315 -5.332 1.00 90.94 304 GLY A N 1
ATOM 2500 C CA . GLY A 1 304 ? 17.312 2.538 -3.964 1.00 90.94 304 GLY A CA 1
ATOM 2501 C C . GLY A 1 304 ? 16.810 3.863 -3.389 1.00 90.94 304 GLY A C 1
ATOM 2502 O O . GLY A 1 304 ? 16.337 3.918 -2.247 1.00 90.94 304 GLY A O 1
ATOM 2503 N N . ARG A 1 305 ? 16.819 4.932 -4.196 1.00 89.50 305 ARG A N 1
ATOM 2504 C CA . ARG A 1 305 ? 16.253 6.225 -3.799 1.00 89.50 305 ARG A CA 1
ATOM 2505 C C . ARG A 1 305 ? 14.750 6.146 -3.578 1.00 89.50 305 ARG A C 1
ATOM 2507 O O . ARG A 1 305 ? 14.263 6.750 -2.622 1.00 89.50 305 ARG A O 1
ATOM 2514 N N . GLU A 1 306 ? 13.999 5.470 -4.445 1.00 86.44 306 GLU A N 1
ATOM 2515 C CA . GLU A 1 306 ? 12.544 5.377 -4.292 1.00 86.44 306 GLU A CA 1
ATOM 2516 C C . GLU A 1 306 ? 12.149 4.673 -2.990 1.00 86.44 306 GLU A C 1
ATOM 2518 O O . GLU A 1 306 ? 11.239 5.145 -2.305 1.00 86.44 306 GLU A O 1
ATOM 2523 N N . ILE A 1 307 ? 12.881 3.636 -2.575 1.00 87.06 307 ILE A N 1
ATOM 2524 C CA . ILE A 1 307 ? 12.694 2.989 -1.266 1.00 87.06 307 ILE A CA 1
ATOM 2525 C C . ILE A 1 307 ? 13.075 3.952 -0.134 1.00 87.06 307 ILE A C 1
ATOM 2527 O O . ILE A 1 307 ? 12.262 4.216 0.755 1.00 87.06 307 ILE A O 1
ATOM 2531 N N . THR A 1 308 ? 14.274 4.541 -0.199 1.00 85.81 308 THR A N 1
ATOM 2532 C CA . THR A 1 308 ? 14.814 5.399 0.869 1.00 85.81 308 THR A CA 1
ATOM 2533 C C . THR A 1 308 ? 13.930 6.615 1.135 1.00 85.81 308 THR A C 1
ATOM 2535 O O . THR A 1 308 ? 13.555 6.885 2.274 1.00 85.81 308 THR A O 1
ATOM 2538 N N . ILE A 1 309 ? 13.536 7.342 0.085 1.00 83.88 309 ILE A N 1
ATOM 2539 C CA . ILE A 1 309 ? 12.695 8.538 0.219 1.00 83.88 309 ILE A CA 1
ATOM 2540 C C . ILE A 1 309 ? 11.255 8.180 0.587 1.00 83.88 309 ILE A C 1
ATOM 2542 O O . ILE A 1 309 ? 10.585 8.971 1.251 1.00 83.88 309 ILE A O 1
ATOM 2546 N N . SER A 1 310 ? 10.764 6.997 0.206 1.00 82.38 310 SER A N 1
ATOM 2547 C CA . SER A 1 310 ? 9.460 6.519 0.674 1.00 82.38 310 SER A CA 1
ATOM 2548 C C . SER A 1 310 ? 9.460 6.275 2.179 1.00 82.38 310 SER A C 1
ATOM 2550 O O . SER A 1 310 ? 8.590 6.814 2.856 1.00 82.38 310 SER A O 1
ATOM 2552 N N . ALA A 1 311 ? 10.459 5.557 2.697 1.00 84.25 311 ALA A N 1
ATOM 2553 C CA . ALA A 1 311 ? 10.604 5.310 4.130 1.00 84.25 311 ALA A CA 1
ATOM 2554 C C . ALA A 1 311 ? 10.817 6.613 4.916 1.00 84.25 311 ALA A C 1
ATOM 2556 O O . ALA A 1 311 ? 10.141 6.858 5.912 1.00 84.25 311 ALA A O 1
ATOM 2557 N N . LEU A 1 312 ? 11.695 7.494 4.423 1.00 82.00 312 LEU A N 1
ATOM 2558 C CA . LEU A 1 312 ? 11.980 8.777 5.064 1.00 82.00 312 LEU A CA 1
ATOM 2559 C C . LEU A 1 312 ? 10.734 9.664 5.156 1.00 82.00 312 LEU A C 1
ATOM 2561 O O . LEU A 1 312 ? 10.479 10.287 6.181 1.00 82.00 312 LEU A O 1
ATOM 2565 N N . ARG A 1 313 ? 9.945 9.728 4.080 1.00 77.62 313 ARG A N 1
ATOM 2566 C CA . ARG A 1 313 ? 8.713 10.522 4.035 1.00 77.62 313 ARG A CA 1
ATOM 2567 C C . ARG A 1 313 ? 7.625 9.955 4.938 1.00 77.62 313 ARG A C 1
ATOM 2569 O O . ARG A 1 313 ? 6.909 10.744 5.542 1.00 77.62 313 ARG A O 1
ATOM 2576 N N . GLU A 1 314 ? 7.513 8.633 5.027 1.00 80.12 314 GLU A N 1
ATOM 2577 C CA . GLU A 1 314 ? 6.594 7.969 5.954 1.00 80.12 314 GLU A CA 1
ATOM 2578 C C . GLU A 1 314 ? 6.952 8.309 7.407 1.00 80.12 314 GLU A C 1
ATOM 2580 O O . GLU A 1 314 ? 6.110 8.792 8.161 1.00 80.12 314 GLU A O 1
ATOM 2585 N N . TRP A 1 315 ? 8.230 8.182 7.770 1.00 82.88 315 TRP A N 1
ATOM 2586 C CA . TRP A 1 315 ? 8.729 8.555 9.095 1.00 82.88 315 TRP A CA 1
ATOM 2587 C C . TRP A 1 315 ? 8.506 10.046 9.416 1.00 82.88 315 TRP A C 1
ATOM 2589 O O . TRP A 1 315 ? 7.953 10.382 10.462 1.00 82.88 315 TRP A O 1
ATOM 2599 N N . MET A 1 316 ? 8.830 10.957 8.488 1.00 77.62 316 MET A N 1
ATOM 2600 C CA . MET A 1 316 ? 8.575 12.396 8.674 1.00 77.62 316 MET A CA 1
ATOM 2601 C C . MET A 1 316 ? 7.076 12.717 8.812 1.00 77.62 316 MET A C 1
ATOM 2603 O O . MET A 1 316 ? 6.699 13.616 9.568 1.00 77.62 316 MET A O 1
ATOM 2607 N N . ALA A 1 317 ? 6.206 11.985 8.106 1.00 73.56 317 ALA A N 1
ATOM 2608 C CA . ALA A 1 317 ? 4.760 12.149 8.217 1.00 73.56 317 ALA A CA 1
ATOM 2609 C C . ALA A 1 317 ? 4.238 11.745 9.605 1.00 73.56 317 ALA A C 1
ATOM 2611 O O . ALA A 1 317 ? 3.358 12.428 10.130 1.00 73.56 317 ALA A O 1
ATOM 2612 N N . GLN A 1 318 ? 4.812 10.705 10.220 1.00 77.62 318 GLN A N 1
ATOM 2613 C CA . GLN A 1 318 ? 4.492 10.294 11.594 1.00 77.62 318 GLN A CA 1
ATOM 2614 C C . GLN A 1 318 ? 4.891 11.360 12.625 1.00 77.62 318 GLN A C 1
ATOM 2616 O O . GLN A 1 318 ? 4.187 11.554 13.611 1.00 77.62 318 GLN A O 1
ATOM 2621 N N . MET A 1 319 ? 5.957 12.119 12.358 1.00 73.75 319 MET A N 1
ATOM 2622 C CA . MET A 1 319 ? 6.390 13.252 13.187 1.00 73.75 319 MET A CA 1
ATOM 2623 C C . MET A 1 319 ? 5.611 14.557 12.941 1.00 73.75 319 MET A C 1
ATOM 2625 O O . MET A 1 319 ? 5.938 15.594 13.515 1.00 73.75 319 MET A O 1
ATOM 2629 N N . GLY A 1 320 ? 4.593 14.548 12.073 1.00 67.75 320 GLY A N 1
ATOM 2630 C CA . GLY A 1 320 ? 3.765 15.724 11.786 1.00 67.75 320 GLY A CA 1
ATOM 2631 C C . GLY A 1 320 ? 4.456 16.814 10.956 1.00 67.75 320 GLY A C 1
ATOM 2632 O O . GLY A 1 320 ? 3.873 17.879 10.744 1.00 67.75 320 GLY A O 1
ATOM 2633 N N . LYS A 1 321 ? 5.666 16.567 10.436 1.00 62.38 321 LYS A N 1
ATOM 2634 C CA . LYS A 1 321 ? 6.447 17.548 9.669 1.00 62.38 321 LYS A CA 1
ATOM 2635 C C . LYS A 1 321 ? 6.370 17.242 8.173 1.00 62.38 321 LYS A C 1
ATOM 2637 O O . LYS A 1 321 ? 6.987 16.313 7.662 1.00 62.38 321 LYS A O 1
ATOM 2642 N N . ARG A 1 322 ? 5.585 18.039 7.439 1.00 55.94 322 ARG A N 1
ATOM 2643 C CA . ARG A 1 322 ? 5.493 17.969 5.969 1.00 55.94 322 ARG A CA 1
ATOM 2644 C C . ARG A 1 322 ? 6.418 19.017 5.349 1.00 55.94 322 ARG A C 1
ATOM 2646 O O . ARG A 1 322 ? 6.139 20.208 5.419 1.00 55.94 322 ARG A O 1
ATOM 2653 N N . GLY A 1 323 ? 7.526 18.565 4.764 1.00 53.59 323 GLY A N 1
ATOM 2654 C CA . GLY A 1 323 ? 8.527 19.426 4.130 1.00 53.59 323 GLY A CA 1
ATOM 2655 C C . GLY A 1 323 ? 8.042 20.187 2.880 1.00 53.59 323 GLY A C 1
ATOM 2656 O O . GLY A 1 323 ? 7.191 19.714 2.131 1.00 53.59 323 GLY A O 1
ATOM 2657 N N . SER A 1 324 ? 8.659 21.362 2.707 1.00 48.06 324 SER A N 1
ATOM 2658 C CA . SER A 1 324 ? 8.555 22.449 1.710 1.00 48.06 324 SER A CA 1
ATOM 2659 C C . SER A 1 324 ? 8.155 22.133 0.249 1.00 48.06 324 SER A C 1
ATOM 2661 O O . SER A 1 324 ? 8.611 21.174 -0.372 1.00 48.06 324 SER A O 1
ATOM 2663 N N . VAL A 1 325 ? 7.383 23.064 -0.335 1.00 45.25 325 VAL A N 1
ATOM 2664 C CA . VAL A 1 325 ? 6.836 23.095 -1.711 1.00 45.25 325 VAL A CA 1
ATOM 2665 C C . VAL A 1 325 ? 7.917 23.161 -2.811 1.00 45.25 325 VAL A C 1
ATOM 2667 O O . VAL A 1 325 ? 7.683 22.689 -3.922 1.00 45.25 325 VAL A O 1
ATOM 2670 N N . ALA A 1 326 ? 9.123 23.668 -2.523 1.00 43.78 326 ALA A N 1
ATOM 2671 C CA . ALA A 1 326 ? 10.178 23.872 -3.530 1.00 43.78 326 ALA A CA 1
ATOM 2672 C C . ALA A 1 326 ? 10.792 22.562 -4.081 1.00 43.78 326 ALA A C 1
ATOM 2674 O O . ALA A 1 326 ? 11.313 22.526 -5.194 1.00 43.78 326 ALA A O 1
ATOM 2675 N N . VAL A 1 327 ? 10.688 21.457 -3.337 1.00 53.81 327 VAL A N 1
ATOM 2676 C CA . VAL A 1 327 ? 11.216 20.132 -3.731 1.00 53.81 327 VAL A CA 1
ATOM 2677 C C . VAL A 1 327 ? 10.356 19.458 -4.797 1.00 53.81 327 VAL A C 1
ATOM 2679 O O . VAL A 1 327 ? 10.830 18.605 -5.552 1.00 53.81 327 VAL A O 1
ATOM 2682 N N . ALA A 1 328 ? 9.085 19.853 -4.882 1.00 58.91 328 ALA A N 1
ATOM 2683 C CA . ALA A 1 328 ? 8.123 19.244 -5.786 1.00 58.91 328 ALA A CA 1
ATOM 2684 C C . ALA A 1 328 ? 8.497 19.453 -7.263 1.00 58.91 328 ALA A C 1
ATOM 2686 O O . ALA A 1 328 ? 8.179 18.607 -8.094 1.00 58.91 328 ALA A O 1
ATOM 2687 N N . THR A 1 329 ? 9.189 20.546 -7.599 1.00 62.12 329 THR A N 1
ATOM 2688 C CA . THR A 1 329 ? 9.512 20.889 -8.992 1.00 62.12 329 THR A CA 1
ATOM 2689 C C . THR A 1 329 ? 10.674 20.054 -9.536 1.00 62.12 329 THR A C 1
ATOM 2691 O O . THR A 1 329 ? 10.543 19.473 -10.610 1.00 62.12 329 THR A O 1
ATOM 2694 N N . ILE A 1 330 ? 11.759 19.882 -8.766 1.00 69.50 330 ILE A N 1
ATOM 2695 C CA . ILE A 1 330 ? 12.885 18.987 -9.120 1.00 69.50 330 ILE A CA 1
ATOM 2696 C C . ILE A 1 330 ? 12.393 17.538 -9.257 1.00 69.50 330 ILE A C 1
ATOM 2698 O O . ILE A 1 330 ? 12.807 16.811 -10.160 1.00 69.50 330 ILE A O 1
ATOM 2702 N N . GLY A 1 331 ? 11.449 17.140 -8.396 1.00 68.50 331 GLY A N 1
ATOM 2703 C CA . GLY A 1 331 ? 10.792 15.836 -8.454 1.00 68.50 331 GLY A CA 1
ATOM 2704 C C . GLY A 1 331 ? 10.062 15.559 -9.774 1.00 68.50 331 GLY A C 1
ATOM 2705 O O . GLY A 1 331 ? 10.056 14.419 -10.218 1.00 68.50 331 GLY A O 1
ATOM 2706 N N . LYS A 1 332 ? 9.490 16.579 -10.428 1.00 77.19 332 LYS A N 1
ATOM 2707 C CA . LYS A 1 332 ? 8.793 16.411 -11.714 1.00 77.19 332 LYS A CA 1
ATOM 2708 C C . LYS A 1 332 ? 9.768 16.183 -12.865 1.00 77.19 332 LYS A C 1
ATOM 2710 O O . LYS A 1 332 ? 9.575 15.251 -13.634 1.00 77.19 332 LYS A O 1
ATOM 2715 N N . PHE A 1 333 ? 10.833 16.984 -12.947 1.00 81.44 333 PHE A N 1
ATOM 2716 C CA . PHE A 1 333 ? 11.820 16.864 -14.025 1.00 81.44 333 PHE A CA 1
ATOM 2717 C C . PHE A 1 333 ? 12.523 15.506 -14.025 1.00 81.44 333 PHE A C 1
ATOM 2719 O O . PHE A 1 333 ? 12.654 14.900 -15.087 1.00 81.44 333 PHE A O 1
ATOM 2726 N N . LYS A 1 334 ? 12.909 14.989 -12.846 1.00 87.00 334 LYS A N 1
ATOM 2727 C CA . LYS A 1 334 ? 13.517 13.651 -12.758 1.00 87.00 334 LYS A CA 1
ATOM 2728 C C . LYS A 1 334 ? 12.575 12.566 -13.278 1.00 87.00 334 LYS A C 1
ATOM 2730 O O . LYS A 1 334 ? 13.010 11.702 -14.028 1.00 87.00 334 LYS A O 1
ATOM 2735 N N . THR A 1 335 ? 11.293 12.634 -12.911 1.00 85.62 335 THR A N 1
ATOM 2736 C CA . THR A 1 335 ? 10.316 11.603 -13.262 1.00 85.62 335 THR A CA 1
ATOM 2737 C C . THR A 1 335 ? 10.014 11.668 -14.750 1.00 85.62 335 THR A C 1
ATOM 2739 O O . THR A 1 335 ? 10.046 10.639 -15.406 1.00 85.62 335 THR A O 1
ATOM 2742 N N . THR A 1 336 ? 9.828 12.859 -15.323 1.00 87.56 336 THR A N 1
ATOM 2743 C CA . THR A 1 336 ? 9.642 13.004 -16.773 1.00 87.56 336 THR A CA 1
ATOM 2744 C C . THR A 1 336 ? 10.841 12.462 -17.553 1.00 87.56 336 THR A C 1
ATOM 2746 O O . THR A 1 336 ? 10.652 11.662 -18.465 1.00 87.56 336 THR A O 1
ATOM 2749 N N . ALA A 1 337 ? 12.069 12.833 -17.170 1.00 90.62 337 ALA A N 1
ATOM 2750 C CA . ALA A 1 337 ? 13.279 12.327 -17.820 1.00 90.62 337 ALA A CA 1
ATOM 2751 C C . ALA A 1 337 ? 13.377 10.796 -17.728 1.00 90.62 337 ALA A C 1
ATOM 2753 O O . ALA A 1 337 ? 13.664 10.136 -18.721 1.00 90.62 337 ALA A O 1
ATOM 2754 N N . GLN A 1 338 ? 13.070 10.231 -16.560 1.00 94.12 338 GLN A N 1
ATOM 2755 C CA . GLN A 1 338 ? 13.096 8.792 -16.317 1.00 94.12 338 GLN A CA 1
ATOM 2756 C C . GLN A 1 338 ? 12.040 8.030 -17.130 1.00 94.12 338 GLN A C 1
ATOM 2758 O O . GLN A 1 338 ? 12.357 7.000 -17.718 1.00 94.12 338 GLN A O 1
ATOM 2763 N N . MET A 1 339 ? 10.798 8.518 -17.188 1.00 93.00 339 MET A N 1
ATOM 2764 C CA . MET A 1 339 ? 9.729 7.851 -17.940 1.00 93.00 339 MET A CA 1
ATOM 2765 C C . MET A 1 339 ? 10.015 7.866 -19.444 1.00 93.00 339 MET A C 1
ATOM 2767 O O . MET A 1 339 ? 9.816 6.851 -20.110 1.00 93.00 339 MET A O 1
ATOM 2771 N N . ILE A 1 340 ? 10.544 8.979 -19.968 1.00 93.75 340 ILE A N 1
ATOM 2772 C CA . ILE A 1 340 ? 10.981 9.067 -21.368 1.00 93.75 340 ILE A CA 1
ATOM 2773 C C . ILE A 1 340 ? 12.169 8.129 -21.610 1.00 93.75 340 ILE A C 1
ATOM 2775 O O . ILE A 1 340 ? 12.160 7.390 -22.589 1.00 93.75 340 ILE A O 1
ATOM 2779 N N . ALA A 1 341 ? 13.157 8.099 -20.709 1.00 95.56 341 ALA A N 1
ATOM 2780 C CA . ALA A 1 341 ? 14.303 7.199 -20.819 1.00 95.56 341 ALA A CA 1
ATOM 2781 C C . ALA A 1 341 ? 13.864 5.731 -20.915 1.00 95.56 341 ALA A C 1
ATOM 2783 O O . ALA A 1 341 ? 14.253 5.039 -21.849 1.00 95.56 341 ALA A O 1
ATOM 2784 N N . ILE A 1 342 ? 13.012 5.269 -19.993 1.00 95.88 342 ILE A N 1
ATOM 2785 C CA . ILE A 1 342 ? 12.501 3.891 -19.991 1.00 95.88 342 ILE A CA 1
ATOM 2786 C C . ILE A 1 342 ? 11.746 3.597 -21.290 1.00 95.88 342 ILE A C 1
ATOM 2788 O O . ILE A 1 342 ? 11.999 2.571 -21.913 1.00 95.88 342 ILE A O 1
ATOM 2792 N N . PHE A 1 343 ? 10.869 4.499 -21.735 1.00 95.31 343 PHE A N 1
ATOM 2793 C CA . PHE A 1 343 ? 10.120 4.319 -22.979 1.00 95.31 343 PHE A CA 1
ATOM 2794 C C . PHE A 1 343 ? 11.039 4.154 -24.199 1.00 95.31 343 PHE A C 1
ATOM 2796 O O . PHE A 1 343 ? 10.873 3.205 -24.965 1.00 95.31 343 PHE A O 1
ATOM 2803 N N . LEU A 1 344 ? 12.042 5.027 -24.355 1.00 94.38 344 LEU A N 1
ATOM 2804 C CA . LEU A 1 344 ? 12.997 4.938 -25.464 1.00 94.38 344 LEU A CA 1
ATOM 2805 C C . LEU A 1 344 ? 13.817 3.646 -25.395 1.00 94.38 344 LEU A C 1
ATOM 2807 O O . LEU A 1 344 ? 13.992 2.984 -26.411 1.00 94.38 344 LEU A O 1
ATOM 2811 N N . LEU A 1 345 ? 14.264 3.242 -24.205 1.00 94.31 345 LEU A N 1
ATOM 2812 C CA . LEU A 1 345 ? 15.052 2.020 -24.020 1.00 94.31 345 LEU A CA 1
ATOM 2813 C C . LEU A 1 345 ? 14.232 0.731 -24.207 1.00 94.31 345 LEU A C 1
ATOM 2815 O O . LEU A 1 345 ? 14.795 -0.306 -24.558 1.00 94.31 345 LEU A O 1
ATOM 2819 N N . LEU A 1 346 ? 12.911 0.775 -24.002 1.00 93.94 346 LEU A N 1
ATOM 2820 C CA . LEU A 1 346 ? 12.020 -0.351 -24.304 1.00 93.94 346 LEU A CA 1
ATOM 2821 C C . LEU A 1 346 ? 11.850 -0.555 -25.814 1.00 93.94 346 LEU A C 1
ATOM 2823 O O . LEU A 1 346 ? 11.841 -1.700 -26.265 1.00 93.94 346 LEU A O 1
ATOM 2827 N N . ILE A 1 347 ? 11.757 0.534 -26.586 1.00 91.75 347 ILE A N 1
ATOM 2828 C CA . ILE A 1 347 ? 11.694 0.484 -28.058 1.00 91.75 347 ILE A CA 1
ATOM 2829 C C . ILE A 1 347 ? 13.060 0.110 -28.640 1.00 91.75 347 ILE A C 1
ATOM 2831 O O . ILE A 1 347 ? 13.145 -0.729 -29.541 1.00 91.75 347 ILE A O 1
ATOM 2835 N N . GLY A 1 348 ? 14.110 0.736 -28.108 1.00 86.31 348 GLY A N 1
ATOM 2836 C CA . GLY A 1 348 ? 15.483 0.587 -28.556 1.00 86.31 348 GLY A CA 1
ATOM 2837 C C . GLY A 1 348 ? 16.029 -0.827 -28.392 1.00 86.31 348 GLY A C 1
ATOM 2838 O O . GLY A 1 348 ? 15.561 -1.645 -27.598 1.00 86.31 348 GLY A O 1
ATOM 2839 N N . THR A 1 349 ? 17.056 -1.103 -29.175 1.00 83.75 349 THR A N 1
ATOM 2840 C CA . THR A 1 349 ? 17.882 -2.305 -29.126 1.00 83.75 349 THR A CA 1
ATOM 2841 C C . THR A 1 349 ? 19.185 -2.012 -28.385 1.00 83.75 349 THR A C 1
ATOM 2843 O O . THR A 1 349 ? 19.573 -0.863 -28.222 1.00 83.75 349 THR A O 1
ATOM 2846 N N . ASP A 1 350 ? 19.888 -3.042 -27.931 1.00 78.62 350 ASP A N 1
ATOM 2847 C CA . ASP A 1 350 ? 21.209 -2.959 -27.284 1.00 78.62 350 ASP A CA 1
ATOM 2848 C C . ASP A 1 350 ? 22.357 -2.643 -28.269 1.00 78.62 350 ASP A C 1
ATOM 2850 O O . ASP A 1 350 ? 23.538 -2.730 -27.933 1.00 78.62 350 ASP A O 1
ATOM 2854 N N . LYS A 1 351 ? 22.028 -2.262 -29.510 1.00 81.19 351 LYS A N 1
ATOM 2855 C CA . LYS A 1 351 ? 23.004 -1.958 -30.556 1.00 81.19 351 LYS A CA 1
ATOM 2856 C C . LYS A 1 351 ? 23.593 -0.563 -30.359 1.00 81.19 351 LYS A C 1
ATOM 2858 O O . LYS A 1 351 ? 22.871 0.415 -30.200 1.00 81.19 351 LYS A O 1
ATOM 2863 N N . TYR A 1 352 ? 24.913 -0.460 -30.502 1.00 68.62 352 TYR A N 1
ATOM 2864 C CA . TYR A 1 352 ? 25.672 0.782 -30.301 1.00 68.62 352 TYR A CA 1
ATOM 2865 C C . TYR A 1 352 ? 25.193 1.976 -31.157 1.00 68.62 352 TYR A C 1
ATOM 2867 O O . TYR A 1 352 ? 25.221 3.109 -30.690 1.00 68.62 352 TYR A O 1
ATOM 2875 N N . ASN A 1 353 ? 24.703 1.731 -32.379 1.00 81.19 353 ASN A N 1
ATOM 2876 C CA . ASN A 1 353 ? 24.208 2.775 -33.293 1.00 81.19 353 ASN A CA 1
ATOM 2877 C C . ASN A 1 353 ? 22.705 3.069 -33.164 1.00 81.19 353 ASN A C 1
ATOM 2879 O O . ASN A 1 353 ? 22.152 3.791 -33.993 1.00 81.19 353 ASN A O 1
ATOM 2883 N N . ASP A 1 354 ? 22.019 2.498 -32.174 1.00 88.69 354 ASP A N 1
ATOM 2884 C CA . ASP A 1 354 ? 20.603 2.774 -31.971 1.00 88.69 354 ASP A CA 1
ATOM 2885 C C . ASP A 1 354 ? 20.420 4.145 -31.281 1.00 88.69 354 ASP A C 1
ATOM 2887 O O . ASP A 1 354 ? 20.830 4.321 -30.126 1.00 88.69 354 ASP A O 1
ATOM 2891 N N . PRO A 1 355 ? 19.797 5.141 -31.945 1.00 90.44 355 PRO A N 1
ATOM 2892 C CA . PRO A 1 355 ? 19.589 6.457 -31.348 1.00 90.44 355 PRO A CA 1
ATOM 2893 C C . PRO A 1 355 ? 18.715 6.387 -30.090 1.00 90.44 355 PRO A C 1
ATOM 2895 O O . PRO A 1 355 ? 18.911 7.181 -29.169 1.00 90.44 355 PRO A O 1
ATOM 2898 N N . PHE A 1 356 ? 17.789 5.426 -30.000 1.00 93.44 356 PHE A N 1
ATOM 2899 C CA . PHE A 1 356 ? 16.943 5.249 -28.822 1.00 93.44 356 PHE A CA 1
ATOM 2900 C C . PHE A 1 356 ? 17.743 4.751 -27.618 1.00 93.44 356 PHE A C 1
ATOM 2902 O O . PHE A 1 356 ? 17.517 5.221 -26.501 1.00 93.44 356 PHE A O 1
ATOM 2909 N N . TYR A 1 357 ? 18.716 3.862 -27.845 1.00 92.69 357 TYR A N 1
ATOM 2910 C CA . TYR A 1 357 ? 19.640 3.398 -26.811 1.00 92.69 357 TYR A CA 1
ATOM 2911 C C . TYR A 1 357 ? 20.494 4.545 -26.264 1.00 92.69 357 TYR A C 1
ATOM 2913 O O . TYR A 1 357 ? 20.585 4.735 -25.047 1.00 92.69 357 TYR A O 1
ATOM 2921 N N . LEU A 1 358 ? 21.090 5.339 -27.160 1.00 92.56 358 LEU A N 1
ATOM 2922 C CA . LEU A 1 358 ? 21.962 6.452 -26.787 1.00 92.56 358 LEU A CA 1
ATOM 2923 C C . LEU A 1 358 ? 21.191 7.539 -26.028 1.00 92.56 358 LEU A C 1
ATOM 2925 O O . LEU A 1 358 ? 21.552 7.893 -24.905 1.00 92.56 358 LEU A O 1
ATOM 2929 N N . ILE A 1 359 ? 20.103 8.043 -26.618 1.00 94.62 359 ILE A N 1
ATOM 2930 C CA . ILE A 1 359 ? 19.288 9.109 -26.019 1.00 94.62 359 ILE A CA 1
ATOM 2931 C C . ILE A 1 359 ? 18.659 8.618 -24.711 1.00 94.62 359 ILE A C 1
ATOM 2933 O O . ILE A 1 359 ? 18.660 9.341 -23.713 1.00 94.62 359 ILE A O 1
ATOM 2937 N N . GLY A 1 360 ? 18.172 7.375 -24.688 1.00 95.25 360 GLY A N 1
ATOM 2938 C CA . GLY A 1 360 ? 17.600 6.754 -23.500 1.00 95.25 360 GLY A CA 1
ATOM 2939 C C . GLY A 1 360 ? 18.589 6.691 -22.337 1.00 95.25 360 GLY A C 1
ATOM 2940 O O . GLY A 1 360 ? 18.246 7.092 -21.226 1.00 95.25 360 GLY A O 1
ATOM 2941 N N . ASN A 1 361 ? 19.838 6.279 -22.576 1.00 95.31 361 ASN A N 1
ATOM 2942 C CA . ASN A 1 361 ? 20.859 6.232 -21.525 1.00 95.31 361 ASN A CA 1
ATOM 2943 C C . ASN A 1 361 ? 21.359 7.624 -21.099 1.00 95.31 361 ASN A C 1
ATOM 2945 O O . ASN A 1 361 ? 21.628 7.821 -19.914 1.00 95.31 361 ASN A O 1
ATOM 2949 N N . ILE A 1 362 ? 21.408 8.613 -22.001 1.00 95.62 362 ILE A N 1
ATOM 2950 C CA . ILE A 1 362 ? 21.682 10.015 -21.632 1.00 95.62 362 ILE A CA 1
ATOM 2951 C C . ILE A 1 362 ? 20.593 10.540 -20.686 1.00 95.62 362 ILE A C 1
ATOM 2953 O O . ILE A 1 362 ? 20.895 11.109 -19.634 1.00 95.62 362 ILE A O 1
ATOM 2957 N N . LEU A 1 363 ? 19.319 10.311 -21.013 1.00 95.75 363 LEU A N 1
ATOM 2958 C CA . LEU A 1 363 ? 18.207 10.695 -20.143 1.00 95.75 363 LEU A CA 1
ATOM 2959 C C . LEU A 1 363 ? 18.220 9.922 -18.820 1.00 95.75 363 LEU A C 1
ATOM 2961 O O . LEU A 1 363 ? 17.923 10.505 -17.778 1.00 95.75 363 LEU A O 1
ATOM 2965 N N . MET A 1 364 ? 18.614 8.646 -18.836 1.00 95.69 364 MET A N 1
ATOM 2966 C CA . MET A 1 364 ? 18.756 7.831 -17.628 1.00 95.69 364 MET A CA 1
ATOM 2967 C C . MET A 1 364 ? 19.863 8.358 -16.704 1.00 95.69 364 MET A C 1
ATOM 2969 O O . MET A 1 364 ? 19.685 8.417 -15.483 1.00 95.69 364 MET A O 1
ATOM 2973 N N . PHE A 1 365 ? 20.983 8.804 -17.275 1.00 95.94 365 PHE A N 1
ATOM 2974 C CA . PHE A 1 365 ? 22.049 9.477 -16.539 1.00 95.94 365 PHE A CA 1
ATOM 2975 C C . PHE A 1 365 ? 21.547 10.778 -15.899 1.00 95.94 365 PHE A C 1
ATOM 2977 O O . PHE A 1 365 ? 21.688 10.962 -14.688 1.00 95.94 365 PHE A O 1
ATOM 2984 N N . ILE A 1 366 ? 20.881 11.643 -16.674 1.00 94.50 366 ILE A N 1
ATOM 2985 C CA . ILE A 1 366 ? 20.286 12.893 -16.170 1.00 94.50 366 ILE A CA 1
ATOM 2986 C C . ILE A 1 366 ? 19.296 12.599 -15.034 1.00 94.50 366 ILE A C 1
ATOM 2988 O O . ILE A 1 366 ? 19.366 13.215 -13.968 1.00 94.50 366 ILE A O 1
ATOM 2992 N N . ALA A 1 367 ? 18.404 11.623 -15.221 1.00 94.00 367 ALA A N 1
ATOM 2993 C CA . ALA A 1 367 ? 17.444 11.199 -14.208 1.00 94.00 367 ALA A CA 1
ATOM 2994 C C . ALA A 1 367 ? 18.137 10.702 -12.929 1.00 94.00 367 ALA A C 1
ATOM 2996 O O . ALA A 1 367 ? 17.703 11.048 -11.827 1.00 94.00 367 ALA A O 1
ATOM 2997 N N . SER A 1 368 ? 19.234 9.952 -13.053 1.00 94.00 368 SER A N 1
ATOM 2998 C CA . SER A 1 368 ? 20.021 9.448 -11.919 1.00 94.00 368 SER A CA 1
ATOM 2999 C C . SER A 1 368 ? 20.686 10.583 -11.133 1.00 94.00 368 SER A C 1
ATOM 3001 O O . SER A 1 368 ? 20.588 10.624 -9.905 1.00 94.00 368 SER A O 1
ATOM 3003 N N . VAL A 1 369 ? 21.280 11.561 -11.824 1.00 93.62 369 VAL A N 1
ATOM 3004 C CA . VAL A 1 369 ? 21.884 12.748 -11.193 1.00 93.62 369 VAL A CA 1
ATOM 3005 C C . VAL A 1 369 ? 20.830 13.566 -10.444 1.00 93.62 369 VAL A C 1
ATOM 3007 O O . VAL A 1 369 ? 21.003 13.874 -9.262 1.00 93.62 369 VAL A O 1
ATOM 3010 N N . LEU A 1 370 ? 19.693 13.860 -11.086 1.00 90.00 370 LEU A N 1
ATOM 3011 C CA . LEU A 1 370 ? 18.583 14.578 -10.448 1.00 90.00 370 LEU A CA 1
ATOM 3012 C C . LEU A 1 370 ? 18.006 13.803 -9.253 1.00 90.00 370 LEU A C 1
ATOM 3014 O O . LEU A 1 370 ? 17.565 14.397 -8.264 1.00 90.00 370 LEU A O 1
ATOM 3018 N N . THR A 1 371 ? 18.023 12.473 -9.327 1.00 90.50 371 THR A N 1
ATOM 3019 C CA . THR A 1 371 ? 17.570 11.580 -8.260 1.00 90.50 371 THR A CA 1
ATOM 3020 C C . THR A 1 371 ? 18.461 11.676 -7.025 1.00 90.50 371 THR A C 1
ATOM 3022 O O . THR A 1 371 ? 17.931 11.858 -5.923 1.00 90.50 371 THR A O 1
ATOM 3025 N N . ILE A 1 372 ? 19.786 11.639 -7.198 1.00 91.06 372 ILE A N 1
ATOM 3026 C CA . ILE A 1 372 ? 20.759 11.824 -6.110 1.00 91.06 372 ILE A CA 1
ATOM 3027 C C . ILE A 1 372 ? 20.637 13.229 -5.521 1.00 91.06 372 ILE A C 1
ATOM 3029 O O . ILE A 1 372 ? 20.524 13.380 -4.305 1.00 91.06 372 ILE A O 1
ATOM 3033 N N . TRP A 1 373 ? 20.573 14.260 -6.367 1.00 89.56 373 TRP A N 1
ATOM 3034 C CA . TRP A 1 373 ? 20.422 15.645 -5.914 1.00 89.56 373 TRP A CA 1
ATOM 3035 C C . TRP A 1 373 ? 19.174 15.826 -5.040 1.00 89.56 373 TRP A C 1
ATOM 3037 O O . T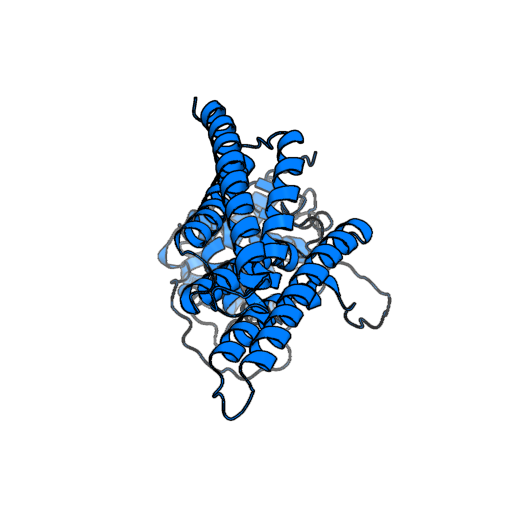RP A 1 373 ? 19.234 16.379 -3.938 1.00 89.56 373 TRP A O 1
ATOM 3047 N N . SER A 1 374 ? 18.032 15.307 -5.504 1.00 85.50 374 SER A N 1
ATOM 3048 C CA . SER A 1 374 ? 16.782 15.300 -4.739 1.00 85.50 374 SER A CA 1
ATOM 3049 C C . SER A 1 374 ? 16.930 14.546 -3.415 1.00 85.50 374 SER A C 1
ATOM 3051 O O . SER A 1 374 ? 16.411 15.003 -2.397 1.00 85.50 374 SER A O 1
ATOM 3053 N N . MET A 1 375 ? 17.631 13.410 -3.405 1.00 86.19 375 MET A N 1
ATOM 3054 C CA . MET A 1 375 ? 17.849 12.610 -2.201 1.00 86.19 375 MET A CA 1
ATOM 3055 C C . MET A 1 375 ? 18.679 13.358 -1.154 1.00 86.19 375 MET A C 1
ATOM 3057 O O . MET A 1 375 ? 18.253 13.440 -0.003 1.00 86.19 375 MET A O 1
ATOM 3061 N N . CYS A 1 376 ? 19.795 13.975 -1.548 1.00 87.62 376 CYS A N 1
ATOM 3062 C CA . CYS A 1 376 ? 20.623 14.791 -0.656 1.00 87.62 376 CYS A CA 1
ATOM 3063 C C . CYS A 1 376 ? 19.824 15.938 -0.023 1.00 87.62 376 CYS A C 1
ATOM 3065 O O . CYS A 1 376 ? 19.964 16.209 1.170 1.00 87.62 376 CYS A O 1
ATOM 3067 N N . TYR A 1 377 ? 18.937 16.580 -0.791 1.00 84.19 377 TYR A N 1
ATOM 3068 C CA . TYR A 1 377 ? 18.044 17.606 -0.255 1.00 84.19 377 TYR A CA 1
ATOM 3069 C C . TYR A 1 377 ? 17.123 17.047 0.842 1.00 84.19 377 TYR A C 1
ATOM 3071 O O . TYR A 1 377 ? 17.034 17.623 1.928 1.00 84.19 377 TYR A O 1
ATOM 3079 N N . TYR A 1 378 ? 16.444 15.926 0.575 1.00 79.31 378 TYR A N 1
ATOM 3080 C CA . TYR A 1 378 ? 15.532 15.305 1.541 1.00 79.31 378 TYR A CA 1
ATOM 3081 C C . TYR A 1 378 ? 16.259 14.848 2.809 1.00 79.31 378 TYR A C 1
ATOM 3083 O O . TYR A 1 378 ? 15.768 15.091 3.909 1.00 79.31 378 TYR A O 1
ATOM 3091 N N . LEU A 1 379 ? 17.444 14.251 2.667 1.00 84.56 379 LEU A N 1
ATOM 3092 C CA . LEU A 1 379 ? 18.272 13.844 3.801 1.00 84.56 379 LEU A CA 1
ATOM 3093 C C . LEU A 1 379 ? 18.730 15.047 4.629 1.00 84.56 379 LEU A C 1
ATOM 3095 O O . LEU A 1 379 ? 18.663 14.997 5.851 1.00 84.56 379 LEU A O 1
ATOM 3099 N N . LYS A 1 380 ? 19.113 16.162 3.992 1.00 84.94 380 LYS A N 1
ATOM 3100 C CA . LYS A 1 380 ? 19.472 17.402 4.699 1.00 84.94 380 LYS A CA 1
ATOM 3101 C C . LYS A 1 380 ? 18.296 17.988 5.482 1.00 84.94 380 LYS A C 1
ATOM 3103 O O . LYS A 1 380 ? 18.509 18.559 6.548 1.00 84.94 380 LYS A O 1
ATOM 3108 N N . MET A 1 381 ? 17.072 17.880 4.962 1.00 79.25 381 MET A N 1
ATOM 3109 C CA . MET A 1 381 ? 15.871 18.283 5.701 1.00 79.25 381 MET A CA 1
ATOM 3110 C C . MET A 1 381 ? 15.630 17.368 6.897 1.00 79.25 381 MET A C 1
ATOM 3112 O O . MET A 1 381 ? 15.472 17.872 8.000 1.00 79.25 381 MET A O 1
ATOM 3116 N N . ALA A 1 382 ? 15.684 16.050 6.705 1.00 79.56 382 ALA A N 1
ATOM 3117 C CA . ALA A 1 382 ? 15.498 15.099 7.794 1.00 79.56 382 ALA A CA 1
ATOM 3118 C C . ALA A 1 382 ? 16.584 15.211 8.875 1.00 79.56 382 ALA A C 1
ATOM 3120 O O . ALA A 1 382 ? 16.276 15.130 10.054 1.00 79.56 382 ALA A O 1
ATOM 3121 N N . TRP A 1 383 ? 17.839 15.479 8.501 1.00 81.19 383 TRP A N 1
ATOM 3122 C CA . TRP A 1 383 ? 18.944 15.687 9.444 1.00 81.19 383 TRP A CA 1
ATOM 3123 C C . TRP A 1 383 ? 18.672 16.808 10.453 1.00 81.19 383 TRP A C 1
ATOM 3125 O O . TRP A 1 383 ? 19.073 16.707 11.608 1.00 81.19 383 TRP A O 1
ATOM 3135 N N . LYS A 1 384 ? 17.966 17.870 10.042 1.00 76.88 384 LYS A N 1
ATOM 3136 C CA . LYS A 1 384 ? 17.570 18.955 10.954 1.00 76.88 384 LYS A CA 1
ATOM 3137 C C . LYS A 1 384 ? 16.557 18.516 12.010 1.00 76.88 384 LYS A C 1
ATOM 3139 O O . LYS A 1 384 ? 16.418 19.212 13.000 1.00 76.88 384 LYS A O 1
ATOM 3144 N N . GLU A 1 385 ? 15.868 17.407 11.769 1.00 75.81 385 GLU A N 1
ATOM 3145 C CA . GLU A 1 385 ? 14.831 16.852 12.638 1.00 75.81 385 GLU A CA 1
ATOM 3146 C C . GLU A 1 385 ? 15.353 15.742 13.557 1.00 75.81 385 GLU A C 1
ATOM 3148 O O . GLU A 1 385 ? 14.662 15.344 14.488 1.00 75.81 385 GLU A O 1
ATOM 3153 N N . PHE A 1 386 ? 16.556 15.224 13.284 1.00 67.94 386 PHE A N 1
ATOM 3154 C CA . PHE A 1 386 ? 17.252 14.265 14.149 1.00 67.94 386 PHE A CA 1
ATOM 3155 C C . PHE A 1 386 ? 18.028 14.937 15.295 1.00 67.94 386 PHE A C 1
ATOM 3157 O O . PHE A 1 386 ? 18.454 14.242 16.215 1.00 67.94 386 PHE A O 1
ATOM 3164 N N . LYS A 1 387 ? 18.240 16.257 15.222 1.00 52.69 387 LYS A N 1
ATOM 3165 C CA . LYS A 1 387 ? 18.735 17.090 16.326 1.00 52.69 387 LYS A CA 1
ATOM 3166 C C . LYS A 1 387 ? 17.557 17.651 17.100 1.00 52.69 387 LYS A C 1
ATOM 3168 O O . LYS A 1 387 ? 17.687 17.721 18.338 1.00 52.69 387 LYS A O 1
#

pLDDT: mean 78.45, std 18.09, range [26.56, 96.31]

Nearest PDB structures (foldseek):
  7drk-assembly1_B  TM=7.956E-01  e=1.298E-06  Staphylococcus aureus subsp. aureus N315
  8gyw-assembly1_B  TM=5.953E-01  e=2.983E-01  Homo sapiens
  8cqd-assembly1_D  TM=2.925E-01  e=3.403E+00  uncultured Gammaproteobacteria bacterium

Mean predicted aligned error: 17.65 Å